Protein AF-A0A7C3WFR3-F1 (afdb_monomer_lite)

Foldseek 3Di:
DPPDPDDPDPVCVPPVVSQVLQADVVRHGQPQLLVVQVVQVVDDPVSVCVVLPVLLLVLLQVVQCPDPDRDHDGSLQQAFLSGDGDDSVCSNPDDPVNSVVRSVSNVVSSVVSVVVVLVVQQPDDPDDPPPDDDDDDDDDDDDDDDDDDDDDDDDDDDDDDDDDDDDPPDDDPPDDPPDDPRRDQPPVVLLVVLLLDQAAFEKEKEQPVVLQQVLCCVQQVHGDDPSLLCLLLLEHHNWYWYWYDDFQWIWIWIDDDQWIWTKIWAAWPVRATEIETEDIGGRPCPLLCSVLSSVSSNLSSCLVSVRFKYKYFQADDPRGRSQLVLLQLLWKDFDDPVLCVVCVVVCVVVVHDDGMSVSLNVDPSSSVCCSVRNHGDITMHGSHRPGVSNVSNSVSVVVCVVVVSDSHDPPPDPPDPDDVPPPDDDDDDDDDDCDVVNVVVVVVCVVPPPCPVVNVVVVVVVVVVVPPNGHNRHHDPVSVVVQVVCVVVVNRRDIDIDTGD

Sequence (501 aa):
MTIPVLRPPPEWAQNPAAMAAFQTATGQLIPDPASYQQWWQQASEREQMTAVGVRRWQTVRDLLQKEPIPRKPEWADFIDPEGRLLPIETLQAETPQERAERLQQVRRMLAERERLFLHAASQGFVGPGPTGGRRSGPTGQPPSAGGPSGKPPSGGSTGQPPFGGGQSGGRPPIGPPPGPPSGQRPDWHLLQQLDLGPPKDVEIICLDKKLVIATGEELFGKSLSDEELTRLAGAVDGADLLVRLEESGLHLETRRKDVRIVRWVGRDDKDRLKVEFFRIDVLEGKRKGLATRSLTRCVHQAALLGVEYAEAQATRSSDEGGYYYLARCGFNAPLPKEWLEIYQAELRQLRMKPKFLADLMQSPQGRDLWRLHGQTIRCKMNLQPFSPDLDQLRNYLQERAKEGRPMAEERQEPQKPYDPDEIVGYDSAVLGWITRADEEAWDRVWEKRQITEEERRGWEEFFADWHPGSRKKTLPPRVEALRQQLEKEGKLGEITRTRLP

Structure (mmCIF, N/CA/C/O backbone):
data_AF-A0A7C3WFR3-F1
#
_entry.id   AF-A0A7C3WFR3-F1
#
loop_
_atom_site.group_PDB
_atom_site.id
_atom_site.type_symbol
_atom_site.label_atom_id
_atom_site.label_alt_id
_atom_site.label_comp_id
_atom_site.label_asym_id
_atom_site.label_entity_id
_atom_site.label_seq_id
_atom_site.pdbx_PDB_ins_code
_atom_site.Cartn_x
_atom_site.Cartn_y
_atom_site.Cartn_z
_atom_site.occupancy
_atom_site.B_iso_or_equiv
_atom_site.auth_seq_id
_atom_site.auth_comp_id
_atom_site.auth_asym_id
_atom_site.auth_atom_id
_atom_site.pdbx_PDB_model_num
ATOM 1 N N . MET A 1 1 ? -18.130 6.798 -10.814 1.00 45.84 1 MET A N 1
ATOM 2 C CA . MET A 1 1 ? -17.962 5.347 -11.016 1.00 45.84 1 MET A CA 1
ATOM 3 C C . MET A 1 1 ? -18.531 4.984 -12.381 1.00 45.84 1 MET A C 1
ATOM 5 O O . MET A 1 1 ? -19.471 5.625 -12.834 1.00 45.84 1 MET A O 1
ATOM 9 N N . THR A 1 2 ? -17.941 4.028 -13.096 1.00 41.12 2 THR A N 1
ATOM 10 C CA . THR A 1 2 ? -18.537 3.492 -14.331 1.00 41.12 2 THR A CA 1
ATOM 11 C C . THR A 1 2 ? -19.736 2.626 -13.958 1.00 41.12 2 THR A C 1
ATOM 13 O O . THR A 1 2 ? -19.638 1.823 -13.033 1.00 41.12 2 THR A O 1
ATOM 16 N N . ILE A 1 3 ? -20.864 2.784 -14.658 1.00 51.97 3 ILE A N 1
ATOM 17 C CA . ILE A 1 3 ? -21.997 1.857 -14.531 1.00 51.97 3 ILE A CA 1
ATOM 18 C C . ILE A 1 3 ? -21.452 0.468 -14.886 1.00 51.97 3 ILE A C 1
ATOM 20 O O . ILE A 1 3 ? -20.894 0.323 -15.979 1.00 51.97 3 ILE A O 1
ATOM 24 N N . PRO A 1 4 ? -21.515 -0.522 -13.982 1.00 48.88 4 PRO A N 1
ATOM 25 C CA . PRO A 1 4 ? -20.878 -1.808 -14.214 1.00 48.88 4 PRO A CA 1
ATOM 26 C C . PRO A 1 4 ? -21.523 -2.509 -15.414 1.00 48.88 4 PRO A C 1
ATOM 28 O O . PRO A 1 4 ? -22.626 -3.048 -15.329 1.00 48.88 4 PRO A O 1
ATOM 31 N N . VAL A 1 5 ? -20.818 -2.519 -16.548 1.00 45.22 5 VAL A N 1
ATOM 32 C CA . VAL A 1 5 ? -21.130 -3.398 -17.679 1.00 45.22 5 VAL A CA 1
ATOM 33 C C . VAL A 1 5 ? -20.501 -4.747 -17.357 1.00 45.22 5 VAL A C 1
ATOM 35 O O . VAL A 1 5 ? -19.298 -4.946 -17.531 1.00 45.22 5 VAL A O 1
ATOM 38 N N . LEU A 1 6 ? -21.301 -5.657 -16.806 1.00 54.09 6 LEU A N 1
ATOM 39 C CA . LEU A 1 6 ? -20.819 -6.961 -16.368 1.00 54.09 6 LEU A CA 1
ATOM 40 C C . LEU A 1 6 ? -20.575 -7.863 -17.585 1.00 54.09 6 LEU A C 1
ATOM 42 O O . LEU A 1 6 ? -21.494 -8.174 -18.342 1.00 54.09 6 LEU A O 1
ATOM 46 N N . ARG A 1 7 ? -19.327 -8.305 -17.761 1.00 46.94 7 ARG A N 1
ATOM 47 C CA . ARG A 1 7 ? -19.029 -9.513 -18.538 1.00 46.94 7 ARG A CA 1
ATOM 48 C C . ARG A 1 7 ? -19.173 -10.710 -17.594 1.00 46.94 7 ARG A C 1
ATOM 50 O O . ARG A 1 7 ? -18.734 -10.603 -16.448 1.00 46.94 7 ARG A O 1
ATOM 57 N N . PRO A 1 8 ? -19.755 -11.835 -18.035 1.00 48.94 8 PRO A N 1
ATOM 58 C CA . PRO A 1 8 ? -19.754 -13.042 -17.232 1.00 48.94 8 PRO A CA 1
ATOM 59 C C . PRO A 1 8 ? -18.302 -13.495 -17.047 1.00 48.94 8 PRO A C 1
ATOM 61 O O . PRO A 1 8 ? -17.469 -13.247 -17.931 1.00 48.94 8 PRO A O 1
ATOM 64 N N . PRO A 1 9 ? -17.982 -14.169 -15.933 1.00 53.75 9 PRO A N 1
ATOM 65 C CA . PRO A 1 9 ? -16.708 -14.851 -15.784 1.00 53.75 9 PRO A CA 1
ATOM 66 C C . PRO A 1 9 ? -16.428 -15.706 -17.034 1.00 53.75 9 PRO A C 1
ATOM 68 O O . PRO A 1 9 ? -17.330 -16.424 -17.478 1.00 53.75 9 PRO A O 1
ATOM 71 N N . PRO A 1 10 ? -15.213 -15.666 -17.617 1.00 56.91 10 PRO A N 1
ATOM 72 C CA . PRO A 1 10 ? -14.879 -16.437 -18.823 1.00 56.91 10 PRO A CA 1
ATOM 73 C C . PRO A 1 10 ? -15.182 -17.935 -18.677 1.00 56.91 10 PRO A C 1
ATOM 75 O O . PRO A 1 10 ? -15.497 -18.622 -19.643 1.00 56.91 10 PRO A O 1
ATOM 78 N N . GLU A 1 11 ? -15.126 -18.419 -17.440 1.00 55.22 11 GLU A N 1
ATOM 79 C CA . GLU A 1 11 ? -15.370 -19.796 -17.017 1.00 55.22 11 GLU A CA 1
ATOM 80 C C . GLU A 1 11 ? -16.816 -20.253 -17.266 1.00 55.22 11 GLU A C 1
ATOM 82 O O . GLU A 1 11 ? -17.070 -21.434 -17.491 1.00 55.22 11 GLU A O 1
ATOM 87 N N . TRP A 1 12 ? -17.778 -19.325 -17.287 1.00 59.34 12 TRP A N 1
ATOM 88 C CA . TRP A 1 12 ? -19.186 -19.645 -17.531 1.00 59.34 12 TRP A CA 1
ATOM 89 C C . TRP A 1 12 ? -19.497 -19.823 -19.011 1.00 59.34 12 TRP A C 1
ATOM 91 O O . TRP A 1 12 ? -20.452 -20.521 -19.338 1.00 59.34 12 TRP A O 1
ATOM 101 N N . ALA A 1 13 ? -18.658 -19.304 -19.914 1.00 64.12 13 ALA A N 1
ATOM 102 C CA . ALA A 1 13 ? -18.844 -19.464 -21.357 1.00 64.12 13 ALA A CA 1
ATOM 103 C C . ALA A 1 13 ? -18.916 -20.942 -21.799 1.00 64.12 13 ALA A C 1
ATOM 105 O O . ALA A 1 13 ? -19.455 -21.237 -22.862 1.00 64.12 13 ALA A O 1
ATOM 106 N N . GLN A 1 14 ? -18.404 -21.869 -20.980 1.00 66.81 14 GLN A N 1
ATOM 107 C CA . GLN A 1 14 ? -18.414 -23.311 -21.241 1.00 66.81 14 GLN A CA 1
ATOM 108 C C . GLN A 1 14 ? -19.600 -24.059 -20.602 1.00 66.81 14 GLN A C 1
ATOM 110 O O . GLN A 1 14 ? -19.753 -25.254 -20.846 1.00 66.81 14 GLN A O 1
ATOM 115 N N . ASN A 1 15 ? -20.450 -23.397 -19.805 1.00 67.88 15 ASN A N 1
ATOM 116 C CA . ASN A 1 15 ? -21.614 -24.008 -19.158 1.00 67.88 15 ASN A CA 1
ATOM 117 C C . ASN A 1 15 ? -22.923 -23.340 -19.631 1.00 67.88 15 ASN A C 1
ATOM 119 O O . ASN A 1 15 ? -23.328 -22.315 -19.074 1.00 67.88 15 ASN A O 1
ATOM 123 N N . PRO A 1 16 ? -23.625 -23.932 -20.617 1.00 67.12 16 PRO A N 1
ATOM 124 C CA . PRO A 1 16 ? -24.861 -23.377 -21.167 1.00 67.12 16 PRO A CA 1
ATOM 125 C C . PRO A 1 16 ? -25.975 -23.195 -20.129 1.00 67.12 16 PRO A C 1
ATOM 127 O O . PRO A 1 16 ? -26.751 -22.253 -20.239 1.00 67.12 16 PRO A O 1
ATOM 130 N N . ALA A 1 17 ? -26.043 -24.055 -19.106 1.00 62.62 17 ALA A N 1
ATOM 131 C CA . ALA A 1 17 ? -27.061 -23.967 -18.059 1.00 62.62 17 ALA A CA 1
ATOM 132 C C . ALA A 1 17 ? -26.796 -22.797 -17.098 1.00 62.62 17 ALA A C 1
ATOM 134 O O . ALA A 1 17 ? -27.728 -22.095 -16.713 1.00 62.62 17 ALA A O 1
ATOM 135 N N . ALA A 1 18 ? -25.526 -22.546 -16.762 1.00 58.94 18 ALA A N 1
ATOM 136 C CA . ALA A 1 18 ? -25.139 -21.366 -15.993 1.00 58.94 18 ALA A CA 1
ATOM 137 C C . ALA A 1 18 ? -25.346 -20.086 -16.817 1.00 58.94 18 ALA A C 1
ATOM 139 O O . ALA A 1 18 ? -25.935 -19.134 -16.323 1.00 58.94 18 ALA A O 1
ATOM 140 N N . MET A 1 19 ? -24.954 -20.081 -18.095 1.00 63.38 19 MET A N 1
ATOM 141 C CA . MET A 1 19 ? -25.149 -18.931 -18.989 1.00 63.38 19 MET A CA 1
ATOM 142 C C . MET A 1 19 ? -26.624 -18.600 -19.229 1.00 63.38 19 MET A C 1
ATOM 144 O O . MET A 1 19 ? -26.974 -17.424 -19.252 1.00 63.38 19 MET A O 1
ATOM 148 N N . ALA A 1 20 ? -27.498 -19.605 -19.331 1.00 58.97 20 ALA A N 1
ATOM 149 C CA . ALA A 1 20 ? -28.938 -19.405 -19.488 1.00 58.97 20 ALA A CA 1
ATOM 150 C C . ALA A 1 20 ? -29.585 -18.677 -18.293 1.00 58.97 20 ALA A C 1
ATOM 152 O O . ALA A 1 20 ? -30.584 -17.989 -18.477 1.00 58.97 20 ALA A O 1
ATOM 153 N N . ALA A 1 21 ? -29.005 -18.765 -17.089 1.00 55.06 21 ALA A N 1
ATOM 154 C CA . ALA A 1 21 ? -29.473 -18.015 -15.919 1.00 55.06 21 ALA A CA 1
ATOM 155 C C . ALA A 1 21 ? -29.110 -16.515 -15.968 1.00 55.06 21 ALA A C 1
ATOM 157 O O . ALA A 1 21 ? -29.733 -15.705 -15.280 1.00 55.06 21 ALA A O 1
ATOM 158 N N . PHE A 1 22 ? -28.125 -16.139 -16.792 1.00 57.03 22 PHE A N 1
ATOM 159 C CA . PHE A 1 22 ? -27.598 -14.775 -16.911 1.00 57.03 22 PHE A CA 1
ATOM 160 C C . PHE A 1 22 ? -27.744 -14.193 -18.321 1.00 57.03 22 PHE A C 1
ATOM 162 O O . PHE A 1 22 ? -27.181 -13.139 -18.601 1.00 57.03 22 PHE A O 1
ATOM 169 N N . GLN A 1 23 ? -28.495 -14.844 -19.212 1.00 53.16 23 GLN A N 1
ATOM 170 C CA . GLN A 1 23 ? -28.792 -14.360 -20.557 1.00 53.16 23 GLN A CA 1
ATOM 171 C C . GLN A 1 23 ? -30.303 -14.214 -20.762 1.00 53.16 23 GLN A C 1
ATOM 173 O O . GLN A 1 23 ? -31.099 -15.025 -20.298 1.00 53.16 23 GLN A O 1
ATOM 178 N N . THR A 1 24 ? -30.722 -13.173 -21.479 1.00 50.75 24 THR A N 1
ATOM 179 C CA . THR A 1 24 ? -32.091 -13.054 -21.987 1.00 50.75 24 THR A CA 1
ATOM 180 C C . THR A 1 24 ? -32.375 -14.163 -23.008 1.00 50.75 24 THR A C 1
ATOM 182 O O . THR A 1 24 ? -31.458 -14.757 -23.574 1.00 50.75 24 THR A O 1
ATOM 185 N N . ALA A 1 25 ? -33.650 -14.365 -23.364 1.00 44.56 25 ALA A N 1
ATOM 186 C CA . ALA A 1 25 ? -34.033 -15.205 -24.509 1.00 44.56 25 ALA A CA 1
ATOM 187 C C . ALA A 1 25 ? -33.397 -14.750 -25.847 1.00 44.56 25 ALA A C 1
ATOM 189 O O . ALA A 1 25 ? -33.393 -15.498 -26.818 1.00 44.56 25 ALA A O 1
ATOM 190 N N . THR A 1 26 ? -32.848 -13.529 -25.894 1.00 43.31 26 THR A N 1
ATOM 191 C CA . THR A 1 26 ? -32.108 -12.953 -27.027 1.00 43.31 26 THR A CA 1
ATOM 192 C C . THR A 1 26 ? -30.581 -13.048 -26.879 1.00 43.31 26 THR A C 1
ATOM 194 O O . THR A 1 26 ? -29.859 -12.472 -27.689 1.00 43.31 26 THR A O 1
ATOM 197 N N . GLY A 1 27 ? -30.066 -13.750 -25.861 1.00 51.38 27 GLY A N 1
ATOM 198 C CA . GLY A 1 27 ? -28.630 -13.962 -25.634 1.00 51.38 27 GLY A CA 1
ATOM 199 C C . GLY A 1 27 ? -27.881 -12.769 -25.025 1.00 51.38 27 GLY A C 1
ATOM 200 O O . GLY A 1 27 ? -26.654 -12.805 -24.929 1.00 51.38 27 GLY A O 1
ATOM 201 N N . GLN A 1 28 ? -28.582 -11.709 -24.608 1.00 60.47 28 GLN A N 1
ATOM 202 C CA . GLN A 1 28 ? -27.965 -10.555 -23.949 1.00 60.47 28 GLN A CA 1
ATOM 203 C C . GLN A 1 28 ? -27.749 -10.839 -22.469 1.00 60.47 28 GLN A C 1
ATOM 205 O O . GLN A 1 28 ? -28.645 -11.339 -21.797 1.00 60.47 28 GLN A O 1
ATOM 210 N N . LEU A 1 29 ? -26.572 -10.497 -21.950 1.00 57.47 29 LEU A N 1
ATOM 211 C CA . LEU A 1 29 ? -26.271 -10.679 -20.537 1.00 57.47 29 LEU A CA 1
ATOM 212 C C . LEU A 1 29 ? -27.138 -9.782 -19.658 1.00 57.47 29 LEU A C 1
ATOM 214 O O . LEU A 1 29 ? -27.100 -8.560 -19.780 1.00 57.47 29 LEU A O 1
ATOM 218 N N . ILE A 1 30 ? -27.899 -10.410 -18.766 1.00 56.25 30 ILE A N 1
ATOM 219 C CA . ILE A 1 30 ? -28.662 -9.739 -17.721 1.00 56.25 30 ILE A CA 1
ATOM 220 C C . ILE A 1 30 ? -27.687 -9.523 -16.560 1.00 56.25 30 ILE A C 1
ATOM 222 O O . ILE A 1 30 ? -27.204 -10.509 -15.994 1.00 56.25 30 ILE A O 1
ATOM 226 N N . PRO A 1 31 ? -27.362 -8.269 -16.203 1.00 63.19 31 PRO A N 1
ATOM 227 C CA . PRO A 1 31 ? -26.536 -8.005 -15.038 1.00 63.19 31 PRO A CA 1
ATOM 228 C C . PRO A 1 31 ? -27.196 -8.606 -13.795 1.00 63.19 31 PRO A C 1
ATOM 230 O O . PRO A 1 31 ? -28.414 -8.513 -13.651 1.00 63.19 31 PRO A O 1
ATOM 233 N N . ASP A 1 32 ? -26.415 -9.230 -12.912 1.00 73.88 32 ASP A N 1
ATOM 234 C CA . ASP A 1 32 ? -26.977 -9.852 -11.716 1.00 73.88 32 ASP A CA 1
ATOM 235 C C . ASP A 1 32 ? -27.689 -8.798 -10.832 1.00 73.88 32 ASP A C 1
ATOM 237 O O . ASP A 1 32 ? -27.046 -7.854 -10.357 1.00 73.88 32 ASP A O 1
ATOM 241 N N . PRO A 1 33 ? -29.008 -8.934 -10.596 1.00 73.44 33 PRO A N 1
ATOM 242 C CA . PRO A 1 33 ? -29.790 -7.966 -9.842 1.00 73.44 33 PRO A CA 1
ATOM 243 C C . PRO A 1 33 ? -29.315 -7.784 -8.394 1.00 73.44 33 PRO A C 1
ATOM 245 O O . PRO A 1 33 ? -29.463 -6.687 -7.856 1.00 73.44 33 PRO A O 1
ATOM 248 N N . ALA A 1 34 ? -28.718 -8.810 -7.771 1.00 74.69 34 ALA A N 1
ATOM 249 C CA . ALA A 1 34 ? -28.177 -8.712 -6.412 1.00 74.69 34 ALA A CA 1
ATOM 250 C C . ALA A 1 34 ? -26.888 -7.871 -6.374 1.00 74.69 34 ALA A C 1
ATOM 252 O O . ALA A 1 34 ? -26.749 -6.974 -5.541 1.00 74.69 34 ALA A O 1
ATOM 253 N N . SER A 1 35 ? -25.994 -8.070 -7.341 1.00 75.62 35 SER A N 1
ATOM 254 C CA . SER A 1 35 ? -24.807 -7.227 -7.534 1.00 75.62 35 SER A CA 1
ATOM 255 C C . SER A 1 35 ? -25.180 -5.754 -7.780 1.00 75.62 35 SER A C 1
ATOM 257 O O . SER A 1 35 ? -24.548 -4.839 -7.243 1.00 75.62 35 SER A O 1
ATOM 259 N N . TYR A 1 36 ? -26.256 -5.505 -8.536 1.00 82.12 36 TYR A N 1
ATOM 260 C CA . TYR A 1 36 ? -26.778 -4.153 -8.766 1.00 82.12 36 TYR A CA 1
ATOM 261 C C . TYR A 1 36 ? -27.381 -3.519 -7.512 1.00 82.12 36 TYR A C 1
ATOM 263 O O . TYR A 1 36 ? -27.210 -2.320 -7.318 1.00 82.12 36 TYR A O 1
ATOM 271 N N . GLN A 1 37 ? -28.024 -4.294 -6.634 1.00 85.94 37 GLN A N 1
ATOM 272 C CA . GLN A 1 37 ? -28.536 -3.791 -5.355 1.00 85.94 37 GLN A CA 1
ATOM 273 C C . GLN A 1 37 ? -27.406 -3.225 -4.478 1.00 85.94 37 GLN A C 1
ATOM 275 O O . GLN A 1 37 ? -27.562 -2.157 -3.885 1.00 85.94 37 GLN A O 1
ATOM 280 N N . GLN A 1 38 ? -26.262 -3.911 -4.411 1.00 80.50 38 GLN A N 1
ATOM 281 C CA . GLN A 1 38 ? -25.102 -3.450 -3.640 1.00 80.50 38 GLN A CA 1
ATOM 282 C C . GLN A 1 38 ? -24.473 -2.195 -4.254 1.00 80.50 38 GLN A C 1
ATOM 284 O O . GLN A 1 38 ? -24.210 -1.223 -3.544 1.00 80.50 38 GLN A O 1
ATOM 289 N N . TRP A 1 39 ? -24.295 -2.179 -5.580 1.00 88.12 39 TRP A N 1
ATOM 290 C CA . TRP A 1 39 ? -23.844 -0.986 -6.299 1.00 88.12 39 TRP A CA 1
ATOM 291 C C . TRP A 1 39 ? -24.798 0.198 -6.081 1.00 88.12 39 TRP A C 1
ATOM 293 O O . TRP A 1 39 ? -24.348 1.302 -5.785 1.00 88.12 39 TRP A O 1
ATOM 303 N N . TRP A 1 40 ? -26.113 -0.033 -6.147 1.00 93.81 40 TRP A N 1
ATOM 304 C CA . TRP A 1 40 ? -27.144 0.995 -5.984 1.00 93.81 40 TRP A CA 1
ATOM 305 C C . TRP A 1 40 ? -27.026 1.731 -4.649 1.00 93.81 40 TRP A C 1
ATOM 307 O O . TRP A 1 40 ? -27.164 2.950 -4.610 1.00 93.81 40 TRP A O 1
ATOM 317 N N . GLN A 1 41 ? -26.736 1.008 -3.563 1.00 90.44 41 GLN A N 1
ATOM 318 C CA . GLN A 1 41 ? -26.574 1.584 -2.222 1.00 90.44 41 GLN A CA 1
ATOM 319 C C . GLN A 1 41 ? -25.377 2.537 -2.107 1.00 90.44 41 GLN A C 1
ATOM 321 O O . GLN A 1 41 ? -25.374 3.407 -1.238 1.00 90.44 41 GLN A O 1
ATOM 326 N N . GLN A 1 42 ? -24.369 2.376 -2.965 1.00 83.81 42 GLN A N 1
ATOM 327 C CA . GLN A 1 42 ? -23.138 3.172 -2.959 1.00 83.81 42 GLN A CA 1
ATOM 328 C C . GLN A 1 42 ? -23.119 4.235 -4.066 1.00 83.81 42 GLN A C 1
ATOM 330 O O . GLN A 1 42 ? -22.369 5.207 -3.976 1.00 83.81 42 GLN A O 1
ATOM 335 N N . ALA A 1 43 ? -23.931 4.052 -5.108 1.00 85.50 43 ALA A N 1
ATOM 336 C CA . ALA A 1 43 ? -24.023 4.948 -6.247 1.00 85.50 43 ALA A CA 1
ATOM 337 C C . ALA A 1 43 ? -24.619 6.308 -5.857 1.00 85.50 43 ALA A C 1
ATOM 339 O O . ALA A 1 43 ? -25.570 6.404 -5.077 1.00 85.50 43 ALA A O 1
ATOM 340 N N . SER A 1 44 ? -24.090 7.373 -6.458 1.00 91.25 44 SER A N 1
ATOM 341 C CA . SER A 1 44 ? -24.687 8.705 -6.356 1.00 91.25 44 SER A CA 1
ATOM 342 C C . SER A 1 44 ? -26.054 8.755 -7.049 1.00 91.25 44 SER A C 1
ATOM 344 O O . SER A 1 44 ? -26.337 7.985 -7.967 1.00 91.25 44 SER A O 1
ATOM 346 N N . GLU A 1 45 ? -26.899 9.717 -6.672 1.00 94.31 45 GLU A N 1
ATOM 347 C CA . GLU A 1 45 ? -28.232 9.896 -7.272 1.00 94.31 45 GLU A CA 1
ATOM 348 C C . GLU A 1 45 ? -28.164 10.049 -8.800 1.00 94.31 45 GLU A C 1
ATOM 350 O O . GLU A 1 45 ? -28.944 9.444 -9.533 1.00 94.31 45 GLU A O 1
ATOM 355 N N . ARG A 1 46 ? -27.161 10.777 -9.305 1.00 89.38 46 ARG A N 1
ATOM 356 C CA . ARG A 1 46 ? -26.929 10.942 -10.746 1.00 89.38 46 ARG A CA 1
ATOM 357 C C . ARG A 1 46 ? -26.613 9.613 -11.442 1.00 89.38 46 ARG A C 1
ATOM 359 O O . ARG A 1 46 ? -27.074 9.381 -12.561 1.00 89.38 46 ARG A O 1
ATOM 366 N N . GLU A 1 47 ? -25.831 8.746 -10.807 1.00 85.69 47 GLU A N 1
ATOM 367 C CA . GLU A 1 47 ? -25.490 7.421 -11.339 1.00 85.69 47 GLU A CA 1
ATOM 368 C C . GLU A 1 47 ? -26.706 6.489 -11.315 1.00 85.69 47 GLU A C 1
ATOM 370 O O . GLU A 1 47 ? -26.994 5.849 -12.327 1.00 85.69 47 GLU A O 1
ATOM 375 N N . GLN A 1 48 ? -27.476 6.496 -10.223 1.00 93.94 48 GLN A N 1
ATOM 376 C CA . GLN A 1 48 ? -28.749 5.776 -10.116 1.00 93.94 48 GLN A CA 1
ATOM 377 C C . GLN A 1 48 ? -29.724 6.204 -11.223 1.00 93.94 48 GLN A C 1
ATOM 379 O O . GLN A 1 48 ? -30.239 5.359 -11.955 1.00 93.94 48 GLN A O 1
ATOM 384 N N . MET A 1 49 ? -29.917 7.515 -11.419 1.00 94.19 49 MET A N 1
ATOM 385 C CA . MET A 1 49 ? -30.755 8.074 -12.490 1.00 94.19 49 MET A CA 1
ATOM 386 C C . MET A 1 49 ? -30.291 7.645 -13.882 1.00 94.19 49 MET A C 1
ATOM 388 O O . MET A 1 49 ? -31.118 7.397 -14.759 1.00 94.19 49 MET A O 1
ATOM 392 N N . THR A 1 50 ? -28.977 7.565 -14.099 1.00 85.81 50 THR A N 1
ATOM 393 C CA . THR A 1 50 ? -28.422 7.138 -15.388 1.00 85.81 50 THR A CA 1
ATOM 394 C C . THR A 1 50 ? -28.684 5.649 -15.629 1.00 85.81 50 THR A C 1
ATOM 396 O O . THR A 1 50 ? -29.051 5.282 -16.742 1.00 85.81 50 THR A O 1
ATOM 399 N N . ALA A 1 51 ? -28.577 4.804 -14.597 1.00 87.88 51 ALA A N 1
ATOM 400 C CA . ALA A 1 51 ? -28.768 3.358 -14.715 1.00 87.88 51 ALA A CA 1
ATOM 401 C C . ALA A 1 51 ? -30.212 2.943 -15.045 1.00 87.88 51 ALA A C 1
ATOM 403 O O . ALA A 1 51 ? -30.414 2.067 -15.881 1.00 87.88 51 ALA A O 1
ATOM 404 N N . VAL A 1 52 ? -31.225 3.577 -14.440 1.00 93.75 52 VAL A N 1
ATOM 405 C CA . VAL A 1 52 ? -32.648 3.252 -14.720 1.00 93.75 52 VAL A CA 1
ATOM 406 C C . VAL A 1 52 ? -33.277 4.145 -15.795 1.00 93.75 52 VAL A C 1
ATOM 408 O O . VAL A 1 52 ? -34.361 3.859 -16.317 1.00 93.75 52 VAL A O 1
ATOM 411 N N . GLY A 1 53 ? -32.594 5.232 -16.149 1.00 95.06 53 GLY A N 1
ATOM 412 C CA . GLY A 1 53 ? -33.110 6.312 -16.978 1.00 95.06 53 GLY A CA 1
ATOM 413 C C . GLY A 1 53 ? -33.865 7.360 -16.155 1.00 95.06 53 GLY A C 1
ATOM 414 O O . GLY A 1 53 ? -34.746 7.048 -15.351 1.00 95.06 53 GLY A O 1
ATOM 415 N N . VAL A 1 54 ? -33.564 8.634 -16.426 1.00 95.56 54 VAL A N 1
ATOM 416 C CA . VAL A 1 54 ? -34.057 9.810 -15.683 1.00 95.56 54 VAL A CA 1
ATOM 417 C C . VAL A 1 54 ? -35.578 9.802 -15.493 1.00 95.56 54 VAL A C 1
ATOM 419 O O . VAL A 1 54 ? -36.061 10.042 -14.389 1.00 95.56 54 VAL A O 1
ATOM 422 N N . ARG A 1 55 ? -36.341 9.483 -16.549 1.00 96.50 55 ARG A N 1
ATOM 423 C CA . ARG A 1 55 ? -37.813 9.495 -16.502 1.00 96.50 55 ARG A CA 1
ATOM 424 C C . ARG A 1 55 ? -38.392 8.419 -15.579 1.00 96.50 55 ARG A C 1
ATOM 426 O O . ARG A 1 55 ? -39.337 8.705 -14.848 1.00 96.50 55 ARG A O 1
ATOM 433 N N . ARG A 1 56 ? -37.827 7.202 -15.582 1.00 97.88 56 ARG A N 1
ATOM 434 C CA . ARG A 1 56 ? -38.258 6.130 -14.664 1.00 97.88 56 ARG A CA 1
ATOM 435 C C . ARG A 1 56 ? -37.953 6.515 -13.228 1.00 97.88 56 ARG A C 1
ATOM 437 O O . ARG A 1 56 ? -38.824 6.403 -12.374 1.00 97.88 56 ARG A O 1
ATOM 444 N N . TRP A 1 57 ? -36.744 7.024 -12.988 1.00 97.81 57 TRP A N 1
ATOM 445 C CA . TRP A 1 57 ? -36.317 7.465 -11.664 1.00 97.81 57 TRP A CA 1
ATOM 446 C C . TRP A 1 57 ? -37.258 8.525 -11.079 1.00 97.81 57 TRP A C 1
ATOM 448 O O . TRP A 1 57 ? -37.742 8.364 -9.962 1.00 97.81 57 TRP A O 1
ATOM 458 N N . GLN A 1 58 ? -37.579 9.563 -11.859 1.00 97.75 58 GLN A N 1
ATOM 459 C CA . GLN A 1 58 ? -38.509 10.617 -11.441 1.00 97.75 58 GLN A CA 1
ATOM 460 C C . GLN A 1 58 ? -39.912 10.063 -11.183 1.00 97.75 58 GLN A C 1
ATOM 462 O O . GLN A 1 58 ? -40.491 10.353 -10.144 1.00 97.75 58 GLN A O 1
ATOM 467 N N . THR A 1 59 ? -40.417 9.201 -12.073 1.00 98.00 59 THR A N 1
ATOM 468 C CA . THR A 1 59 ? -41.735 8.563 -11.922 1.00 98.00 59 THR A CA 1
ATOM 469 C C . THR A 1 59 ? -41.839 7.800 -10.601 1.00 98.00 59 THR A C 1
ATOM 471 O O . THR A 1 59 ? -42.769 8.030 -9.833 1.00 98.00 59 THR A O 1
ATOM 474 N N . VAL A 1 60 ? -40.865 6.935 -10.297 1.00 97.88 60 VAL A N 1
ATOM 475 C CA . VAL A 1 60 ? -40.848 6.169 -9.041 1.00 97.88 60 VAL A CA 1
ATOM 476 C C . VAL A 1 60 ? -40.710 7.093 -7.840 1.00 97.88 60 VAL A C 1
ATOM 478 O O . VAL A 1 60 ? -41.465 6.956 -6.884 1.00 97.88 60 VAL A O 1
ATOM 481 N N . ARG A 1 61 ? -39.796 8.070 -7.880 1.00 97.88 61 ARG A N 1
ATOM 482 C CA . ARG A 1 61 ? -39.636 9.036 -6.787 1.00 97.88 61 ARG A CA 1
ATOM 483 C C . ARG A 1 61 ? -40.949 9.759 -6.485 1.00 97.88 61 ARG A C 1
ATOM 485 O O . ARG A 1 61 ? -41.335 9.841 -5.324 1.00 97.88 61 ARG A O 1
ATOM 492 N N . ASP A 1 62 ? -41.630 10.264 -7.506 1.00 97.50 62 ASP A N 1
ATOM 493 C CA . ASP A 1 62 ? -42.857 11.042 -7.343 1.00 97.50 62 ASP A CA 1
ATOM 494 C C . ASP A 1 62 ? -44.023 10.166 -6.844 1.00 97.50 62 ASP A C 1
ATOM 496 O O . ASP A 1 62 ? -44.885 10.643 -6.106 1.00 97.50 62 ASP A O 1
ATOM 500 N N . LEU A 1 63 ? -44.043 8.874 -7.196 1.00 96.62 63 LEU A N 1
ATOM 501 C CA . LEU A 1 63 ? -44.985 7.895 -6.643 1.00 96.62 63 LEU A CA 1
ATOM 502 C C . LEU A 1 63 ? -44.701 7.605 -5.165 1.00 96.62 63 LEU A C 1
ATOM 504 O O . LEU A 1 63 ? -45.627 7.631 -4.357 1.00 96.62 63 LEU A O 1
ATOM 508 N N . LEU A 1 64 ? -43.436 7.377 -4.801 1.00 96.56 64 LEU A N 1
ATOM 509 C CA . LEU A 1 64 ? -43.023 7.087 -3.423 1.00 96.56 64 LEU A CA 1
ATOM 510 C C . LEU A 1 64 ? -43.170 8.299 -2.494 1.00 96.56 64 LEU A C 1
ATOM 512 O O . LEU A 1 64 ? -43.413 8.135 -1.303 1.00 96.56 64 LEU A O 1
ATOM 516 N N . GLN A 1 65 ? -43.076 9.521 -3.021 1.00 96.88 65 GLN A N 1
ATOM 517 C CA . GLN A 1 65 ? -43.349 10.745 -2.258 1.00 96.88 65 GLN A CA 1
ATOM 518 C C . GLN A 1 65 ? -44.824 10.900 -1.861 1.00 96.88 65 GLN A C 1
ATOM 520 O O . GLN A 1 65 ? -45.116 11.635 -0.921 1.00 96.88 65 GLN A O 1
ATOM 525 N N . LYS A 1 66 ? -45.746 10.224 -2.561 1.00 96.12 66 LYS A N 1
ATOM 526 C CA . LYS A 1 66 ? -47.189 10.240 -2.266 1.00 96.12 66 LYS A CA 1
ATOM 527 C C . LYS A 1 66 ? -47.622 9.122 -1.314 1.00 96.12 66 LYS A C 1
ATOM 529 O O . LYS A 1 66 ? -48.781 9.101 -0.906 1.00 96.12 66 LYS A O 1
ATOM 534 N N . GLU A 1 67 ? -46.737 8.181 -0.986 1.00 94.62 67 GLU A N 1
ATOM 535 C CA . GLU A 1 67 ? -47.036 7.115 -0.028 1.00 94.62 67 GLU A CA 1
ATOM 536 C C . GLU A 1 67 ? -47.125 7.668 1.410 1.00 94.62 67 GLU A C 1
ATOM 538 O O . GLU A 1 67 ? -46.505 8.690 1.714 1.00 94.62 67 GLU A O 1
ATOM 543 N N . PRO A 1 68 ? -47.850 6.994 2.330 1.00 94.88 68 PRO A N 1
ATOM 544 C CA . PRO A 1 68 ? -47.969 7.434 3.725 1.00 94.88 68 PRO A CA 1
ATOM 545 C C . PRO A 1 68 ? -46.624 7.615 4.440 1.00 94.88 68 PRO A C 1
ATOM 547 O O . PRO A 1 68 ? -46.519 8.411 5.370 1.00 94.88 68 PRO A O 1
ATOM 550 N N . ILE A 1 69 ? -45.601 6.867 4.014 1.00 93.88 69 ILE A N 1
ATOM 551 C CA . ILE A 1 69 ? -44.230 6.962 4.515 1.00 93.88 69 ILE A CA 1
ATOM 552 C C . ILE A 1 69 ? -43.316 7.226 3.312 1.00 93.88 69 ILE A C 1
ATOM 554 O O . ILE A 1 69 ? -42.920 6.277 2.631 1.00 93.88 69 ILE A O 1
ATOM 558 N N . PRO A 1 70 ? -42.973 8.497 3.033 1.00 94.62 70 PRO A N 1
ATOM 559 C CA . PRO A 1 70 ? -42.081 8.838 1.936 1.00 94.62 70 PRO A CA 1
ATOM 560 C C . PRO A 1 70 ? -40.715 8.171 2.100 1.00 94.62 70 PRO A C 1
ATOM 562 O O . PRO A 1 70 ? -40.093 8.241 3.162 1.00 94.62 70 PRO A O 1
ATOM 565 N N . ARG A 1 71 ? -40.216 7.556 1.027 1.00 96.44 71 ARG A N 1
ATOM 566 C CA . ARG A 1 71 ? -38.889 6.928 0.992 1.00 96.44 71 ARG A CA 1
ATOM 567 C C . ARG A 1 71 ? -38.186 7.180 -0.335 1.00 96.44 71 ARG A C 1
ATOM 569 O O . ARG A 1 71 ? -38.807 7.557 -1.328 1.00 96.44 71 ARG A O 1
ATOM 576 N N . LYS A 1 72 ? -36.868 6.973 -0.347 1.00 96.62 72 LYS A N 1
ATOM 577 C CA . LYS A 1 72 ? -36.075 7.041 -1.579 1.00 96.62 72 LYS A CA 1
ATOM 578 C C . LYS A 1 72 ? -36.324 5.798 -2.450 1.00 96.62 72 LYS A C 1
ATOM 580 O O . LYS A 1 72 ? -36.560 4.726 -1.886 1.00 96.62 72 LYS A O 1
ATOM 585 N N . PRO A 1 73 ? -36.240 5.924 -3.788 1.00 97.81 73 PRO A N 1
ATOM 586 C CA . PRO A 1 73 ? -36.266 4.772 -4.681 1.00 97.81 73 PRO A CA 1
ATOM 587 C C . PRO A 1 73 ? -35.114 3.797 -4.409 1.00 97.81 73 PRO A C 1
ATOM 589 O O . PRO A 1 73 ? -33.947 4.190 -4.332 1.00 97.81 73 PRO A O 1
ATOM 592 N N . GLU A 1 74 ? -35.441 2.516 -4.310 1.00 97.38 74 GLU A N 1
ATOM 593 C CA . GLU A 1 74 ? -34.509 1.394 -4.249 1.00 97.38 74 GLU A CA 1
ATOM 594 C C . GLU A 1 74 ? -34.449 0.694 -5.611 1.00 97.38 74 GLU A C 1
ATOM 596 O O . GLU A 1 74 ? -35.374 0.795 -6.414 1.00 97.38 74 GLU A O 1
ATOM 601 N N . TRP A 1 75 ? -33.386 -0.068 -5.877 1.00 95.50 75 TRP A N 1
ATOM 602 C CA . TRP A 1 75 ? -33.255 -0.826 -7.127 1.00 95.50 75 TRP A CA 1
ATOM 603 C C . TRP A 1 75 ? -34.459 -1.751 -7.396 1.00 95.50 75 TRP A C 1
ATOM 605 O O . TRP A 1 75 ? -34.960 -1.803 -8.519 1.00 95.50 75 TRP A O 1
ATOM 615 N N . ALA A 1 76 ? -34.997 -2.392 -6.353 1.00 96.56 76 ALA A N 1
ATOM 616 C CA . ALA A 1 76 ? -36.185 -3.242 -6.442 1.00 96.56 76 ALA A CA 1
ATOM 617 C C . ALA A 1 76 ? -37.445 -2.513 -6.958 1.00 96.56 76 ALA A C 1
ATOM 619 O O . ALA A 1 76 ? -38.331 -3.147 -7.532 1.00 96.56 76 ALA A O 1
ATOM 620 N N . ASP A 1 77 ? -37.534 -1.187 -6.808 1.00 97.75 77 ASP A N 1
ATOM 621 C CA . ASP A 1 77 ? -38.675 -0.417 -7.315 1.00 97.75 77 ASP A CA 1
ATOM 622 C C . ASP A 1 77 ? -38.704 -0.355 -8.849 1.00 97.75 77 ASP A C 1
ATOM 624 O O . ASP A 1 77 ? -39.768 -0.134 -9.425 1.00 97.75 77 ASP A O 1
ATOM 628 N N . PHE A 1 78 ? -37.564 -0.587 -9.508 1.00 97.19 78 PHE A N 1
ATOM 629 C CA . PHE A 1 78 ? -37.402 -0.431 -10.953 1.00 97.19 78 PHE A CA 1
ATOM 630 C C . PHE A 1 78 ? -37.463 -1.732 -11.744 1.00 97.19 78 PHE A C 1
ATOM 632 O O . PHE A 1 78 ? -37.469 -1.657 -12.973 1.00 97.19 78 PHE A O 1
ATOM 639 N N . ILE A 1 79 ? -37.494 -2.893 -11.085 1.00 95.88 79 ILE A N 1
ATOM 640 C CA . ILE A 1 79 ? -37.436 -4.195 -11.757 1.00 95.88 79 ILE A CA 1
ATOM 641 C C . ILE A 1 79 ? -38.681 -5.057 -11.542 1.00 95.88 79 ILE A C 1
ATOM 643 O O . ILE A 1 79 ? -39.387 -4.937 -10.536 1.00 95.88 79 ILE A O 1
ATOM 647 N N . ASP A 1 80 ? -38.947 -5.923 -12.513 1.00 95.56 80 ASP A N 1
ATOM 648 C CA . ASP A 1 80 ? -39.929 -7.001 -12.427 1.00 95.56 80 ASP A CA 1
ATOM 649 C C . ASP A 1 80 ? -39.342 -8.244 -11.713 1.00 95.56 80 ASP A C 1
ATOM 651 O O . ASP A 1 80 ? -38.134 -8.293 -11.431 1.00 95.56 80 ASP A O 1
ATOM 655 N N . PRO A 1 81 ? -40.171 -9.244 -11.353 1.00 95.06 81 PRO A N 1
ATOM 656 C CA . PRO A 1 81 ? -39.706 -10.490 -10.737 1.00 95.06 81 PRO A CA 1
ATOM 657 C C . PRO A 1 81 ? -38.684 -11.265 -11.583 1.00 95.06 81 PRO A C 1
ATOM 659 O O . PRO A 1 81 ? -37.903 -12.043 -11.039 1.00 95.06 81 PRO A O 1
ATOM 662 N N . GLU A 1 82 ? -38.637 -11.030 -12.893 1.00 88.00 82 GLU A N 1
ATOM 663 C CA . GLU A 1 82 ? -37.663 -11.599 -13.823 1.00 88.00 82 GLU A CA 1
ATOM 664 C C . GLU A 1 82 ? -36.323 -10.831 -13.836 1.00 88.00 82 GLU A C 1
ATOM 666 O O . GLU A 1 82 ? -35.351 -11.279 -14.456 1.00 88.00 82 GLU A O 1
ATOM 671 N N . GLY A 1 83 ? -36.241 -9.699 -13.128 1.00 87.81 83 GLY A N 1
ATOM 672 C CA . GLY A 1 83 ? -35.058 -8.848 -13.001 1.00 87.81 83 GLY A CA 1
ATOM 673 C C . GLY A 1 83 ? -34.876 -7.835 -14.136 1.00 87.81 83 GLY A C 1
ATOM 674 O O . GLY A 1 83 ? -33.785 -7.286 -14.291 1.00 87.81 83 GLY A O 1
ATOM 675 N N . ARG A 1 84 ? -35.904 -7.589 -14.952 1.00 89.56 84 ARG A N 1
ATOM 676 C CA . ARG A 1 84 ? -35.884 -6.619 -16.057 1.00 89.56 84 ARG A CA 1
ATOM 677 C C . ARG A 1 84 ? -36.406 -5.272 -15.588 1.00 89.56 84 ARG A C 1
ATOM 679 O O . ARG A 1 84 ? -37.271 -5.199 -14.726 1.00 89.56 84 ARG A O 1
ATOM 686 N N . LEU A 1 85 ? -35.913 -4.194 -16.197 1.00 92.75 85 LEU A N 1
ATOM 687 C CA . LEU A 1 85 ? -36.423 -2.852 -15.920 1.00 92.75 85 LEU A CA 1
ATOM 688 C C . LEU A 1 85 ? -37.885 -2.721 -16.356 1.00 92.75 85 LEU A C 1
ATOM 690 O O . LEU A 1 85 ? -38.216 -2.972 -17.516 1.00 92.75 85 LEU A O 1
ATOM 694 N N . LEU A 1 86 ? -38.730 -2.239 -15.450 1.00 95.25 86 LEU A N 1
ATOM 695 C CA . LEU A 1 86 ? -40.138 -1.988 -15.724 1.00 95.25 86 LEU A CA 1
ATOM 696 C C . LEU A 1 86 ? -40.309 -0.879 -16.778 1.00 95.25 86 LEU A C 1
ATOM 698 O O . LEU A 1 86 ? -39.609 0.146 -16.737 1.00 95.25 86 LEU A O 1
ATOM 702 N N . PRO A 1 87 ? -41.245 -1.035 -17.729 1.00 96.62 87 PRO A N 1
ATOM 703 C CA . PRO A 1 87 ? -41.687 0.059 -18.586 1.00 96.62 87 PRO A CA 1
ATOM 704 C C . PRO A 1 87 ? -42.217 1.233 -17.755 1.00 96.62 87 PRO A C 1
ATOM 706 O O . PRO A 1 87 ? -42.747 1.051 -16.657 1.00 96.62 87 PRO A O 1
ATOM 709 N N . ILE A 1 88 ? -42.075 2.455 -18.270 1.00 96.62 88 ILE A N 1
ATOM 710 C CA . ILE A 1 88 ? -42.529 3.649 -17.543 1.00 96.62 88 ILE A CA 1
ATOM 711 C C . ILE A 1 88 ? -44.053 3.657 -17.387 1.00 96.62 88 ILE A C 1
ATOM 713 O O . ILE A 1 88 ? -44.560 4.081 -16.356 1.00 96.62 88 ILE A O 1
ATOM 717 N N . GLU A 1 89 ? -44.766 3.119 -18.372 1.00 97.12 89 GLU A N 1
ATOM 718 C CA . GLU A 1 89 ? -46.218 2.979 -18.392 1.00 97.12 89 GLU A CA 1
ATOM 719 C C . GLU A 1 89 ? -46.685 2.053 -17.264 1.00 97.12 89 GLU A C 1
ATOM 721 O O . GLU A 1 89 ? -47.646 2.364 -16.565 1.00 97.12 89 GLU A O 1
ATOM 726 N N . THR A 1 90 ? -45.955 0.956 -17.028 1.00 97.44 90 THR A N 1
ATOM 727 C CA . THR A 1 90 ? -46.213 0.040 -15.911 1.00 97.44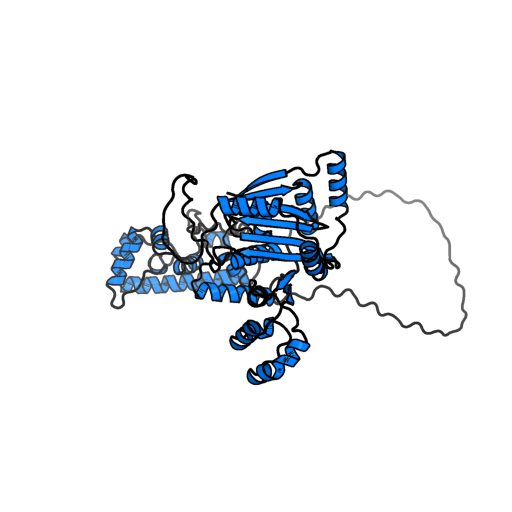 90 THR A CA 1
ATOM 728 C C . THR A 1 90 ? -45.997 0.738 -14.575 1.00 97.44 90 THR A C 1
ATOM 730 O O . THR A 1 90 ? -46.862 0.664 -13.712 1.00 97.44 90 THR A O 1
ATOM 733 N N . LEU A 1 91 ? -44.891 1.475 -14.417 1.00 97.31 91 LEU A N 1
ATOM 734 C CA . LEU A 1 91 ? -44.612 2.226 -13.188 1.00 97.31 91 LEU A CA 1
ATOM 735 C C . LEU A 1 91 ? -45.696 3.275 -12.894 1.00 97.31 91 LEU A C 1
ATOM 737 O O . LEU A 1 91 ? -46.050 3.472 -11.738 1.00 97.31 91 LEU A O 1
ATOM 741 N N . GLN A 1 92 ? -46.229 3.937 -13.926 1.00 97.25 92 GLN A N 1
ATOM 742 C CA . GLN A 1 92 ? -47.285 4.946 -13.790 1.00 97.25 92 GLN A CA 1
ATOM 743 C C . GLN A 1 92 ? -48.661 4.351 -13.474 1.00 97.25 92 GLN A C 1
ATOM 745 O O . GLN A 1 92 ? -49.425 4.975 -12.738 1.00 97.25 92 GLN A O 1
ATOM 750 N N . ALA A 1 93 ? -48.985 3.189 -14.047 1.00 97.12 93 ALA A N 1
ATOM 751 C CA . ALA A 1 93 ? -50.278 2.530 -13.869 1.00 97.12 93 ALA A CA 1
ATOM 752 C C . ALA A 1 93 ? -50.369 1.709 -12.572 1.00 97.12 93 ALA A C 1
ATOM 754 O O . ALA A 1 93 ? -51.470 1.467 -12.085 1.00 97.12 93 ALA A O 1
ATOM 755 N N . GLU A 1 94 ? -49.228 1.292 -12.020 1.00 97.06 94 GLU A N 1
ATOM 756 C CA . GLU A 1 94 ? -49.150 0.431 -10.843 1.00 97.06 94 GLU A CA 1
ATOM 757 C C . GLU A 1 94 ? -49.735 1.095 -9.586 1.00 97.06 94 GLU A C 1
ATOM 759 O O . GLU A 1 94 ? -49.272 2.142 -9.111 1.00 97.06 94 GLU A O 1
ATOM 764 N N . THR A 1 95 ? -50.727 0.434 -8.996 1.00 96.62 95 THR A N 1
ATOM 765 C CA . THR A 1 95 ? -51.302 0.822 -7.707 1.00 96.62 95 THR A CA 1
ATOM 766 C C . THR A 1 95 ? -50.345 0.502 -6.546 1.00 96.62 95 THR A C 1
ATOM 768 O O . THR A 1 95 ? -49.491 -0.381 -6.658 1.00 96.62 95 THR A O 1
ATOM 771 N N . PRO A 1 96 ? -50.477 1.157 -5.373 1.00 95.81 96 PRO A N 1
ATOM 772 C CA . PRO A 1 96 ? -49.634 0.845 -4.213 1.00 95.81 96 PRO A CA 1
ATOM 773 C C . PRO A 1 96 ? -49.694 -0.627 -3.770 1.00 95.81 96 PRO A C 1
ATOM 775 O O . PRO A 1 96 ? -48.699 -1.160 -3.281 1.00 95.81 96 PRO A O 1
ATOM 778 N N . GLN A 1 97 ? -50.844 -1.289 -3.948 1.00 95.88 97 GLN A N 1
ATOM 779 C CA . GLN A 1 97 ? -51.011 -2.700 -3.600 1.00 95.88 97 GLN A CA 1
ATOM 780 C C . GLN A 1 97 ? -50.260 -3.614 -4.576 1.00 95.88 97 GLN A C 1
ATOM 782 O O . GLN A 1 97 ? -49.468 -4.445 -4.134 1.00 95.88 97 GLN A O 1
ATOM 787 N N . GLU A 1 98 ? -50.436 -3.413 -5.885 1.00 97.00 98 GLU A N 1
ATOM 788 C CA . GLU A 1 98 ? -49.705 -4.162 -6.919 1.00 97.00 98 GLU A CA 1
ATOM 789 C C . GLU A 1 98 ? -48.189 -3.987 -6.761 1.00 97.00 98 GLU A C 1
ATOM 791 O O . GLU A 1 98 ? -47.436 -4.961 -6.819 1.00 97.00 98 GLU A O 1
ATOM 796 N N . ARG A 1 99 ? -47.740 -2.765 -6.439 1.00 97.19 99 ARG A N 1
ATOM 797 C CA . ARG A 1 99 ? -46.334 -2.480 -6.123 1.00 97.19 99 ARG A CA 1
ATOM 798 C C . ARG A 1 99 ? -45.828 -3.300 -4.949 1.00 97.19 99 ARG A C 1
ATOM 800 O O . ARG A 1 99 ? -44.736 -3.860 -5.020 1.00 97.19 99 ARG A O 1
ATOM 807 N N . ALA A 1 100 ? -46.582 -3.353 -3.853 1.00 96.06 100 ALA A N 1
ATOM 808 C CA . ALA A 1 100 ? -46.180 -4.093 -2.661 1.00 96.06 100 ALA A CA 1
ATOM 809 C C . ALA A 1 100 ? -46.051 -5.599 -2.948 1.00 96.06 100 ALA A C 1
ATOM 811 O O . ALA A 1 100 ? -45.074 -6.226 -2.526 1.00 96.06 100 ALA A O 1
ATOM 812 N N . GLU A 1 101 ? -46.992 -6.162 -3.709 1.00 97.19 101 GLU A N 1
ATOM 813 C CA . GLU A 1 101 ? -46.968 -7.562 -4.141 1.00 97.19 101 GLU A CA 1
ATOM 814 C C . GLU A 1 101 ? -45.763 -7.848 -5.048 1.00 97.19 101 GLU A C 1
ATOM 816 O O . GLU A 1 101 ? -44.995 -8.782 -4.785 1.00 97.19 101 GLU A O 1
ATOM 821 N N . ARG A 1 102 ? -45.519 -6.997 -6.052 1.00 97.69 102 ARG A N 1
ATOM 822 C CA . ARG A 1 102 ? -44.345 -7.100 -6.927 1.00 97.69 102 ARG A CA 1
ATOM 823 C C . ARG A 1 102 ? -43.042 -7.001 -6.140 1.00 97.69 102 ARG A C 1
ATOM 825 O O . ARG A 1 102 ? -42.161 -7.841 -6.312 1.00 97.69 102 ARG A O 1
ATOM 832 N N . LEU A 1 103 ? -42.906 -6.022 -5.245 1.00 96.75 103 LEU A N 1
ATOM 833 C CA . LEU A 1 103 ? -41.703 -5.848 -4.425 1.00 96.75 103 LEU A CA 1
ATOM 834 C C . LEU A 1 103 ? -41.424 -7.071 -3.549 1.00 96.75 103 LEU A C 1
ATOM 836 O O . LEU A 1 103 ? -40.263 -7.431 -3.345 1.00 96.75 103 LEU A O 1
ATOM 840 N N . GLN A 1 104 ? -42.463 -7.744 -3.047 1.00 96.81 104 GLN A N 1
ATOM 841 C CA . GLN A 1 104 ? -42.289 -8.989 -2.307 1.00 96.81 104 GLN A CA 1
ATOM 842 C C . GLN A 1 104 ? -41.708 -10.099 -3.197 1.00 96.81 104 GLN A C 1
ATOM 844 O O . GLN A 1 104 ? -40.812 -10.822 -2.756 1.00 96.81 104 GLN A O 1
ATOM 849 N N . GLN A 1 105 ? -42.181 -10.223 -4.439 1.00 95.81 105 GLN A N 1
ATOM 850 C CA . GLN A 1 105 ? -41.667 -11.198 -5.406 1.00 95.81 105 GLN A CA 1
ATOM 851 C C . GLN A 1 105 ? -40.220 -10.885 -5.811 1.00 95.81 105 GLN A C 1
ATOM 853 O O . GLN A 1 105 ? -39.359 -11.762 -5.732 1.00 95.81 105 GLN A O 1
ATOM 858 N N . VAL A 1 106 ? -39.921 -9.622 -6.130 1.00 93.62 106 VAL A N 1
ATOM 859 C CA . VAL A 1 106 ? -38.568 -9.151 -6.470 1.00 93.62 106 VAL A CA 1
ATOM 860 C C . VAL A 1 106 ? -37.584 -9.428 -5.332 1.00 93.62 106 VAL A C 1
ATOM 862 O O . VAL A 1 106 ? -36.496 -9.944 -5.569 1.00 93.62 106 VAL A O 1
ATOM 865 N N . ARG A 1 107 ? -37.962 -9.154 -4.077 1.00 93.50 107 ARG A N 1
ATOM 866 C CA . ARG A 1 107 ? -37.105 -9.430 -2.910 1.00 93.50 107 ARG A CA 1
ATOM 867 C C . ARG A 1 107 ? -36.818 -10.919 -2.727 1.00 93.50 107 ARG A C 1
ATOM 869 O O . ARG A 1 107 ? -35.695 -11.270 -2.373 1.00 93.50 107 ARG A O 1
ATOM 876 N N . ARG A 1 108 ? -37.799 -11.795 -2.978 1.00 93.44 108 ARG A N 1
ATOM 877 C CA . ARG A 1 108 ? -37.582 -13.253 -2.951 1.00 93.44 108 ARG A CA 1
ATOM 878 C C . ARG A 1 108 ? -36.596 -13.680 -4.036 1.00 93.44 108 ARG A C 1
ATOM 880 O O . ARG A 1 108 ? -35.671 -14.422 -3.727 1.00 93.44 108 ARG A O 1
ATOM 887 N N . MET A 1 109 ? -36.752 -13.161 -5.254 1.00 92.94 109 MET A N 1
ATOM 888 C CA . MET A 1 109 ? -35.837 -13.435 -6.365 1.00 92.94 109 MET A CA 1
ATOM 889 C C . MET A 1 109 ? -34.410 -12.958 -6.062 1.00 92.94 109 MET A C 1
ATOM 891 O O . MET A 1 109 ? -33.463 -13.720 -6.244 1.00 92.94 109 MET A O 1
ATOM 895 N N . LEU A 1 110 ? -34.244 -11.738 -5.538 1.00 88.12 110 LEU A N 1
ATOM 896 C CA . LEU A 1 110 ? -32.932 -11.203 -5.155 1.00 88.12 110 LEU A CA 1
ATOM 897 C C . LEU A 1 110 ? -32.252 -12.075 -4.092 1.00 88.12 110 LEU A C 1
ATOM 899 O O . LEU A 1 110 ? -31.082 -12.418 -4.242 1.00 88.12 110 LEU A O 1
ATOM 903 N N . ALA A 1 111 ? -32.998 -12.484 -3.062 1.00 86.69 111 ALA A N 1
ATOM 904 C CA . ALA A 1 111 ? -32.488 -13.358 -2.010 1.00 86.69 111 ALA A CA 1
ATOM 905 C C . ALA A 1 111 ? -32.117 -14.756 -2.538 1.00 86.69 111 ALA A C 1
ATOM 907 O O . ALA A 1 111 ? -31.119 -15.337 -2.117 1.00 86.69 111 ALA A O 1
ATOM 908 N N . GLU A 1 112 ? -32.899 -15.317 -3.463 1.00 87.12 112 GLU A N 1
ATOM 909 C CA . GLU A 1 112 ? -32.587 -16.601 -4.095 1.00 87.12 112 GLU A CA 1
ATOM 910 C C . GLU A 1 112 ? -31.315 -16.519 -4.947 1.00 87.12 112 GLU A C 1
ATOM 912 O O . GLU A 1 112 ? -30.433 -17.371 -4.815 1.00 87.12 112 GLU A O 1
ATOM 917 N N . ARG A 1 113 ? -31.168 -15.464 -5.758 1.00 83.88 113 ARG A N 1
ATOM 918 C CA . ARG A 1 113 ? -29.959 -15.240 -6.564 1.00 83.88 113 ARG A CA 1
ATOM 919 C C . ARG A 1 113 ? -28.719 -15.032 -5.708 1.00 83.88 113 ARG A C 1
ATOM 921 O O . ARG A 1 113 ? -27.689 -15.630 -6.002 1.00 83.88 113 ARG A O 1
ATOM 928 N N . GLU A 1 114 ? -28.821 -14.266 -4.625 1.00 82.81 114 GLU A N 1
ATOM 929 C CA . GLU A 1 114 ? -27.723 -14.097 -3.671 1.00 82.81 114 GLU A CA 1
ATOM 930 C C . GLU A 1 114 ? -27.298 -15.445 -3.068 1.00 82.81 114 GLU A C 1
ATOM 932 O O . GLU A 1 114 ? -26.108 -15.757 -3.014 1.00 82.81 114 GLU A O 1
ATOM 937 N N . ARG A 1 115 ? -28.256 -16.308 -2.700 1.00 82.94 115 ARG A N 1
ATOM 938 C CA . ARG A 1 115 ? -27.952 -17.664 -2.213 1.00 82.94 115 ARG A CA 1
ATOM 939 C C . ARG A 1 115 ? -27.267 -18.524 -3.271 1.00 82.94 115 ARG A C 1
ATOM 941 O O . ARG A 1 115 ? -26.311 -19.218 -2.933 1.00 82.94 115 ARG A O 1
ATOM 948 N N . LEU A 1 116 ? -27.723 -18.487 -4.525 1.00 75.62 116 LEU A N 1
ATOM 949 C CA . LEU A 1 116 ? -27.094 -19.219 -5.631 1.00 75.62 116 LEU A CA 1
ATOM 950 C C . LEU A 1 116 ? -25.677 -18.713 -5.911 1.00 75.62 116 LEU A C 1
ATOM 952 O O . LEU A 1 116 ? -24.770 -19.520 -6.109 1.00 75.62 116 LEU A O 1
ATOM 956 N N . PHE A 1 117 ? -25.471 -17.398 -5.867 1.00 74.19 117 PHE A N 1
ATOM 957 C CA . PHE A 1 117 ? -24.160 -16.781 -6.028 1.00 74.19 117 PHE A CA 1
ATOM 958 C C . PHE A 1 117 ? -23.201 -17.213 -4.916 1.00 74.19 117 PHE A C 1
ATOM 960 O O . PHE A 1 117 ? -22.109 -17.703 -5.200 1.00 74.19 117 PHE A O 1
ATOM 967 N N . LEU A 1 118 ? -23.629 -17.120 -3.652 1.00 72.75 118 LEU A N 1
ATOM 968 C CA . LEU A 1 118 ? -22.844 -17.583 -2.506 1.00 72.75 118 LEU A CA 1
ATOM 969 C C . LEU A 1 118 ? -22.558 -19.089 -2.586 1.00 72.75 118 LEU A C 1
ATOM 971 O O . LEU A 1 118 ? -21.451 -19.520 -2.267 1.00 72.75 118 LEU A O 1
ATOM 975 N N . HIS A 1 119 ? -23.518 -19.890 -3.055 1.00 73.94 119 HIS A N 1
ATOM 976 C CA . HIS A 1 119 ? -23.330 -21.324 -3.255 1.00 73.94 119 HIS A CA 1
ATOM 977 C C . HIS A 1 119 ? -22.270 -21.614 -4.327 1.00 73.94 119 HIS A C 1
ATOM 979 O O . HIS A 1 119 ? -21.317 -22.345 -4.052 1.00 73.94 119 HIS A O 1
ATOM 985 N N . ALA A 1 120 ? -22.374 -20.983 -5.500 1.00 67.50 120 ALA A N 1
ATOM 986 C CA . ALA A 1 120 ? -21.403 -21.118 -6.583 1.00 67.50 120 ALA A CA 1
ATOM 987 C C . ALA A 1 120 ? -20.000 -20.641 -6.167 1.00 67.50 120 ALA A C 1
ATOM 989 O O . ALA A 1 120 ? -19.008 -21.315 -6.441 1.00 67.50 120 ALA A O 1
ATOM 990 N N . ALA A 1 121 ? -19.916 -19.521 -5.445 1.00 63.91 121 ALA A N 1
ATOM 991 C CA . ALA A 1 121 ? -18.664 -19.004 -4.904 1.00 63.91 121 ALA A CA 1
ATOM 992 C C . ALA A 1 121 ? -18.044 -19.947 -3.855 1.00 63.91 121 ALA A C 1
ATOM 994 O O . ALA A 1 121 ? -16.822 -20.085 -3.797 1.00 63.91 121 ALA A O 1
ATOM 995 N N . SER A 1 122 ? -18.871 -20.617 -3.042 1.00 70.69 122 SER A N 1
ATOM 996 C CA . SER A 1 122 ? -18.409 -21.517 -1.977 1.00 70.69 122 SER A CA 1
ATOM 997 C C . SER A 1 122 ? -17.861 -22.855 -2.477 1.00 70.69 122 SER A C 1
ATOM 999 O O . SER A 1 122 ? -16.958 -23.405 -1.852 1.00 70.69 122 SER A O 1
ATOM 1001 N N . GLN A 1 123 ? -18.381 -23.387 -3.588 1.00 69.75 123 GLN A N 1
ATOM 1002 C CA . GLN A 1 123 ? -18.023 -24.735 -4.036 1.00 69.75 123 GLN A CA 1
ATOM 1003 C C . GLN A 1 123 ? -16.690 -24.809 -4.784 1.00 69.75 123 GLN A C 1
ATOM 1005 O O . GLN A 1 123 ? -16.104 -25.885 -4.824 1.00 69.75 123 GLN A O 1
ATOM 1010 N N . GLY A 1 124 ? -16.177 -23.688 -5.305 1.00 46.06 124 GLY A N 1
ATOM 1011 C CA . GLY A 1 124 ? -14.951 -23.664 -6.102 1.00 46.06 124 GLY A CA 1
ATOM 1012 C C . GLY A 1 124 ? -15.116 -24.427 -7.421 1.00 46.06 124 GLY A C 1
ATOM 1013 O O . GLY A 1 124 ? -15.495 -25.594 -7.462 1.00 46.06 124 GLY A O 1
ATOM 1014 N N . PHE A 1 125 ? -14.836 -23.780 -8.546 1.00 42.06 125 PHE A N 1
ATOM 1015 C CA . PHE A 1 125 ? -14.923 -24.453 -9.836 1.00 42.06 125 PHE A CA 1
ATOM 1016 C C . PHE A 1 125 ? -13.772 -25.466 -9.979 1.00 42.06 125 PHE A C 1
ATOM 1018 O O . PHE A 1 125 ? -12.617 -25.091 -10.180 1.00 42.06 125 PHE A O 1
ATOM 1025 N N . VAL A 1 126 ? -14.074 -26.763 -9.869 1.00 40.50 126 VAL A N 1
ATOM 1026 C CA . VAL A 1 126 ? -13.176 -27.833 -10.322 1.00 40.50 126 VAL A CA 1
ATOM 1027 C C . VAL A 1 126 ? -13.422 -27.996 -11.817 1.00 40.50 126 VAL A C 1
ATOM 1029 O O . VAL A 1 126 ? -14.336 -28.707 -12.233 1.00 40.50 126 VAL A O 1
ATOM 1032 N N . GLY A 1 127 ? -12.643 -27.289 -12.636 1.00 36.94 127 GLY A N 1
ATOM 1033 C CA . GLY A 1 127 ? -12.686 -27.484 -14.083 1.00 36.94 127 GLY A CA 1
ATOM 1034 C C . GLY A 1 127 ? -12.415 -28.954 -14.434 1.00 36.94 127 GLY A C 1
ATOM 1035 O O . GLY A 1 127 ? -11.628 -29.605 -13.737 1.00 36.94 127 GLY A O 1
ATOM 1036 N N . PRO A 1 128 ? -13.045 -29.510 -15.486 1.00 39.66 128 PRO A N 1
ATOM 1037 C CA . PRO A 1 128 ? -12.707 -30.846 -15.952 1.00 39.66 128 PRO A CA 1
ATOM 1038 C C . PRO A 1 128 ? -11.219 -30.854 -16.310 1.00 39.66 128 PRO A C 1
ATOM 1040 O O . PRO A 1 128 ? -10.781 -30.156 -17.225 1.00 39.66 128 PRO A O 1
ATOM 1043 N N . GLY A 1 129 ? -10.428 -31.594 -15.531 1.00 37.41 129 GLY A N 1
ATOM 1044 C CA . GLY A 1 129 ? -8.999 -31.732 -15.775 1.00 37.41 129 GLY A CA 1
ATOM 1045 C C . GLY A 1 129 ? -8.744 -32.222 -17.205 1.00 37.41 129 GLY A C 1
ATOM 1046 O O . GLY A 1 129 ? -9.582 -32.939 -17.762 1.00 37.41 129 GLY A O 1
ATOM 1047 N N . PRO A 1 130 ? -7.609 -31.846 -17.818 1.00 36.84 130 PRO A N 1
ATOM 1048 C CA . PRO A 1 130 ? -7.295 -32.244 -19.181 1.00 36.84 130 PRO A CA 1
ATOM 1049 C C . PRO A 1 130 ? -7.346 -33.768 -19.276 1.00 36.84 130 PRO A C 1
ATOM 1051 O O . PRO A 1 130 ? -6.586 -34.476 -18.613 1.00 36.84 130 PRO A O 1
ATOM 1054 N N . THR A 1 131 ? -8.267 -34.282 -20.089 1.00 40.97 131 THR A N 1
ATOM 1055 C CA . THR A 1 131 ? -8.363 -35.706 -20.399 1.00 40.97 131 THR A CA 1
ATOM 1056 C C . THR A 1 131 ? -7.048 -36.140 -21.035 1.00 40.97 131 THR A C 1
ATOM 1058 O O . THR A 1 131 ? -6.770 -35.826 -22.193 1.00 40.97 131 THR A O 1
ATOM 1061 N N . GLY A 1 132 ? -6.212 -36.824 -20.252 1.00 37.44 132 GLY A N 1
ATOM 1062 C CA . GLY A 1 132 ? -4.933 -37.359 -20.693 1.00 37.44 132 GLY A CA 1
ATOM 1063 C C . GLY A 1 132 ? -5.134 -38.362 -21.823 1.00 37.44 132 GLY A C 1
ATOM 1064 O O . GLY A 1 132 ? -5.518 -39.509 -21.595 1.00 37.44 132 GLY A O 1
ATOM 1065 N N . GLY A 1 133 ? -4.853 -37.931 -23.052 1.00 34.19 133 GLY A N 1
ATOM 1066 C CA . GLY A 1 133 ? -4.756 -38.806 -24.210 1.00 34.19 133 GLY A CA 1
ATOM 1067 C C . GLY A 1 133 ? -3.584 -39.771 -24.040 1.00 34.19 133 GLY A C 1
ATOM 1068 O O . GLY A 1 133 ? -2.425 -39.396 -24.210 1.00 34.19 133 GLY A O 1
ATOM 1069 N N . ARG A 1 134 ? -3.887 -41.032 -23.716 1.00 33.84 134 ARG A N 1
ATOM 1070 C CA . ARG A 1 134 ? -2.949 -42.156 -23.828 1.00 33.84 134 ARG A CA 1
ATOM 1071 C C . ARG A 1 134 ? -2.506 -42.288 -25.289 1.00 33.84 134 ARG A C 1
ATOM 1073 O O . ARG A 1 134 ? -3.282 -42.720 -26.135 1.00 33.84 134 ARG A O 1
ATOM 1080 N N . ARG A 1 135 ? -1.243 -41.964 -25.577 1.00 36.12 135 ARG A N 1
ATOM 1081 C CA . ARG A 1 135 ? -0.563 -42.402 -26.803 1.00 36.12 135 ARG A CA 1
ATOM 1082 C C . ARG A 1 135 ? -0.201 -43.882 -26.667 1.00 36.12 135 ARG A C 1
ATOM 1084 O O . ARG A 1 135 ? 0.653 -44.241 -25.863 1.00 36.12 135 ARG A O 1
ATOM 1091 N N . SER A 1 136 ? -0.840 -44.729 -27.463 1.00 38.44 136 SER A N 1
ATOM 1092 C CA . SER A 1 136 ? -0.396 -46.090 -27.762 1.00 38.44 136 SER A CA 1
ATOM 1093 C C . SER A 1 136 ? 0.776 -46.038 -28.749 1.00 38.44 136 SER A C 1
ATOM 1095 O O . SER A 1 136 ? 0.596 -45.630 -29.895 1.00 38.44 136 SER A O 1
ATOM 1097 N N . GLY A 1 137 ? 1.974 -46.416 -28.298 1.00 35.84 137 GLY A N 1
ATOM 1098 C CA . GLY A 1 137 ? 3.132 -46.670 -29.161 1.00 35.84 137 GLY A CA 1
ATOM 1099 C C . GLY A 1 137 ? 3.151 -48.127 -29.654 1.00 35.84 137 GLY A C 1
ATOM 1100 O O . GLY A 1 137 ? 2.697 -49.004 -28.916 1.00 35.84 137 GLY A O 1
ATOM 1101 N N . PRO A 1 138 ? 3.641 -48.398 -30.878 1.00 45.53 138 PRO A N 1
ATOM 1102 C CA . PRO A 1 138 ? 3.609 -49.722 -31.483 1.00 45.53 138 PRO A CA 1
ATOM 1103 C C . PRO A 1 138 ? 4.763 -50.611 -31.003 1.00 45.53 138 PRO A C 1
ATOM 1105 O O . PRO A 1 138 ? 5.908 -50.184 -30.857 1.00 45.53 138 PRO A O 1
ATOM 1108 N N . THR A 1 139 ? 4.423 -51.875 -30.789 1.00 41.50 139 THR A N 1
ATOM 1109 C CA . THR A 1 139 ? 5.289 -53.011 -30.481 1.00 41.50 139 THR A CA 1
ATOM 1110 C C . THR A 1 139 ? 6.172 -53.368 -31.678 1.00 41.50 139 THR A C 1
ATOM 1112 O O . THR A 1 139 ? 5.668 -53.631 -32.767 1.00 41.50 139 THR A O 1
ATOM 1115 N N . GLY A 1 140 ? 7.484 -53.446 -31.458 1.00 35.28 140 GLY A N 1
ATOM 1116 C CA . GLY A 1 140 ? 8.454 -53.974 -32.417 1.00 35.28 140 GLY A CA 1
ATOM 1117 C C . GLY A 1 140 ? 9.637 -54.614 -31.693 1.00 35.28 140 GLY A C 1
ATOM 1118 O O . GLY A 1 140 ? 10.580 -53.928 -31.315 1.00 35.28 140 GLY A O 1
ATOM 1119 N N . GLN A 1 141 ? 9.553 -55.928 -31.471 1.00 40.44 141 GLN A N 1
ATOM 1120 C CA . GLN A 1 141 ? 10.676 -56.809 -31.115 1.00 40.44 141 GLN A CA 1
ATOM 1121 C C . GLN A 1 141 ? 11.590 -57.005 -32.340 1.00 40.44 141 GLN A C 1
ATOM 1123 O O . GLN A 1 141 ? 11.085 -56.943 -33.463 1.00 40.44 141 GLN A O 1
ATOM 1128 N N . PRO A 1 142 ? 12.898 -57.281 -32.157 1.00 42.72 142 PRO A N 1
ATOM 1129 C CA . PRO A 1 142 ? 13.399 -58.626 -32.506 1.00 42.72 142 PRO A CA 1
ATOM 1130 C C . PRO A 1 142 ? 14.555 -59.082 -31.551 1.00 42.72 142 PRO A C 1
ATOM 1132 O O . PRO A 1 142 ? 14.645 -58.542 -30.449 1.00 42.72 142 PRO A O 1
ATOM 1135 N N . PRO A 1 143 ? 15.345 -60.150 -31.818 1.00 52.88 143 PRO A N 1
ATOM 1136 C CA . PRO A 1 143 ? 15.326 -61.371 -31.015 1.00 52.88 143 PRO A CA 1
ATOM 1137 C C . PRO A 1 143 ? 16.603 -61.616 -30.188 1.00 52.88 143 PRO A C 1
ATOM 1139 O O . PRO A 1 143 ? 17.638 -60.975 -30.345 1.00 52.88 143 PRO A O 1
ATOM 1142 N N . SER A 1 144 ? 16.491 -62.612 -29.308 1.00 39.41 144 SER A N 1
ATOM 1143 C CA . SER A 1 144 ? 17.530 -63.165 -28.434 1.00 39.41 144 SER A CA 1
ATOM 1144 C C . SER A 1 144 ? 18.699 -63.854 -29.154 1.00 39.41 144 SER A C 1
ATOM 1146 O O . SER A 1 144 ? 18.492 -64.629 -30.083 1.00 39.41 144 SER A O 1
ATOM 1148 N N . ALA A 1 145 ? 19.894 -63.698 -28.580 1.00 35.19 145 ALA A N 1
ATOM 1149 C CA . ALA A 1 145 ? 20.994 -64.671 -28.526 1.00 35.19 145 ALA A CA 1
ATOM 1150 C C . ALA A 1 145 ? 21.739 -64.380 -27.202 1.00 35.19 145 ALA A C 1
ATOM 1152 O O . ALA A 1 145 ? 22.110 -63.239 -26.964 1.00 35.19 145 ALA A O 1
ATOM 1153 N N . GLY A 1 146 ? 21.749 -65.252 -26.193 1.00 32.66 146 GLY A N 1
ATOM 1154 C CA . GLY A 1 146 ? 22.663 -66.390 -26.032 1.00 32.66 146 GLY A CA 1
ATOM 1155 C C . GLY A 1 146 ? 23.376 -66.232 -24.670 1.00 32.66 146 GLY A C 1
ATOM 1156 O O . GLY A 1 146 ? 23.908 -65.163 -24.399 1.00 32.66 146 GLY A O 1
ATOM 1157 N N . GLY A 1 147 ? 23.297 -67.234 -23.778 1.00 31.98 147 GLY A N 1
ATOM 1158 C CA . GLY A 1 147 ? 23.858 -67.213 -22.403 1.00 31.98 147 GLY A CA 1
ATOM 1159 C C . GLY A 1 147 ? 25.398 -67.345 -22.336 1.00 31.98 147 GLY A C 1
ATOM 1160 O O . GLY A 1 147 ? 26.038 -67.063 -23.345 1.00 31.98 147 GLY A O 1
ATOM 1161 N N . PRO A 1 148 ? 26.027 -67.851 -21.240 1.00 51.16 148 PRO A N 1
ATOM 1162 C CA . PRO A 1 148 ? 25.457 -68.371 -19.984 1.00 51.16 148 PRO A CA 1
ATOM 1163 C C . PRO A 1 148 ? 26.211 -67.994 -18.667 1.00 51.16 148 PRO A C 1
ATOM 1165 O O . PRO A 1 148 ? 27.291 -67.421 -18.671 1.00 51.16 148 PRO A O 1
ATOM 1168 N N . SER A 1 149 ? 25.615 -68.420 -17.541 1.00 37.50 149 SER A N 1
ATOM 1169 C CA . SER A 1 149 ? 26.205 -68.912 -16.271 1.00 37.50 149 SER A CA 1
ATOM 1170 C C . SER A 1 149 ? 27.391 -68.215 -15.579 1.00 37.50 149 SER A C 1
ATOM 1172 O O . SER A 1 149 ? 28.532 -68.294 -16.017 1.00 37.50 149 SER A O 1
ATOM 1174 N N . GLY A 1 150 ? 27.148 -67.802 -14.327 1.00 35.34 150 GLY A N 1
ATOM 1175 C CA . GLY A 1 150 ? 28.165 -67.662 -13.278 1.00 35.34 150 GLY A CA 1
ATOM 1176 C C . GLY A 1 150 ? 27.532 -67.639 -11.881 1.00 35.34 150 GLY A C 1
ATOM 1177 O O . GLY A 1 150 ? 26.836 -66.692 -11.531 1.00 35.34 150 GLY A O 1
ATOM 1178 N N . LYS A 1 151 ? 27.727 -68.716 -11.110 1.00 41.53 151 LYS A N 1
ATOM 1179 C CA . LYS A 1 151 ? 27.277 -68.913 -9.715 1.00 41.53 151 LYS A CA 1
ATOM 1180 C C . LYS A 1 151 ? 28.154 -68.130 -8.704 1.00 41.53 151 LYS A C 1
ATOM 1182 O O . LYS A 1 151 ? 29.246 -67.706 -9.069 1.00 41.53 151 LYS A O 1
ATOM 1187 N N . PRO A 1 152 ? 27.697 -67.968 -7.443 1.00 56.00 152 PRO A N 1
ATOM 1188 C CA . PRO A 1 152 ? 28.279 -67.066 -6.443 1.00 56.00 152 PRO A CA 1
ATOM 1189 C C . PRO A 1 152 ? 29.350 -67.753 -5.577 1.00 56.00 152 PRO A C 1
ATOM 1191 O O . PRO A 1 152 ? 29.488 -68.978 -5.632 1.00 56.00 152 PRO A O 1
ATOM 1194 N N . PRO A 1 153 ? 29.986 -67.002 -4.660 1.00 54.19 153 PRO A N 1
ATOM 1195 C CA . PRO A 1 153 ? 30.299 -67.589 -3.369 1.00 54.19 153 PRO A CA 1
ATOM 1196 C C . PRO A 1 153 ? 29.796 -66.752 -2.190 1.00 54.19 153 PRO A C 1
ATOM 1198 O O . PRO A 1 153 ? 30.005 -65.548 -2.066 1.00 54.19 153 PRO A O 1
ATOM 1201 N N . SER A 1 154 ? 29.149 -67.487 -1.299 1.00 42.62 154 SER A N 1
ATOM 1202 C CA . SER A 1 154 ? 28.930 -67.220 0.111 1.00 42.62 154 SER A CA 1
ATOM 1203 C C . SER A 1 154 ? 30.198 -67.479 0.932 1.00 42.62 154 SER A C 1
ATOM 1205 O O . SER A 1 154 ? 30.841 -68.514 0.769 1.00 42.62 154 SER A O 1
ATOM 1207 N N . GLY A 1 155 ? 30.469 -66.593 1.884 1.00 37.38 155 GLY A N 1
ATOM 1208 C CA . GLY A 1 155 ? 31.374 -66.752 3.027 1.00 37.38 155 GLY A CA 1
ATOM 1209 C C . GLY A 1 155 ? 31.380 -65.411 3.764 1.00 37.38 155 GLY A C 1
ATOM 1210 O O . GLY A 1 155 ? 31.403 -64.374 3.119 1.00 37.38 155 GLY A O 1
ATOM 1211 N N . GLY A 1 156 ? 31.261 -65.284 5.076 1.00 34.16 156 GLY A N 1
ATOM 1212 C CA . GLY A 1 156 ? 31.417 -66.225 6.170 1.00 34.16 156 GLY A CA 1
ATOM 1213 C C . GLY A 1 156 ? 31.863 -65.382 7.376 1.00 34.16 156 GLY A C 1
ATOM 1214 O O . GLY A 1 156 ? 32.957 -64.843 7.362 1.00 34.16 156 GLY A O 1
ATOM 1215 N N . SER A 1 157 ? 30.939 -65.193 8.321 1.00 38.19 157 SER A N 1
ATOM 1216 C CA . SER A 1 157 ? 31.058 -64.958 9.777 1.00 38.19 157 SER A CA 1
ATOM 1217 C C . SER A 1 157 ? 32.393 -64.519 10.433 1.00 38.19 157 SER A C 1
ATOM 1219 O O . SER A 1 157 ? 33.373 -65.241 10.321 1.00 38.19 157 SER A O 1
ATOM 1221 N N . THR A 1 158 ? 32.349 -63.430 11.232 1.00 37.75 158 THR A N 1
ATOM 1222 C CA . THR A 1 158 ? 32.930 -63.176 12.596 1.00 37.75 158 THR A CA 1
ATOM 1223 C C . THR A 1 158 ? 32.839 -61.652 12.835 1.00 37.75 158 THR A C 1
ATOM 1225 O O . THR A 1 158 ? 33.211 -60.905 11.944 1.00 37.75 158 THR A O 1
ATOM 1228 N N . GLY A 1 159 ? 32.336 -61.029 13.905 1.00 36.16 159 GLY A N 1
ATOM 1229 C CA . GLY A 1 159 ? 32.147 -61.399 15.303 1.00 36.16 159 GLY A CA 1
ATOM 1230 C C . GLY A 1 159 ? 32.907 -60.391 16.187 1.00 36.16 159 GLY A C 1
ATOM 1231 O O . GLY A 1 159 ? 34.057 -60.667 16.478 1.00 36.16 159 GLY A O 1
ATOM 1232 N N . GLN A 1 160 ? 32.302 -59.247 16.567 1.00 35.03 160 GLN A N 1
ATOM 1233 C CA . GLN A 1 160 ? 32.436 -58.539 17.873 1.00 35.03 160 GLN A CA 1
ATOM 1234 C C . GLN A 1 160 ? 31.851 -57.095 17.855 1.00 35.03 160 GLN A C 1
ATOM 1236 O O . GLN A 1 160 ? 31.986 -56.404 16.847 1.00 35.03 160 GLN A O 1
ATOM 1241 N N . PRO A 1 161 ? 31.220 -56.622 18.957 1.00 52.22 161 PRO A N 1
ATOM 1242 C CA . PRO A 1 161 ? 30.754 -55.237 19.170 1.00 52.22 161 PRO A CA 1
ATOM 1243 C C . PRO A 1 161 ? 31.739 -54.471 20.103 1.00 52.22 161 PRO A C 1
ATOM 1245 O O . PRO A 1 161 ? 32.779 -55.047 20.426 1.00 52.22 161 PRO A O 1
ATOM 1248 N N . PRO A 1 162 ? 31.450 -53.270 20.667 1.00 55.62 162 PRO A N 1
ATOM 1249 C CA . PRO A 1 162 ? 30.391 -52.275 20.411 1.00 55.62 162 PRO A CA 1
ATOM 1250 C C . PRO A 1 162 ? 30.940 -50.834 20.239 1.00 55.62 162 PRO A C 1
ATOM 1252 O O . PRO A 1 162 ? 31.863 -50.460 20.941 1.00 55.62 162 PRO A O 1
ATOM 1255 N N . PHE A 1 163 ? 30.306 -49.953 19.457 1.00 37.91 163 PHE A N 1
ATOM 1256 C CA . PHE A 1 163 ? 30.333 -48.508 19.760 1.00 37.91 163 PHE A CA 1
ATOM 1257 C C . PHE A 1 163 ? 29.041 -47.838 19.291 1.00 37.91 163 PHE A C 1
ATOM 1259 O O . PHE A 1 163 ? 28.576 -48.046 18.172 1.00 37.91 163 PHE A O 1
ATOM 1266 N N . GLY A 1 164 ? 28.433 -47.083 20.207 1.00 46.19 164 GLY A N 1
ATOM 1267 C CA . GLY A 1 164 ? 27.157 -46.410 20.022 1.00 46.19 164 GLY A CA 1
ATOM 1268 C C . GLY A 1 164 ? 27.214 -45.344 18.934 1.00 46.19 164 GLY A C 1
ATOM 1269 O O . GLY A 1 164 ? 28.003 -44.408 19.006 1.00 46.19 164 GLY A O 1
ATOM 1270 N N . GLY A 1 165 ? 26.324 -45.476 17.955 1.00 36.03 165 GLY A N 1
ATOM 1271 C CA . GLY A 1 165 ? 25.968 -44.422 17.017 1.00 36.03 165 GLY A CA 1
ATOM 1272 C C . GLY A 1 165 ? 24.487 -44.122 17.185 1.00 36.03 165 GLY A C 1
ATOM 1273 O O . GLY A 1 165 ? 23.645 -44.956 16.855 1.00 36.03 165 GLY A O 1
ATOM 1274 N N . GLY A 1 166 ? 24.173 -42.955 17.749 1.00 37.28 166 GLY A N 1
ATOM 1275 C CA . GLY A 1 166 ? 22.809 -42.452 17.834 1.00 37.28 166 GLY A CA 1
ATOM 1276 C C . GLY A 1 166 ? 22.214 -42.337 16.435 1.00 37.28 166 GLY A C 1
ATOM 1277 O O . GLY A 1 166 ? 22.743 -41.623 15.586 1.00 37.28 166 GLY A O 1
ATOM 1278 N N . GLN A 1 167 ? 21.122 -43.060 16.197 1.00 36.50 167 GLN A N 1
ATOM 1279 C CA . GLN A 1 167 ? 20.332 -42.924 14.984 1.00 36.50 167 GLN A CA 1
ATOM 1280 C C . GLN A 1 167 ? 19.699 -41.530 14.972 1.00 36.50 167 GLN A C 1
ATOM 1282 O O . GLN A 1 167 ? 18.769 -41.239 15.725 1.00 36.50 167 GLN A O 1
ATOM 1287 N N . SER A 1 168 ? 20.212 -40.663 14.105 1.00 40.06 168 SER A N 1
ATOM 1288 C CA . SER A 1 168 ? 19.515 -39.471 13.650 1.00 40.06 168 SER A CA 1
ATOM 1289 C C . SER A 1 168 ? 18.319 -39.918 12.811 1.00 40.06 168 SER A C 1
ATOM 1291 O O . SER A 1 168 ? 18.420 -40.185 11.616 1.00 40.06 168 SER A O 1
ATOM 1293 N N . GLY A 1 169 ? 17.161 -40.039 13.461 1.00 36.06 169 GLY A N 1
ATOM 1294 C CA . GLY A 1 169 ? 15.887 -40.203 12.776 1.00 36.06 169 GLY A CA 1
ATOM 1295 C C . GLY A 1 169 ? 15.653 -39.010 11.852 1.00 36.06 169 GLY A C 1
ATOM 1296 O O . GLY A 1 169 ? 15.339 -37.912 12.314 1.00 36.06 169 GLY A O 1
ATOM 1297 N N . GLY A 1 170 ? 15.837 -39.221 10.549 1.00 34.78 170 GLY A N 1
ATOM 1298 C CA . GLY A 1 170 ? 15.486 -38.254 9.520 1.00 34.78 170 GLY A CA 1
ATOM 1299 C C . GLY A 1 170 ? 14.001 -37.926 9.623 1.00 34.78 170 GLY A C 1
ATOM 1300 O O . GLY A 1 170 ? 13.151 -38.771 9.344 1.00 34.78 170 GLY A O 1
ATOM 1301 N N . ARG A 1 171 ? 13.681 -36.701 10.053 1.00 40.16 171 ARG A N 1
ATOM 1302 C CA . ARG A 1 171 ? 12.325 -36.164 9.935 1.00 40.16 171 ARG A CA 1
ATOM 1303 C C . ARG A 1 171 ? 11.982 -36.078 8.444 1.00 40.16 171 ARG A C 1
ATOM 1305 O O . ARG A 1 171 ? 12.768 -35.491 7.699 1.00 40.16 171 ARG A O 1
ATOM 1312 N N . PRO A 1 172 ? 10.834 -36.614 7.999 1.00 40.78 172 PRO A N 1
ATOM 1313 C CA . PRO A 1 172 ? 10.348 -36.344 6.655 1.00 40.78 172 PRO A CA 1
ATOM 1314 C C . PRO A 1 172 ? 10.136 -34.830 6.481 1.00 40.78 172 PRO A C 1
ATOM 1316 O O . PRO A 1 172 ? 9.857 -34.138 7.469 1.00 40.78 172 PRO A O 1
ATOM 1319 N N . PRO A 1 173 ? 10.282 -34.299 5.253 1.00 41.06 173 PRO A N 1
ATOM 1320 C CA . PRO A 1 173 ? 10.034 -32.892 4.985 1.00 41.06 173 PRO A CA 1
ATOM 1321 C C . PRO A 1 173 ? 8.618 -32.542 5.442 1.00 41.06 173 PRO A C 1
ATOM 1323 O O . PRO A 1 173 ? 7.639 -33.158 5.022 1.00 41.06 173 PRO A O 1
ATOM 1326 N N . ILE A 1 174 ? 8.528 -31.568 6.347 1.00 43.41 174 ILE A N 1
ATOM 1327 C CA . ILE A 1 174 ? 7.265 -30.958 6.747 1.00 43.41 174 ILE A CA 1
ATOM 1328 C C . ILE A 1 174 ? 6.746 -30.255 5.492 1.00 43.41 174 ILE A C 1
ATOM 1330 O O . ILE A 1 174 ? 7.268 -29.214 5.099 1.00 43.41 174 ILE A O 1
ATOM 1334 N N . GLY A 1 175 ? 5.772 -30.872 4.820 1.00 41.09 175 GLY A N 1
ATOM 1335 C CA . GLY A 1 175 ? 5.004 -30.203 3.776 1.00 41.09 175 GLY A CA 1
ATOM 1336 C C . GLY A 1 175 ? 4.320 -28.953 4.343 1.00 41.09 175 GLY A C 1
ATOM 1337 O O . GLY A 1 175 ? 4.151 -28.852 5.564 1.00 41.09 175 GLY A O 1
ATOM 1338 N N . PRO A 1 176 ? 3.939 -27.988 3.490 1.00 38.84 176 PRO A N 1
ATOM 1339 C CA . PRO A 1 176 ? 3.237 -26.798 3.947 1.00 38.84 176 PRO A CA 1
ATOM 1340 C C . PRO A 1 176 ? 2.004 -27.203 4.772 1.00 38.84 176 PRO A C 1
ATOM 1342 O O . PRO A 1 176 ? 1.359 -28.208 4.449 1.00 38.84 176 PRO A O 1
ATOM 1345 N N . PRO A 1 177 ? 1.684 -26.470 5.852 1.00 38.84 177 PRO A N 1
ATOM 1346 C CA . PRO A 1 177 ? 0.514 -26.768 6.664 1.00 38.84 177 PRO A CA 1
ATOM 1347 C C . PRO A 1 177 ? -0.740 -26.804 5.775 1.00 38.84 177 PRO A C 1
ATOM 1349 O O . PRO A 1 177 ? -0.841 -26.000 4.842 1.00 38.84 177 PRO A O 1
ATOM 1352 N N . PRO A 1 178 ? -1.694 -27.718 6.034 1.00 38.50 178 PRO A N 1
ATOM 1353 C CA . PRO A 1 178 ? -2.962 -27.718 5.321 1.00 38.50 178 PRO A CA 1
ATOM 1354 C C . PRO A 1 178 ? -3.605 -26.338 5.476 1.00 38.50 178 PRO A C 1
ATOM 1356 O O . PRO A 1 178 ? -3.731 -25.824 6.590 1.00 38.50 178 PRO A O 1
ATOM 1359 N N . GLY A 1 179 ? -3.948 -25.722 4.343 1.00 38.88 179 GLY A N 1
ATOM 1360 C CA . GLY A 1 179 ? -4.617 -24.427 4.324 1.00 38.88 179 GLY A CA 1
ATOM 1361 C C . GLY A 1 179 ? -5.927 -24.462 5.122 1.00 38.88 179 GLY A C 1
ATOM 1362 O O . GLY A 1 179 ? -6.500 -25.538 5.326 1.00 38.88 179 GLY A O 1
ATOM 1363 N N . PRO A 1 180 ? -6.410 -23.301 5.594 1.00 39.53 180 PRO A N 1
ATOM 1364 C CA . PRO A 1 180 ? -7.662 -23.222 6.333 1.00 39.53 180 PRO A CA 1
ATOM 1365 C C . PRO A 1 180 ? -8.828 -23.799 5.510 1.00 39.53 180 PRO A C 1
ATOM 1367 O O . PRO A 1 180 ? -8.795 -23.739 4.276 1.00 39.53 180 PRO A O 1
ATOM 1370 N N . PRO A 1 181 ? -9.867 -24.345 6.170 1.00 39.62 181 PRO A N 1
ATOM 1371 C CA . PRO A 1 181 ? -11.037 -24.892 5.493 1.00 39.62 181 PRO A CA 1
ATOM 1372 C C . PRO A 1 181 ? -11.634 -23.854 4.533 1.00 39.62 181 PRO A C 1
ATOM 1374 O O . PRO A 1 181 ? -11.977 -22.734 4.915 1.00 39.62 181 PRO A O 1
ATOM 1377 N N . SER A 1 182 ? -11.715 -24.236 3.260 1.00 46.19 182 SER A N 1
ATOM 1378 C CA . SER A 1 182 ? -12.217 -23.425 2.155 1.00 46.19 182 SER A CA 1
ATOM 1379 C C . SER A 1 182 ? -13.695 -23.091 2.371 1.00 46.19 182 SER A C 1
ATOM 1381 O O . SER A 1 182 ? -14.565 -23.917 2.115 1.00 46.19 182 SER A O 1
ATOM 1383 N N . GLY A 1 183 ? -13.989 -21.896 2.877 1.00 42.16 183 GLY A N 1
ATOM 1384 C CA . GLY A 1 183 ? -15.374 -21.465 3.104 1.00 42.16 183 GLY A CA 1
ATOM 1385 C C . GLY A 1 183 ? -15.538 -20.033 3.603 1.00 42.16 183 GLY A C 1
ATOM 1386 O O . GLY A 1 183 ? -16.617 -19.466 3.496 1.00 42.16 183 GLY A O 1
ATOM 1387 N N . GLN A 1 184 ? -14.465 -19.410 4.087 1.00 41.88 184 GLN A N 1
ATOM 1388 C CA . GLN A 1 184 ? -14.424 -17.983 4.393 1.00 41.88 184 GLN A CA 1
ATOM 1389 C C . GLN A 1 184 ? -13.141 -17.411 3.802 1.00 41.88 184 GLN A C 1
ATOM 1391 O O . GLN A 1 184 ? -12.131 -17.274 4.485 1.00 41.88 184 GLN A O 1
ATOM 1396 N N . ARG A 1 185 ? -13.148 -17.119 2.498 1.00 45.19 185 ARG A N 1
ATOM 1397 C CA . ARG A 1 185 ? -12.161 -16.179 1.963 1.00 45.19 185 ARG A CA 1
ATOM 1398 C C . ARG A 1 185 ? -12.601 -14.802 2.470 1.00 45.19 185 ARG A C 1
ATOM 1400 O O . ARG A 1 185 ? -13.688 -14.384 2.079 1.00 45.19 185 ARG A O 1
ATOM 1407 N N . PRO A 1 186 ? -11.859 -14.098 3.344 1.00 44.56 186 PRO A N 1
ATOM 1408 C CA . PRO A 1 186 ? -12.085 -12.677 3.516 1.00 44.56 186 PRO A CA 1
ATOM 1409 C C . PRO A 1 186 ? -12.059 -12.016 2.149 1.00 44.56 186 PRO A C 1
ATOM 1411 O O . PRO A 1 186 ? -11.241 -12.335 1.281 1.00 44.56 186 PRO A O 1
ATOM 1414 N N . ASP A 1 187 ? -13.013 -11.120 1.993 1.00 53.66 187 ASP A N 1
ATOM 1415 C CA . ASP A 1 187 ? -13.301 -10.402 0.777 1.00 53.66 187 ASP A CA 1
ATOM 1416 C C . ASP A 1 187 ? -12.094 -9.505 0.448 1.00 53.66 187 ASP A C 1
ATOM 1418 O O . ASP A 1 187 ? -12.020 -8.347 0.865 1.00 53.66 187 ASP A O 1
ATOM 1422 N N . TRP A 1 188 ? -11.105 -10.036 -0.291 1.00 60.91 188 TRP A N 1
ATOM 1423 C CA . TRP A 1 188 ? -10.078 -9.225 -0.979 1.00 60.91 188 TRP A CA 1
ATOM 1424 C C . TRP A 1 188 ? -10.733 -8.103 -1.778 1.00 60.91 188 TRP A C 1
ATOM 1426 O O . TRP A 1 188 ? -10.139 -7.051 -1.994 1.00 60.91 188 TRP A O 1
ATOM 1436 N N . HIS A 1 189 ? -11.993 -8.318 -2.132 1.00 62.78 189 HIS A N 1
ATOM 1437 C CA . HIS A 1 189 ? -12.913 -7.355 -2.673 1.00 62.78 189 HIS A CA 1
ATOM 1438 C C . HIS A 1 189 ? -12.933 -6.028 -1.926 1.00 62.78 189 HIS A C 1
ATOM 1440 O O . HIS A 1 189 ? -13.094 -5.037 -2.605 1.00 62.78 189 HIS A O 1
ATOM 1446 N N . LEU A 1 190 ? -12.708 -5.930 -0.608 1.00 56.19 190 LEU A N 1
ATOM 1447 C CA . LEU A 1 190 ? -12.628 -4.609 0.030 1.00 56.19 190 LEU A CA 1
ATOM 1448 C C . LEU A 1 190 ? -11.327 -3.870 -0.327 1.00 56.19 190 LEU A C 1
ATOM 1450 O O . LEU A 1 190 ? -11.357 -2.676 -0.603 1.00 56.19 190 LEU A O 1
ATOM 1454 N N . LEU A 1 191 ? -10.184 -4.565 -0.361 1.00 60.72 191 LEU A N 1
ATOM 1455 C CA . LEU A 1 191 ? -8.929 -3.972 -0.840 1.00 60.72 191 LEU A CA 1
ATOM 1456 C C . LEU A 1 191 ? -8.996 -3.670 -2.345 1.00 60.72 191 LEU A C 1
ATOM 1458 O O . LEU A 1 191 ? -8.399 -2.693 -2.773 1.00 60.72 191 LEU A O 1
ATOM 1462 N N . GLN A 1 192 ? -9.773 -4.447 -3.110 1.00 65.94 192 GLN A N 1
ATOM 1463 C CA . GLN A 1 192 ? -10.096 -4.196 -4.520 1.00 65.94 192 GLN A CA 1
ATOM 1464 C C . GLN A 1 192 ? -11.162 -3.102 -4.725 1.00 65.94 192 GLN A C 1
ATOM 1466 O O . GLN A 1 192 ? -11.156 -2.416 -5.734 1.00 65.94 192 GLN A O 1
ATOM 1471 N N . GLN A 1 193 ? -12.090 -2.909 -3.790 1.00 61.59 193 GLN A N 1
ATOM 1472 C CA . GLN A 1 193 ? -13.108 -1.848 -3.818 1.00 61.59 193 GLN A CA 1
ATOM 1473 C C . GLN A 1 193 ? -12.480 -0.510 -3.434 1.00 61.59 193 GLN A C 1
ATOM 1475 O O . GLN A 1 193 ? -12.877 0.538 -3.934 1.00 61.59 193 GLN A O 1
ATOM 1480 N N . LEU A 1 194 ? -11.487 -0.557 -2.545 1.00 62.91 194 LEU A N 1
ATOM 1481 C CA . LEU A 1 194 ? -10.604 0.559 -2.237 1.00 62.91 194 LEU A CA 1
ATOM 1482 C C . LEU A 1 194 ? -9.470 0.698 -3.250 1.00 62.91 194 LEU A C 1
ATOM 1484 O O . LEU A 1 194 ? -8.773 1.711 -3.195 1.00 62.91 194 LEU A O 1
ATOM 1488 N N . ASP A 1 195 ? -9.265 -0.287 -4.136 1.00 62.62 195 ASP A N 1
ATOM 1489 C CA . ASP A 1 195 ? -8.299 -0.193 -5.225 1.00 62.62 195 ASP A CA 1
ATOM 1490 C C . ASP A 1 195 ? -8.717 1.004 -6.056 1.00 62.62 195 ASP A C 1
ATOM 1492 O O . ASP A 1 195 ? -9.791 1.059 -6.657 1.00 62.62 195 ASP A O 1
ATOM 1496 N N . LEU A 1 196 ? -7.867 2.017 -6.021 1.00 69.94 196 LEU A N 1
ATOM 1497 C CA . LEU A 1 196 ? -8.136 3.354 -6.535 1.00 69.94 196 LEU A CA 1
ATOM 1498 C C . LEU A 1 196 ? -8.101 3.387 -8.066 1.00 69.94 196 LEU A C 1
ATOM 1500 O O . LEU A 1 196 ? -7.801 4.416 -8.668 1.00 69.94 196 LEU A O 1
ATOM 1504 N N . GLY A 1 197 ? -8.334 2.235 -8.691 1.00 78.81 197 GLY A N 1
ATOM 1505 C CA . GLY A 1 197 ? -7.871 1.915 -10.019 1.00 78.81 197 GLY A CA 1
ATOM 1506 C C . GLY A 1 197 ? -6.342 1.953 -10.141 1.00 78.81 197 GLY A C 1
ATOM 1507 O O . GLY A 1 197 ? -5.610 2.279 -9.187 1.00 78.81 197 GLY A O 1
ATOM 1508 N N . PRO A 1 198 ? -5.845 1.648 -11.351 1.00 82.56 198 PRO A N 1
ATOM 1509 C CA . PRO A 1 198 ? -4.474 1.972 -11.705 1.00 82.56 198 PRO A CA 1
ATOM 1510 C C . PRO A 1 198 ? -4.215 3.466 -11.489 1.00 82.56 198 PRO A C 1
ATOM 1512 O O . PRO A 1 198 ? -5.116 4.278 -11.732 1.00 82.56 198 PRO A O 1
ATOM 1515 N N . PRO A 1 199 ? -3.015 3.839 -11.014 1.00 88.88 199 PRO A N 1
ATOM 1516 C CA . PRO A 1 199 ? -2.645 5.239 -10.969 1.00 88.88 199 PRO A CA 1
ATOM 1517 C C . PRO A 1 199 ? -2.637 5.805 -12.389 1.00 88.88 199 PRO A C 1
ATOM 1519 O O . PRO A 1 199 ? -2.137 5.162 -13.313 1.00 88.88 199 PRO A O 1
ATOM 1522 N N . LYS A 1 200 ? -3.225 6.987 -12.549 1.00 91.75 200 LYS A N 1
ATOM 1523 C CA . LYS A 1 200 ? -3.378 7.643 -13.855 1.00 91.75 200 LYS A CA 1
ATOM 1524 C C . LYS A 1 200 ? -2.268 8.634 -14.103 1.00 91.75 200 LYS A C 1
ATOM 1526 O O . LYS A 1 200 ? -1.714 9.169 -13.144 1.00 91.75 200 LYS A O 1
ATOM 1531 N N . ASP A 1 201 ? -1.995 8.920 -15.371 1.00 94.50 201 ASP A N 1
ATOM 1532 C CA . ASP A 1 201 ? -1.038 9.959 -15.761 1.00 94.50 201 ASP A CA 1
ATOM 1533 C C . ASP A 1 201 ? 0.357 9.765 -15.137 1.00 94.50 201 ASP A C 1
ATOM 1535 O O . ASP A 1 201 ? 1.035 10.732 -14.798 1.00 94.50 201 ASP A O 1
ATOM 1539 N N . VAL A 1 202 ? 0.788 8.513 -14.955 1.00 95.69 202 VAL A N 1
ATOM 1540 C CA . VAL A 1 202 ? 2.106 8.212 -14.381 1.00 95.69 202 VAL A CA 1
ATOM 1541 C C . VAL A 1 202 ? 3.155 8.121 -15.483 1.00 95.69 202 VAL A C 1
ATOM 1543 O O . VAL A 1 202 ? 3.020 7.296 -16.391 1.00 95.69 202 VAL A O 1
ATOM 1546 N N . GLU A 1 203 ? 4.220 8.921 -15.404 1.00 96.69 203 GLU A N 1
ATOM 1547 C CA . GLU A 1 203 ? 5.399 8.762 -16.264 1.00 96.69 203 GLU A CA 1
ATOM 1548 C C . GLU A 1 203 ? 6.378 7.779 -15.615 1.00 96.69 203 GLU A C 1
ATOM 1550 O O . GLU A 1 203 ? 6.948 8.031 -14.560 1.00 96.69 203 GLU A O 1
ATOM 1555 N N . ILE A 1 204 ? 6.587 6.631 -16.248 1.00 97.25 204 ILE A N 1
ATOM 1556 C CA . ILE A 1 204 ? 7.545 5.619 -15.813 1.00 97.25 204 ILE A CA 1
ATOM 1557 C C . ILE A 1 204 ? 8.878 5.887 -16.497 1.00 97.25 204 ILE A C 1
ATOM 1559 O O . ILE A 1 204 ? 8.974 5.864 -17.724 1.00 97.25 204 ILE A O 1
ATOM 1563 N N . ILE A 1 205 ? 9.914 6.081 -15.693 1.00 96.00 205 ILE A N 1
ATOM 1564 C CA . ILE A 1 205 ? 11.290 6.336 -16.095 1.00 96.00 205 ILE A CA 1
ATOM 1565 C C . ILE A 1 205 ? 12.121 5.134 -15.642 1.00 96.00 205 ILE A C 1
ATOM 1567 O O . ILE A 1 205 ? 12.444 4.989 -14.465 1.00 96.00 205 ILE A O 1
ATOM 1571 N N . CYS A 1 206 ? 12.467 4.243 -16.567 1.00 95.31 206 CYS A N 1
ATOM 1572 C CA . CYS A 1 206 ? 13.315 3.090 -16.274 1.00 95.31 206 CYS A CA 1
ATOM 1573 C C . CYS A 1 206 ? 14.765 3.383 -16.654 1.00 95.31 206 CYS A C 1
ATOM 1575 O O . CYS A 1 206 ? 15.043 3.658 -17.824 1.00 95.31 206 CYS A O 1
ATOM 1577 N N . LEU A 1 207 ? 15.680 3.243 -15.694 1.00 92.94 207 LEU A N 1
ATOM 1578 C CA . LEU A 1 207 ? 17.109 3.113 -15.965 1.00 92.94 207 LEU A CA 1
ATOM 1579 C C . LEU A 1 207 ? 17.389 1.644 -16.304 1.00 92.94 207 LEU A C 1
ATOM 1581 O O . LEU A 1 207 ? 17.156 0.766 -15.474 1.00 92.94 207 LEU A O 1
ATOM 1585 N N . ASP A 1 208 ? 17.824 1.386 -17.537 1.00 95.19 208 ASP A N 1
ATOM 1586 C CA . ASP A 1 208 ? 18.070 0.053 -18.090 1.00 95.19 208 ASP A CA 1
ATOM 1587 C C . ASP A 1 208 ? 16.822 -0.849 -18.103 1.00 95.19 208 ASP A C 1
ATOM 1589 O O . ASP A 1 208 ? 16.760 -1.880 -17.426 1.00 95.19 208 ASP A O 1
ATOM 1593 N N . LYS A 1 209 ? 15.808 -0.512 -18.922 1.00 96.62 209 LYS A N 1
ATOM 1594 C CA . LYS A 1 209 ? 14.523 -1.254 -18.984 1.00 96.62 209 LYS A CA 1
ATOM 1595 C C . LYS A 1 209 ? 14.695 -2.771 -19.162 1.00 96.62 209 LYS A C 1
ATOM 1597 O O . LYS A 1 209 ? 13.936 -3.543 -18.582 1.00 96.62 209 LYS A O 1
ATOM 1602 N N . LYS A 1 210 ? 15.713 -3.218 -19.907 1.00 97.31 210 LYS A N 1
ATOM 1603 C CA . LYS A 1 210 ? 16.031 -4.651 -20.062 1.00 97.31 210 LYS A CA 1
ATOM 1604 C C . LYS A 1 210 ? 16.436 -5.316 -18.741 1.00 97.31 210 LYS A C 1
ATOM 1606 O O . LYS A 1 210 ? 16.001 -6.435 -18.485 1.00 97.31 210 LYS A O 1
ATOM 1611 N N . LEU A 1 211 ? 17.230 -4.638 -17.907 1.00 97.44 211 LEU A N 1
ATOM 1612 C CA . LEU A 1 211 ? 17.597 -5.132 -16.577 1.00 97.44 211 LEU A CA 1
ATOM 1613 C C . LEU A 1 211 ? 16.390 -5.140 -15.649 1.00 97.44 211 LEU A C 1
ATOM 1615 O O . LEU A 1 211 ? 16.169 -6.133 -14.968 1.00 97.44 211 LEU A O 1
ATOM 1619 N N . VAL A 1 212 ? 15.567 -4.088 -15.673 1.00 97.00 212 VAL A N 1
ATOM 1620 C CA . VAL A 1 212 ? 14.328 -4.030 -14.881 1.00 97.00 212 VAL A CA 1
ATOM 1621 C C . VAL A 1 212 ? 13.407 -5.212 -15.206 1.00 97.00 212 VAL A C 1
ATOM 1623 O O . VAL A 1 212 ? 12.938 -5.888 -14.291 1.00 97.00 212 VAL A O 1
ATOM 1626 N N . ILE A 1 213 ? 13.195 -5.506 -16.494 1.00 97.56 213 ILE A N 1
ATOM 1627 C CA . ILE A 1 213 ? 12.383 -6.650 -16.939 1.00 97.56 213 ILE A CA 1
ATOM 1628 C C . ILE A 1 213 ? 12.992 -7.973 -16.461 1.00 97.56 213 ILE A C 1
ATOM 1630 O O . ILE A 1 213 ? 12.283 -8.785 -15.867 1.00 97.56 213 ILE A O 1
ATOM 1634 N N . ALA A 1 214 ? 14.295 -8.183 -16.675 1.00 97.94 214 ALA A N 1
ATOM 1635 C CA . ALA A 1 214 ? 14.973 -9.417 -16.278 1.00 97.94 214 ALA A CA 1
ATOM 1636 C C . ALA A 1 214 ? 14.941 -9.640 -14.756 1.00 97.94 214 ALA A C 1
ATOM 1638 O O . ALA A 1 214 ? 14.713 -10.761 -14.304 1.00 97.94 214 ALA A O 1
ATOM 1639 N N . THR A 1 215 ? 15.120 -8.582 -13.963 1.00 97.88 215 THR A N 1
ATOM 1640 C CA . THR A 1 215 ? 14.996 -8.641 -12.502 1.00 97.88 215 THR A CA 1
ATOM 1641 C C . THR A 1 215 ? 13.560 -8.929 -12.080 1.00 97.88 215 THR A C 1
ATOM 1643 O O . THR A 1 215 ? 13.348 -9.739 -11.184 1.00 97.88 215 THR A O 1
ATOM 1646 N N . GLY A 1 216 ? 12.558 -8.336 -12.737 1.00 97.44 216 GLY A N 1
ATOM 1647 C CA . GLY A 1 216 ? 11.152 -8.669 -12.497 1.00 97.44 216 GLY A CA 1
ATOM 1648 C C . GLY A 1 216 ? 10.851 -10.152 -12.747 1.00 97.44 216 GLY A C 1
ATOM 1649 O O . GLY A 1 216 ? 10.283 -10.818 -11.885 1.00 97.44 216 GLY A O 1
ATOM 1650 N N . GLU A 1 217 ? 11.309 -10.697 -13.877 1.00 97.88 217 GLU A N 1
ATOM 1651 C CA . GLU A 1 217 ? 11.169 -12.126 -14.194 1.00 97.88 217 GLU A CA 1
ATOM 1652 C C . GLU A 1 217 ? 11.805 -13.030 -13.140 1.00 97.88 217 GLU A C 1
ATOM 1654 O O . GLU A 1 217 ? 11.222 -14.042 -12.765 1.00 97.88 217 GLU A O 1
ATOM 1659 N N . GLU A 1 218 ? 12.978 -12.659 -12.645 1.00 97.50 218 GLU A N 1
ATOM 1660 C CA . GLU A 1 218 ? 13.700 -13.429 -11.636 1.00 97.50 218 GLU A CA 1
ATOM 1661 C C . GLU A 1 218 ? 13.038 -13.366 -10.250 1.00 97.50 218 GLU A C 1
ATOM 1663 O O . GLU A 1 218 ? 12.985 -14.359 -9.522 1.00 97.50 218 GLU A O 1
ATOM 1668 N N . LEU A 1 219 ? 12.502 -12.203 -9.874 1.00 97.38 219 LEU A N 1
ATOM 1669 C CA . LEU A 1 219 ? 11.826 -12.025 -8.590 1.00 97.38 219 LEU A CA 1
ATOM 1670 C C . LEU A 1 219 ? 10.447 -12.695 -8.568 1.00 97.38 219 LEU A C 1
ATOM 1672 O O . LEU A 1 219 ? 10.107 -13.337 -7.574 1.00 97.38 219 LEU A O 1
ATOM 1676 N N . PHE A 1 220 ? 9.670 -12.559 -9.646 1.00 97.56 220 PHE A N 1
ATOM 1677 C CA . PHE A 1 220 ? 8.241 -12.900 -9.670 1.00 97.56 220 PHE A CA 1
ATOM 1678 C C . PHE A 1 220 ? 7.886 -14.069 -10.600 1.00 97.56 220 PHE A C 1
ATOM 1680 O O . PHE A 1 220 ? 6.720 -14.447 -10.691 1.00 97.56 220 PHE A O 1
ATOM 1687 N N . GLY A 1 221 ? 8.855 -14.627 -11.331 1.00 97.62 221 GLY A N 1
ATOM 1688 C CA . GLY A 1 221 ? 8.619 -15.666 -12.340 1.00 97.62 221 GLY A CA 1
ATOM 1689 C C . GLY A 1 221 ? 7.926 -15.164 -13.615 1.00 97.62 221 GLY A C 1
ATOM 1690 O O . GLY A 1 221 ? 7.537 -15.974 -14.456 1.00 97.62 221 GLY A O 1
ATOM 1691 N N . LYS A 1 222 ? 7.741 -13.845 -13.761 1.00 97.50 222 LYS A N 1
ATOM 1692 C CA . LYS A 1 222 ? 7.126 -13.189 -14.925 1.00 97.50 222 LYS A CA 1
ATOM 1693 C C . LYS A 1 222 ? 7.619 -11.752 -15.079 1.00 97.50 222 LYS A C 1
ATOM 1695 O O . LYS A 1 222 ? 7.989 -11.115 -14.095 1.00 97.50 222 LYS A O 1
ATOM 1700 N N . SER A 1 223 ? 7.568 -11.220 -16.296 1.00 96.25 223 SER A N 1
ATOM 1701 C CA . SER A 1 223 ? 7.773 -9.790 -16.527 1.00 96.25 223 SER A CA 1
ATOM 1702 C C . SER A 1 223 ? 6.601 -9.009 -15.917 1.00 96.25 223 SER A C 1
ATOM 1704 O O . SER A 1 223 ? 5.445 -9.403 -16.082 1.00 96.25 223 SER A O 1
ATOM 1706 N N . LEU A 1 224 ? 6.891 -7.912 -15.216 1.00 97.25 224 LEU A N 1
ATOM 1707 C CA . LEU A 1 224 ? 5.853 -7.015 -14.708 1.00 97.25 224 LEU A CA 1
ATOM 1708 C C . LEU A 1 224 ? 5.354 -6.102 -15.826 1.00 97.25 224 LEU A C 1
ATOM 1710 O O . LEU A 1 224 ? 6.159 -5.561 -16.587 1.00 97.25 224 LEU A O 1
ATOM 1714 N N . SER A 1 225 ? 4.041 -5.893 -15.898 1.00 96.88 225 SER A N 1
ATOM 1715 C CA . SER A 1 225 ? 3.499 -4.812 -16.721 1.00 96.88 225 SER A CA 1
ATOM 1716 C C . SER A 1 225 ? 3.825 -3.444 -16.112 1.00 96.88 225 SER A C 1
ATOM 1718 O O . SER A 1 225 ? 4.060 -3.317 -14.908 1.00 96.88 225 SER A O 1
ATOM 1720 N N . ASP A 1 226 ? 3.785 -2.398 -16.934 1.00 96.69 226 ASP A N 1
ATOM 1721 C CA . ASP A 1 226 ? 3.949 -1.011 -16.482 1.00 96.69 226 ASP A CA 1
ATOM 1722 C C . ASP A 1 226 ? 2.896 -0.635 -15.407 1.00 96.69 226 ASP A C 1
ATOM 1724 O O . ASP A 1 226 ? 3.191 0.066 -14.436 1.00 96.69 226 ASP A O 1
ATOM 1728 N N . GLU A 1 227 ? 1.677 -1.177 -15.505 1.00 96.19 227 GLU A N 1
ATOM 1729 C CA . GLU A 1 227 ? 0.631 -1.018 -14.487 1.00 96.19 227 GLU A CA 1
ATOM 1730 C C . GLU A 1 227 ? 0.972 -1.751 -13.176 1.00 96.19 227 GLU A C 1
ATOM 1732 O O . GLU A 1 227 ? 0.825 -1.194 -12.088 1.00 96.19 227 GLU A O 1
ATOM 1737 N N . GLU A 1 228 ? 1.457 -2.993 -13.247 1.00 96.94 228 GLU A N 1
ATOM 1738 C CA . GLU A 1 228 ? 1.874 -3.738 -12.053 1.00 96.94 228 GLU A CA 1
ATOM 1739 C C . GLU A 1 228 ? 3.050 -3.044 -11.358 1.00 96.94 228 GLU A C 1
ATOM 1741 O O . GLU A 1 228 ? 3.078 -2.958 -10.131 1.00 96.94 228 GLU A O 1
ATOM 1746 N N . LEU A 1 229 ? 3.991 -2.503 -12.134 1.00 97.50 229 LEU A N 1
ATOM 1747 C CA . LEU A 1 229 ? 5.154 -1.781 -11.631 1.00 97.50 229 LEU A CA 1
ATOM 1748 C C . LEU A 1 229 ? 4.754 -0.486 -10.915 1.00 97.50 229 LEU A C 1
ATOM 1750 O O . LEU A 1 229 ? 5.236 -0.222 -9.814 1.00 97.50 229 LEU A O 1
ATOM 1754 N N . THR A 1 230 ? 3.824 0.288 -11.479 1.00 97.00 230 THR A N 1
ATOM 1755 C CA . THR A 1 230 ? 3.318 1.515 -10.839 1.00 97.00 230 THR A CA 1
ATOM 1756 C C . THR A 1 230 ? 2.492 1.233 -9.591 1.00 97.00 230 THR A C 1
ATOM 1758 O O . THR A 1 230 ? 2.627 1.942 -8.587 1.00 97.00 230 THR A O 1
ATOM 1761 N N . ARG A 1 231 ? 1.697 0.156 -9.589 1.00 96.12 231 ARG A N 1
ATOM 1762 C CA . ARG A 1 231 ? 0.982 -0.302 -8.392 1.00 96.12 231 ARG A CA 1
ATOM 1763 C C . ARG A 1 231 ? 1.942 -0.778 -7.301 1.00 96.12 231 ARG A C 1
ATOM 1765 O O . ARG A 1 231 ? 1.794 -0.378 -6.148 1.00 96.12 231 ARG A O 1
ATOM 1772 N N . LEU A 1 232 ? 2.957 -1.565 -7.654 1.00 97.38 232 LEU A N 1
ATOM 1773 C CA . LEU A 1 232 ? 3.973 -2.061 -6.722 1.00 97.38 232 LEU A CA 1
ATOM 1774 C C . LEU A 1 232 ? 4.800 -0.915 -6.136 1.00 97.38 232 LEU A C 1
ATOM 1776 O O . LEU A 1 232 ? 5.069 -0.885 -4.937 1.00 97.38 232 LEU A O 1
ATOM 1780 N N . ALA A 1 233 ? 5.126 0.078 -6.959 1.00 97.50 233 ALA A N 1
ATOM 1781 C CA . ALA A 1 233 ? 5.758 1.311 -6.521 1.00 97.50 233 ALA A CA 1
ATOM 1782 C C . ALA A 1 233 ? 4.840 2.193 -5.674 1.00 97.50 233 ALA A C 1
ATOM 1784 O O . ALA A 1 233 ? 5.316 3.203 -5.167 1.00 97.50 233 ALA A O 1
ATOM 1785 N N . GLY A 1 234 ? 3.555 1.841 -5.520 1.00 96.06 234 GLY A N 1
ATOM 1786 C CA . GLY A 1 234 ? 2.515 2.633 -4.868 1.00 96.06 234 GLY A CA 1
ATOM 1787 C C . GLY A 1 234 ? 2.466 4.064 -5.391 1.00 96.06 234 GLY A C 1
ATOM 1788 O O . GLY A 1 234 ? 2.291 4.990 -4.592 1.00 96.06 234 GLY A O 1
ATOM 1789 N N . ALA A 1 235 ? 2.662 4.235 -6.701 1.00 96.06 235 ALA A N 1
ATOM 1790 C CA . ALA A 1 235 ? 2.605 5.531 -7.357 1.00 96.06 235 ALA A CA 1
ATOM 1791 C C . ALA A 1 235 ? 1.228 6.165 -7.133 1.00 96.06 235 ALA A C 1
ATOM 1793 O O . ALA A 1 235 ? 0.237 5.442 -7.036 1.00 96.06 235 ALA A O 1
ATOM 1794 N N . VAL A 1 236 ? 1.157 7.488 -7.008 1.00 93.25 236 VAL A N 1
ATOM 1795 C CA . VAL A 1 236 ? -0.103 8.257 -6.973 1.00 93.25 236 VAL A CA 1
ATOM 1796 C C . VAL A 1 236 ? -0.378 8.843 -8.360 1.00 93.25 236 VAL A C 1
ATOM 1798 O O . VAL A 1 236 ? 0.515 8.830 -9.202 1.00 93.25 236 VAL A O 1
ATOM 1801 N N . ASP A 1 237 ? -1.593 9.327 -8.619 1.00 91.75 237 ASP A N 1
ATOM 1802 C CA . ASP A 1 237 ? -1.942 9.850 -9.948 1.00 91.75 237 ASP A CA 1
ATOM 1803 C C . ASP A 1 237 ? -1.080 11.079 -10.285 1.00 91.75 237 ASP A C 1
ATOM 1805 O O . ASP A 1 237 ? -0.786 11.883 -9.398 1.00 91.75 237 ASP A O 1
ATOM 1809 N N . GLY A 1 238 ? -0.661 11.222 -11.543 1.00 93.75 238 GLY A N 1
ATOM 1810 C CA . GLY A 1 238 ? 0.185 12.327 -12.006 1.00 93.75 238 GLY A CA 1
ATOM 1811 C C . GLY A 1 238 ? 1.621 12.298 -11.476 1.00 93.75 238 GLY A C 1
ATOM 1812 O O . GLY A 1 238 ? 2.265 13.343 -11.430 1.00 93.75 238 GLY A O 1
ATOM 1813 N N . ALA A 1 239 ? 2.093 11.152 -10.981 1.00 95.56 239 ALA A N 1
ATOM 1814 C CA . ALA A 1 239 ? 3.451 11.010 -10.474 1.00 95.56 239 ALA A CA 1
ATOM 1815 C C . ALA A 1 239 ? 4.445 10.558 -11.547 1.00 95.56 239 ALA A C 1
ATOM 1817 O O . ALA A 1 239 ? 4.094 9.828 -12.467 1.00 95.56 239 ALA A O 1
ATOM 1818 N N . ASP A 1 240 ? 5.713 10.877 -11.333 1.00 96.75 240 ASP A N 1
ATOM 1819 C CA . ASP A 1 240 ? 6.829 10.266 -12.037 1.00 96.75 240 ASP A CA 1
ATOM 1820 C C . ASP A 1 240 ? 7.341 9.084 -11.214 1.00 96.75 240 ASP A C 1
ATOM 1822 O O . ASP A 1 240 ? 7.607 9.206 -10.013 1.00 96.75 240 ASP A O 1
ATOM 1826 N N . LEU A 1 241 ? 7.486 7.926 -11.848 1.00 97.69 241 LEU A N 1
ATOM 1827 C CA . LEU A 1 241 ? 8.045 6.721 -11.255 1.00 97.69 241 LEU A CA 1
ATOM 1828 C C . LEU A 1 241 ? 9.427 6.436 -11.843 1.00 97.69 241 LEU A C 1
ATOM 1830 O O . LEU A 1 241 ? 9.540 5.953 -12.965 1.00 97.69 241 LEU A O 1
ATOM 1834 N N . LEU A 1 242 ? 10.475 6.638 -11.049 1.00 97.25 242 LEU A N 1
ATOM 1835 C CA . LEU A 1 242 ? 11.820 6.167 -11.349 1.00 97.25 242 LEU A CA 1
ATOM 1836 C C . LEU A 1 242 ? 11.984 4.706 -10.911 1.00 97.25 242 LEU A C 1
ATOM 1838 O O . LEU A 1 242 ? 11.792 4.365 -9.741 1.00 97.25 242 LEU A O 1
ATOM 1842 N N . VAL A 1 243 ? 12.401 3.858 -11.848 1.00 97.62 243 VAL A N 1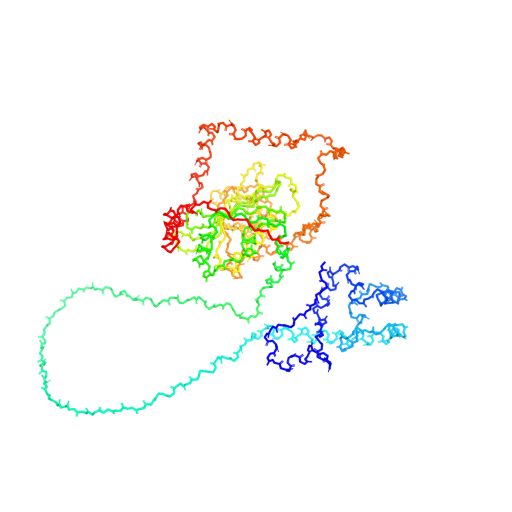
ATOM 1843 C CA . VAL A 1 243 ? 12.708 2.444 -11.612 1.00 97.62 243 VAL A CA 1
ATOM 1844 C C . VAL A 1 243 ? 14.144 2.165 -12.008 1.00 97.62 243 VAL A C 1
ATOM 1846 O O . VAL A 1 243 ? 14.551 2.440 -13.137 1.00 97.62 243 VAL A O 1
ATOM 1849 N N . ARG A 1 244 ? 14.912 1.590 -11.085 1.00 95.50 244 ARG A N 1
ATOM 1850 C CA . ARG A 1 244 ? 16.298 1.184 -11.328 1.00 95.50 244 ARG A CA 1
ATOM 1851 C C . ARG A 1 244 ? 16.644 -0.075 -10.548 1.00 95.50 244 ARG A C 1
ATOM 1853 O O . ARG A 1 244 ? 15.965 -0.437 -9.588 1.00 95.50 244 ARG A O 1
ATOM 1860 N N . LEU A 1 245 ? 17.723 -0.723 -10.957 1.00 95.81 245 LEU A N 1
ATOM 1861 C CA . LEU A 1 245 ? 18.319 -1.824 -10.215 1.00 95.81 245 LEU A CA 1
ATOM 1862 C C . LEU A 1 245 ? 19.073 -1.279 -8.993 1.00 95.81 245 LEU A C 1
ATOM 1864 O O . LEU A 1 245 ? 19.831 -0.317 -9.111 1.00 95.81 245 LEU A O 1
ATOM 1868 N N . GLU A 1 246 ? 18.882 -1.897 -7.832 1.00 93.81 246 GLU A N 1
ATOM 1869 C CA . GLU A 1 246 ? 19.667 -1.629 -6.625 1.00 93.81 246 GLU A CA 1
ATOM 1870 C C . GLU A 1 246 ? 19.922 -2.953 -5.903 1.00 93.81 246 GLU A C 1
ATOM 1872 O O . GLU A 1 246 ? 18.986 -3.627 -5.460 1.00 93.81 246 GLU A O 1
ATOM 1877 N N . GLU A 1 247 ? 21.199 -3.332 -5.803 1.00 92.12 247 GLU A N 1
ATOM 1878 C CA . GLU A 1 247 ? 21.619 -4.663 -5.346 1.00 92.12 247 GLU A CA 1
ATOM 1879 C C . GLU A 1 247 ? 20.923 -5.771 -6.160 1.00 92.12 247 GLU A C 1
ATOM 1881 O O . GLU A 1 247 ? 20.961 -5.729 -7.385 1.00 92.12 247 GLU A O 1
ATOM 1886 N N . SER A 1 248 ? 20.286 -6.756 -5.516 1.00 93.38 248 SER A N 1
ATOM 1887 C CA . SER A 1 248 ? 19.536 -7.830 -6.188 1.00 93.38 248 SER A CA 1
ATOM 1888 C C . SER A 1 248 ? 18.070 -7.500 -6.494 1.00 93.38 248 SER A C 1
ATOM 1890 O O . SER A 1 248 ? 17.324 -8.382 -6.926 1.00 93.38 248 SER A O 1
ATOM 1892 N N . GLY A 1 249 ? 17.632 -6.267 -6.232 1.00 96.94 249 GLY A N 1
ATOM 1893 C CA . GLY A 1 249 ? 16.225 -5.880 -6.278 1.00 96.94 249 GLY A CA 1
ATOM 1894 C C . GLY A 1 249 ? 15.940 -4.657 -7.141 1.00 96.94 249 GLY A C 1
ATOM 1895 O O . GLY A 1 249 ? 16.814 -4.084 -7.791 1.00 96.94 249 GLY A O 1
ATOM 1896 N N . LEU A 1 250 ? 14.674 -4.259 -7.142 1.00 97.94 250 LEU A N 1
ATOM 1897 C CA . LEU A 1 250 ? 14.180 -3.063 -7.808 1.00 97.94 250 LEU A CA 1
ATOM 1898 C C . LEU A 1 250 ? 14.040 -1.930 -6.795 1.00 97.94 250 LEU A C 1
ATOM 1900 O O . LEU A 1 250 ? 13.316 -2.061 -5.809 1.00 97.94 250 LEU A O 1
ATOM 1904 N N . HIS A 1 251 ? 14.683 -0.805 -7.080 1.00 97.50 251 HIS A N 1
ATOM 1905 C CA . HIS A 1 251 ? 14.454 0.461 -6.401 1.00 97.50 251 HIS A CA 1
ATOM 1906 C C . HIS A 1 251 ? 13.349 1.226 -7.125 1.00 97.50 251 HIS A C 1
ATOM 1908 O O . HIS A 1 251 ? 13.439 1.464 -8.333 1.00 97.50 251 HIS A O 1
ATOM 1914 N N . LEU A 1 252 ? 12.317 1.609 -6.378 1.00 98.19 252 LEU A N 1
ATOM 1915 C CA . LEU A 1 252 ? 11.116 2.267 -6.877 1.00 98.19 252 LEU A CA 1
ATOM 1916 C C . LEU A 1 252 ? 10.969 3.612 -6.166 1.00 98.19 252 LEU A C 1
ATOM 1918 O O . LEU A 1 252 ? 10.678 3.657 -4.969 1.00 98.19 252 LEU A O 1
ATOM 1922 N N . GLU A 1 253 ? 11.156 4.705 -6.898 1.00 97.69 253 GLU A N 1
ATOM 1923 C CA . GLU A 1 253 ? 11.004 6.061 -6.376 1.00 97.69 253 GLU A CA 1
ATOM 1924 C C . GLU A 1 253 ? 9.891 6.785 -7.133 1.00 97.69 253 GLU A C 1
ATOM 1926 O O . GLU A 1 253 ? 9.988 7.027 -8.329 1.00 97.69 253 GLU A O 1
ATOM 1931 N N . THR A 1 254 ? 8.820 7.130 -6.426 1.00 97.12 254 THR A N 1
ATOM 1932 C CA . THR A 1 254 ? 7.720 7.941 -6.951 1.00 97.12 254 THR A CA 1
ATOM 1933 C C . THR A 1 254 ? 7.891 9.384 -6.498 1.00 97.12 254 THR A C 1
ATOM 1935 O O . THR A 1 254 ? 8.094 9.632 -5.305 1.00 97.12 254 THR A O 1
ATOM 1938 N N . ARG A 1 255 ? 7.740 10.335 -7.420 1.00 95.19 255 ARG A N 1
ATOM 1939 C CA . ARG A 1 255 ? 7.707 11.773 -7.137 1.00 95.19 255 ARG A CA 1
ATOM 1940 C C . ARG A 1 255 ? 6.476 12.416 -7.757 1.00 95.19 255 ARG A C 1
ATOM 1942 O O . ARG A 1 255 ? 6.146 12.149 -8.901 1.00 95.19 255 ARG A O 1
ATOM 1949 N N . ARG A 1 256 ? 5.804 13.284 -7.011 1.00 91.50 256 ARG A N 1
ATOM 1950 C CA . ARG A 1 256 ? 4.734 14.150 -7.518 1.00 91.50 256 ARG A CA 1
ATOM 1951 C C . ARG A 1 256 ? 4.700 15.395 -6.662 1.00 91.50 256 ARG A C 1
ATOM 1953 O O . ARG A 1 256 ? 4.258 15.266 -5.531 1.00 91.50 256 ARG A O 1
ATOM 1960 N N . LYS A 1 257 ? 5.105 16.553 -7.193 1.00 88.06 257 LYS A N 1
ATOM 1961 C CA . LYS A 1 257 ? 5.091 17.864 -6.512 1.00 88.06 257 LYS A CA 1
ATOM 1962 C C . LYS A 1 257 ? 5.557 17.785 -5.044 1.00 88.06 257 LYS A C 1
ATOM 1964 O O . LYS A 1 257 ? 6.740 17.875 -4.757 1.00 88.06 257 LYS A O 1
ATOM 1969 N N . ASP A 1 258 ? 4.615 17.562 -4.139 1.00 85.75 258 ASP A N 1
ATOM 1970 C CA . ASP A 1 258 ? 4.713 17.539 -2.688 1.00 85.75 258 ASP A CA 1
ATOM 1971 C C . ASP A 1 258 ? 4.842 16.135 -2.062 1.00 85.75 258 ASP A C 1
ATOM 1973 O O . ASP A 1 258 ? 4.870 15.997 -0.838 1.00 85.75 258 ASP A O 1
ATOM 1977 N N . VAL A 1 259 ? 4.903 15.082 -2.875 1.00 90.88 259 VAL A N 1
ATOM 1978 C CA . VAL A 1 259 ? 4.960 13.682 -2.451 1.00 90.88 259 VAL A CA 1
ATOM 1979 C C . VAL A 1 259 ? 6.212 13.010 -2.998 1.00 90.88 259 VAL A C 1
ATOM 1981 O O . VAL A 1 259 ? 6.439 12.976 -4.209 1.00 90.88 259 VAL A O 1
ATOM 1984 N N . ARG A 1 260 ? 6.980 12.386 -2.102 1.00 94.94 260 ARG A N 1
ATOM 1985 C CA . ARG A 1 260 ? 8.098 11.503 -2.447 1.00 94.94 260 ARG A CA 1
ATOM 1986 C C . ARG A 1 260 ? 7.934 10.176 -1.733 1.00 94.94 260 ARG A C 1
ATOM 1988 O O . ARG A 1 260 ? 7.787 10.133 -0.516 1.00 94.94 260 ARG A O 1
ATOM 1995 N N . ILE A 1 261 ? 7.964 9.079 -2.478 1.00 95.75 261 ILE A N 1
ATOM 1996 C CA . ILE A 1 261 ? 7.827 7.736 -1.917 1.00 95.75 261 ILE A CA 1
ATOM 1997 C C . ILE A 1 261 ? 8.959 6.872 -2.444 1.00 95.75 261 ILE A C 1
ATOM 1999 O O . ILE A 1 261 ? 9.150 6.791 -3.653 1.00 95.75 261 ILE A O 1
ATOM 2003 N N . VAL A 1 262 ? 9.691 6.212 -1.549 1.00 96.88 262 VAL A N 1
ATOM 2004 C CA . VAL A 1 262 ? 10.825 5.363 -1.923 1.00 96.88 262 VAL A CA 1
ATOM 2005 C C . VAL A 1 262 ? 10.648 3.973 -1.332 1.00 96.88 262 VAL A C 1
ATOM 2007 O O . VAL A 1 262 ? 10.377 3.810 -0.135 1.00 96.88 262 VAL A O 1
ATOM 2010 N N . ARG A 1 263 ? 10.788 2.968 -2.192 1.00 97.44 263 ARG A N 1
ATOM 2011 C CA . ARG A 1 263 ? 10.639 1.554 -1.863 1.00 97.44 263 ARG A CA 1
ATOM 2012 C C . ARG A 1 263 ? 11.721 0.732 -2.535 1.00 97.44 263 ARG A C 1
ATOM 2014 O O . ARG A 1 263 ? 12.254 1.112 -3.575 1.00 97.44 263 ARG A O 1
ATOM 2021 N N . TRP A 1 264 ? 11.961 -0.442 -1.978 1.00 97.75 264 TRP A N 1
ATOM 2022 C CA . TRP A 1 264 ? 12.753 -1.480 -2.620 1.00 97.75 264 TRP A CA 1
ATOM 2023 C C . TRP A 1 264 ? 12.012 -2.804 -2.585 1.00 97.75 264 TRP A C 1
ATOM 2025 O O . TRP A 1 264 ? 11.345 -3.120 -1.601 1.00 97.75 264 TRP A O 1
ATOM 2035 N N . VAL A 1 265 ? 12.117 -3.580 -3.658 1.00 98.12 265 VAL A N 1
ATOM 2036 C CA . VAL A 1 265 ? 11.507 -4.907 -3.758 1.00 98.12 265 VAL A CA 1
ATOM 2037 C C . VAL A 1 265 ? 12.561 -5.900 -4.213 1.00 98.12 265 VAL A C 1
ATOM 2039 O O . VAL A 1 265 ? 13.218 -5.690 -5.228 1.00 98.12 265 VAL A O 1
ATOM 2042 N N . GLY A 1 266 ? 12.717 -6.996 -3.482 1.00 97.62 266 GLY A N 1
ATOM 2043 C CA . GLY A 1 266 ? 13.730 -8.000 -3.784 1.00 97.62 266 GLY A CA 1
ATOM 2044 C C . GLY A 1 266 ? 13.756 -9.117 -2.752 1.00 97.62 266 GLY A C 1
ATOM 2045 O O . GLY A 1 266 ? 12.859 -9.225 -1.913 1.00 97.62 266 GLY A O 1
ATOM 2046 N N . ARG A 1 267 ? 14.779 -9.971 -2.820 1.00 96.81 267 ARG A N 1
ATOM 2047 C CA . ARG A 1 267 ? 14.934 -11.095 -1.888 1.00 96.81 267 ARG A CA 1
ATOM 2048 C C . ARG A 1 267 ? 15.772 -10.721 -0.679 1.00 96.81 267 ARG A C 1
ATOM 2050 O O . ARG A 1 267 ? 16.758 -9.987 -0.792 1.00 96.81 267 ARG A O 1
ATOM 2057 N N . ASP A 1 268 ? 15.376 -11.246 0.473 1.00 95.38 268 ASP A N 1
ATOM 2058 C CA . ASP A 1 268 ? 16.139 -11.094 1.696 1.00 95.38 268 ASP A CA 1
ATOM 2059 C C . ASP A 1 268 ? 17.375 -12.030 1.743 1.00 95.38 268 ASP A C 1
ATOM 2061 O O . ASP A 1 268 ? 17.619 -12.818 0.825 1.00 95.38 268 ASP A O 1
ATOM 2065 N N . ASP A 1 269 ? 18.185 -11.949 2.797 1.00 93.00 269 ASP A N 1
ATOM 2066 C CA . ASP A 1 269 ? 19.356 -12.803 3.049 1.00 93.00 269 ASP A CA 1
ATOM 2067 C C . ASP A 1 269 ? 18.995 -14.290 3.224 1.00 93.00 269 ASP A C 1
ATOM 2069 O O . ASP A 1 269 ? 19.852 -15.165 3.095 1.00 93.00 269 ASP A O 1
ATOM 2073 N N . LYS A 1 270 ? 17.713 -14.578 3.464 1.00 94.25 270 LYS A N 1
ATOM 2074 C CA . LYS A 1 270 ? 17.113 -15.915 3.551 1.00 94.25 270 LYS A CA 1
ATOM 2075 C C . LYS A 1 270 ? 16.326 -16.277 2.292 1.00 94.25 270 LYS A C 1
ATOM 2077 O O . LYS A 1 270 ? 15.548 -17.227 2.315 1.00 94.25 270 LYS A O 1
ATOM 2082 N N . ASP A 1 271 ? 16.544 -15.533 1.211 1.00 95.50 271 ASP A N 1
ATOM 2083 C CA . ASP A 1 271 ? 15.925 -15.708 -0.099 1.00 95.50 271 ASP A CA 1
ATOM 2084 C C . ASP A 1 271 ? 14.403 -15.481 -0.140 1.00 95.50 271 ASP A C 1
ATOM 2086 O O . ASP A 1 271 ? 13.749 -15.828 -1.124 1.00 95.50 271 ASP A O 1
ATOM 2090 N N . ARG A 1 272 ? 13.824 -14.853 0.887 1.00 96.75 272 ARG A N 1
ATOM 2091 C CA . ARG A 1 272 ? 12.388 -14.558 0.949 1.00 96.75 272 ARG A CA 1
ATOM 2092 C C . ARG A 1 272 ? 12.070 -13.268 0.222 1.00 96.75 272 ARG A C 1
ATOM 2094 O O . ARG A 1 272 ? 12.762 -12.265 0.395 1.00 96.75 272 ARG A O 1
ATOM 2101 N N . LEU A 1 273 ? 11.006 -13.265 -0.567 1.00 97.81 273 LEU A N 1
ATOM 2102 C CA . LEU A 1 273 ? 10.620 -12.083 -1.334 1.00 97.81 273 LEU A CA 1
ATOM 2103 C C . LEU A 1 273 ? 9.982 -11.037 -0.406 1.00 97.81 273 LEU A C 1
ATOM 2105 O O . LEU A 1 273 ? 9.005 -11.334 0.282 1.00 97.81 273 LEU A O 1
ATOM 2109 N N . LYS A 1 274 ? 10.511 -9.809 -0.386 1.00 97.94 274 LYS A N 1
ATOM 2110 C CA . LYS A 1 274 ? 10.025 -8.722 0.476 1.00 97.94 274 LYS A CA 1
ATOM 2111 C C . LYS A 1 274 ? 9.853 -7.401 -0.271 1.00 97.94 274 LYS A C 1
ATOM 2113 O O . LYS A 1 274 ? 10.482 -7.167 -1.302 1.00 97.94 274 LYS A O 1
ATOM 2118 N N . VAL A 1 275 ? 9.065 -6.506 0.321 1.00 98.19 275 VAL A N 1
ATOM 2119 C CA . VAL A 1 275 ? 9.065 -5.071 0.003 1.00 98.19 275 VAL A CA 1
ATOM 2120 C C . VAL A 1 275 ? 9.522 -4.273 1.222 1.00 98.19 275 VAL A C 1
ATOM 2122 O O . VAL A 1 275 ? 9.055 -4.489 2.337 1.00 98.19 275 VAL A O 1
ATOM 2125 N N . GLU A 1 276 ? 10.456 -3.356 1.023 1.00 97.19 276 GLU A N 1
ATOM 2126 C CA . GLU A 1 276 ? 10.995 -2.478 2.056 1.00 97.19 276 GLU A CA 1
ATOM 2127 C C . GLU A 1 276 ? 10.502 -1.046 1.810 1.00 97.19 276 GLU A C 1
ATOM 2129 O O . GLU A 1 276 ? 10.649 -0.500 0.715 1.00 97.19 276 GLU A O 1
ATOM 2134 N N . PHE A 1 277 ? 9.883 -0.445 2.824 1.00 96.50 277 PHE A N 1
ATOM 2135 C CA . PHE A 1 277 ? 9.396 0.931 2.801 1.00 96.50 277 PHE A CA 1
ATOM 2136 C C . PHE A 1 277 ? 10.462 1.827 3.417 1.00 96.50 277 PHE A C 1
ATOM 2138 O O . PHE A 1 277 ? 10.661 1.815 4.633 1.00 96.50 277 PHE A O 1
ATOM 2145 N N . PHE A 1 278 ? 11.146 2.598 2.577 1.00 90.25 278 PHE A N 1
ATOM 2146 C CA . PHE A 1 278 ? 12.231 3.462 3.034 1.00 90.25 278 PHE A CA 1
ATOM 2147 C C . PHE A 1 278 ? 11.710 4.788 3.538 1.00 90.25 278 PHE A C 1
ATOM 2149 O O . PHE A 1 278 ? 12.113 5.262 4.596 1.00 90.25 278 PHE A O 1
ATOM 2156 N N . ARG A 1 279 ? 10.849 5.413 2.734 1.00 91.69 279 ARG A N 1
ATOM 2157 C CA . ARG A 1 279 ? 10.509 6.811 2.927 1.00 91.69 279 ARG A CA 1
ATOM 2158 C C . ARG A 1 279 ? 9.172 7.146 2.303 1.00 91.69 279 ARG A C 1
ATOM 2160 O O . ARG A 1 279 ? 8.845 6.672 1.213 1.00 91.69 279 ARG A O 1
ATOM 2167 N N . ILE A 1 280 ? 8.422 7.984 3.005 1.00 93.31 280 ILE A N 1
ATOM 2168 C CA . ILE A 1 280 ? 7.244 8.646 2.470 1.00 93.31 280 ILE A CA 1
ATOM 2169 C C . ILE A 1 280 ? 7.181 10.075 2.999 1.00 93.31 280 ILE A C 1
ATOM 2171 O O . ILE A 1 280 ? 6.835 10.312 4.153 1.00 93.31 280 ILE A O 1
ATOM 2175 N N . ASP A 1 281 ? 7.515 11.020 2.134 1.00 90.38 281 ASP A N 1
ATOM 2176 C CA . ASP A 1 281 ? 7.383 12.443 2.403 1.00 90.38 281 ASP A CA 1
ATOM 2177 C C . ASP A 1 281 ? 6.082 12.938 1.775 1.00 90.38 281 ASP A C 1
ATOM 2179 O O . ASP A 1 281 ? 5.787 12.651 0.614 1.00 90.38 281 ASP A O 1
ATOM 2183 N N . VAL A 1 282 ? 5.296 13.672 2.559 1.00 87.31 282 VAL A N 1
ATOM 2184 C CA . VAL A 1 282 ? 4.079 14.360 2.113 1.00 87.31 282 VAL A CA 1
ATOM 2185 C C . VAL A 1 282 ? 4.163 15.778 2.674 1.00 87.31 282 VAL A C 1
ATOM 2187 O O . VAL A 1 282 ? 3.874 15.994 3.856 1.00 87.31 282 VAL A O 1
ATOM 2190 N N . LEU A 1 283 ? 4.663 16.707 1.861 1.00 80.88 283 LEU A N 1
ATOM 2191 C CA . LEU A 1 283 ? 4.951 18.093 2.236 1.00 80.88 283 LEU A CA 1
ATOM 2192 C C . LEU A 1 283 ? 3.650 18.901 2.342 1.00 80.88 283 LEU A C 1
ATOM 2194 O O . LEU A 1 283 ? 3.287 19.360 3.428 1.00 80.88 283 LEU A O 1
ATOM 2198 N N . GLU A 1 284 ? 2.902 18.975 1.243 1.00 76.31 284 GLU A N 1
ATOM 2199 C CA . GLU A 1 284 ? 1.544 19.509 1.151 1.00 76.31 284 GLU A CA 1
ATOM 2200 C C . GLU A 1 284 ? 0.530 18.352 1.145 1.00 76.31 284 GLU A C 1
ATOM 2202 O O . GLU A 1 284 ? 0.877 17.174 1.169 1.00 76.31 284 GLU A O 1
ATOM 2207 N N . GLY A 1 285 ? -0.766 18.651 1.257 1.00 70.38 285 GLY A N 1
ATOM 2208 C CA . GLY A 1 285 ? -1.785 17.597 1.167 1.00 70.38 285 GLY A CA 1
ATOM 2209 C C . GLY A 1 285 ? -1.764 16.564 2.305 1.00 70.38 285 GLY A C 1
ATOM 2210 O O . GLY A 1 285 ? -2.440 15.529 2.215 1.00 70.38 285 GLY A O 1
ATOM 2211 N N . LYS A 1 286 ? -1.063 16.842 3.416 1.00 71.75 286 LYS A N 1
ATOM 2212 C CA . LYS A 1 286 ? -1.206 16.072 4.659 1.00 71.75 286 LYS A CA 1
ATOM 2213 C C . LYS A 1 286 ? -2.697 15.922 4.979 1.00 71.75 286 LYS A C 1
ATOM 2215 O O . LYS A 1 286 ? -3.482 16.852 4.826 1.00 71.75 286 LYS A O 1
ATOM 2220 N N . ARG A 1 287 ? -3.089 14.730 5.439 1.00 73.62 287 ARG A N 1
ATOM 2221 C CA . ARG A 1 287 ? -4.487 14.337 5.728 1.00 73.62 287 ARG A CA 1
ATOM 2222 C C . ARG A 1 287 ? -5.397 14.109 4.508 1.00 73.62 287 ARG A C 1
ATOM 2224 O O . ARG A 1 287 ? -6.527 13.689 4.723 1.00 73.62 287 ARG A O 1
ATOM 2231 N N . LYS A 1 288 ? -4.910 14.223 3.265 1.00 82.88 288 LYS A N 1
ATOM 2232 C CA . LYS A 1 288 ? -5.640 13.798 2.043 1.00 82.88 288 LYS A CA 1
ATOM 2233 C C . LYS A 1 288 ? -5.494 12.299 1.716 1.00 82.88 288 LYS A C 1
ATOM 2235 O O . LYS A 1 288 ? -5.632 11.877 0.573 1.00 82.88 288 LYS A O 1
ATOM 2240 N N . GLY A 1 289 ? -5.083 11.486 2.690 1.00 87.75 289 GLY A N 1
ATOM 2241 C CA . GLY A 1 289 ? -4.938 10.034 2.528 1.00 87.75 289 GLY A CA 1
ATOM 2242 C C . GLY A 1 289 ? -3.825 9.559 1.580 1.00 87.75 289 GLY A C 1
ATOM 2243 O O . GLY A 1 289 ? -3.685 8.355 1.418 1.00 87.75 289 GLY A O 1
ATOM 2244 N N . LEU A 1 290 ? -3.012 10.439 0.978 1.00 89.25 290 LEU A N 1
ATOM 2245 C CA . LEU A 1 290 ? -1.955 10.086 0.005 1.00 89.25 290 LEU A CA 1
ATOM 2246 C C . LEU A 1 290 ? -1.058 8.927 0.474 1.00 89.25 290 LEU A C 1
ATOM 2248 O O . LEU A 1 290 ? -0.881 7.946 -0.248 1.00 89.25 290 LEU A O 1
ATOM 2252 N N . ALA A 1 291 ? -0.576 8.995 1.718 1.00 90.94 291 ALA A N 1
ATOM 2253 C CA . ALA A 1 291 ? 0.250 7.942 2.301 1.00 90.94 291 ALA A CA 1
ATOM 2254 C C . ALA A 1 291 ? -0.481 6.599 2.419 1.00 90.94 291 ALA A C 1
ATOM 2256 O O . ALA A 1 291 ? 0.073 5.556 2.075 1.00 90.94 291 ALA A O 1
ATOM 2257 N N . THR A 1 292 ? -1.742 6.628 2.850 1.00 91.94 292 THR A N 1
ATOM 2258 C CA . THR A 1 292 ? -2.597 5.441 2.953 1.00 91.94 292 THR A CA 1
ATOM 2259 C C . THR A 1 292 ? -2.844 4.810 1.597 1.00 91.94 292 THR A C 1
ATOM 2261 O O . THR A 1 292 ? -2.769 3.592 1.462 1.00 91.94 292 THR A O 1
ATOM 2264 N N . ARG A 1 293 ? -3.094 5.630 0.583 1.00 89.88 293 ARG A N 1
ATOM 2265 C CA . ARG A 1 293 ? -3.369 5.192 -0.786 1.00 89.88 293 ARG A CA 1
ATOM 2266 C C . ARG A 1 293 ? -2.150 4.529 -1.405 1.00 89.88 293 ARG A C 1
ATOM 2268 O O . ARG A 1 293 ? -2.232 3.387 -1.850 1.00 89.88 293 ARG A O 1
ATOM 2275 N N . SER A 1 294 ? -1.006 5.202 -1.319 1.00 94.12 294 SER A N 1
ATOM 2276 C CA . SER A 1 294 ? 0.275 4.663 -1.767 1.00 94.12 294 SER A CA 1
ATOM 2277 C C . SER A 1 294 ? 0.621 3.347 -1.064 1.00 94.12 294 SER A C 1
ATOM 2279 O O . SER A 1 294 ? 0.985 2.372 -1.722 1.00 94.12 294 SER A O 1
ATOM 2281 N N . LEU A 1 295 ? 0.477 3.300 0.267 1.00 95.19 295 LEU A N 1
ATOM 2282 C CA . LEU A 1 295 ? 0.732 2.095 1.055 1.00 95.19 295 LEU A CA 1
ATOM 2283 C C . LEU A 1 295 ? -0.183 0.944 0.629 1.00 95.19 295 LEU A C 1
ATOM 2285 O O . LEU A 1 295 ? 0.310 -0.142 0.346 1.00 95.19 295 LEU A O 1
ATOM 2289 N N . THR A 1 296 ? -1.491 1.190 0.554 1.00 93.81 296 THR A N 1
ATOM 2290 C CA . THR A 1 296 ? -2.495 0.167 0.226 1.00 93.81 296 THR A CA 1
ATOM 2291 C C . THR A 1 296 ? -2.261 -0.407 -1.166 1.00 93.81 296 THR A C 1
ATOM 2293 O O . THR A 1 296 ? -2.259 -1.623 -1.325 1.00 93.81 296 THR A O 1
ATOM 2296 N N . ARG A 1 297 ? -1.986 0.453 -2.156 1.00 93.88 297 ARG A N 1
ATOM 2297 C CA . ARG A 1 297 ? -1.705 0.051 -3.541 1.00 93.88 297 ARG A CA 1
ATOM 2298 C C . ARG A 1 297 ? -0.464 -0.845 -3.629 1.00 93.88 297 ARG A C 1
ATOM 2300 O O . ARG A 1 297 ? -0.527 -1.919 -4.223 1.00 93.88 297 ARG A O 1
ATOM 2307 N N . CYS A 1 298 ? 0.621 -0.444 -2.963 1.00 96.50 298 CYS A N 1
ATOM 2308 C CA . CYS A 1 298 ? 1.856 -1.222 -2.889 1.00 96.50 298 CYS A CA 1
ATOM 2309 C C . CYS A 1 298 ? 1.646 -2.571 -2.181 1.00 96.50 298 CYS A C 1
ATOM 2311 O O . CYS A 1 298 ? 1.992 -3.607 -2.740 1.00 96.50 298 CYS A O 1
ATOM 2313 N N . VAL A 1 299 ? 1.030 -2.579 -0.992 1.00 96.38 299 VAL A N 1
ATOM 2314 C CA . VAL A 1 299 ? 0.755 -3.797 -0.207 1.00 96.38 299 VAL A CA 1
ATOM 2315 C C . VAL A 1 299 ? -0.128 -4.778 -0.979 1.00 96.38 299 VAL A C 1
ATOM 2317 O O . VAL A 1 299 ? 0.186 -5.965 -1.039 1.00 96.38 299 VAL A O 1
ATOM 2320 N N . HIS A 1 300 ? -1.199 -4.287 -1.606 1.00 94.12 300 HIS A N 1
ATOM 2321 C CA . HIS A 1 300 ? -2.103 -5.100 -2.415 1.00 94.12 300 HIS A CA 1
ATOM 2322 C C . HIS A 1 300 ? -1.366 -5.739 -3.599 1.00 94.12 300 HIS A C 1
ATOM 2324 O O . HIS A 1 300 ? -1.412 -6.956 -3.770 1.00 94.12 300 HIS A O 1
ATOM 2330 N N . GLN A 1 301 ? -0.630 -4.944 -4.384 1.00 96.00 301 GLN A N 1
ATOM 2331 C CA . GLN A 1 301 ? 0.113 -5.463 -5.532 1.00 96.00 301 GLN A CA 1
ATOM 2332 C C . GLN A 1 301 ? 1.232 -6.425 -5.116 1.00 96.00 301 GLN A C 1
ATOM 2334 O O . GLN A 1 301 ? 1.419 -7.456 -5.755 1.00 96.00 301 GLN A O 1
ATOM 2339 N N . ALA A 1 302 ? 1.957 -6.119 -4.039 1.00 97.06 302 ALA A N 1
ATOM 2340 C CA . ALA A 1 302 ? 3.001 -6.983 -3.502 1.00 97.06 302 ALA A CA 1
ATOM 2341 C C . ALA A 1 302 ? 2.433 -8.352 -3.094 1.00 97.06 302 ALA A C 1
ATOM 2343 O O . ALA A 1 302 ? 2.977 -9.384 -3.482 1.00 97.06 302 ALA A O 1
ATOM 2344 N N . ALA A 1 303 ? 1.301 -8.377 -2.389 1.00 95.56 303 ALA A N 1
ATOM 2345 C CA . ALA A 1 303 ? 0.633 -9.621 -2.019 1.00 95.56 303 ALA A CA 1
ATOM 2346 C C . ALA A 1 303 ? 0.160 -10.428 -3.247 1.00 95.56 303 ALA A C 1
ATOM 2348 O O . ALA A 1 303 ? 0.358 -11.641 -3.290 1.00 95.56 303 ALA A O 1
ATOM 2349 N N . LEU A 1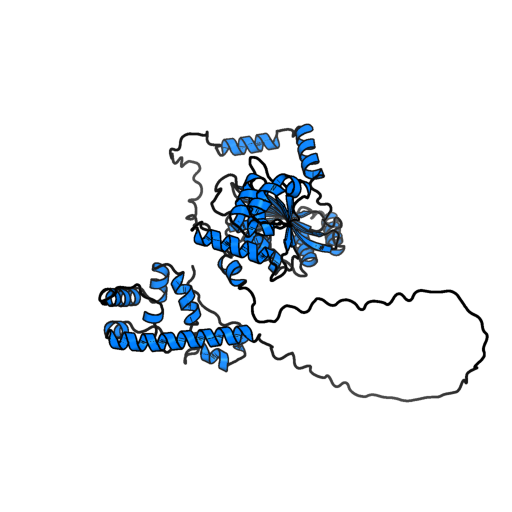 304 ? -0.392 -9.772 -4.280 1.00 93.88 304 LEU A N 1
ATOM 2350 C CA . LEU A 1 304 ? -0.766 -10.432 -5.543 1.00 93.88 304 LEU A CA 1
ATOM 2351 C C . LEU A 1 304 ? 0.436 -11.033 -6.287 1.00 93.88 304 LEU A C 1
ATOM 2353 O O . LEU A 1 304 ? 0.298 -12.052 -6.960 1.00 93.88 304 LEU A O 1
ATOM 2357 N N . LEU A 1 305 ? 1.610 -10.412 -6.163 1.00 96.31 305 LEU A N 1
ATOM 2358 C CA . LEU A 1 305 ? 2.867 -10.893 -6.738 1.00 96.31 305 LEU A CA 1
ATOM 2359 C C . LEU A 1 305 ? 3.568 -11.953 -5.872 1.00 96.31 305 LEU A C 1
ATOM 2361 O O . LEU A 1 305 ? 4.670 -12.378 -6.210 1.00 96.31 305 LEU A O 1
ATOM 2365 N N . GLY A 1 306 ? 2.952 -12.386 -4.769 1.00 96.75 306 GLY A N 1
ATOM 2366 C CA . GLY A 1 306 ? 3.512 -13.412 -3.891 1.00 96.75 306 GLY A CA 1
ATOM 2367 C C . GLY A 1 306 ? 4.660 -12.923 -3.005 1.00 96.75 306 GLY A C 1
ATOM 2368 O O . GLY A 1 306 ? 5.432 -13.740 -2.510 1.00 96.75 306 GLY A O 1
ATOM 2369 N N . VAL A 1 307 ? 4.787 -11.609 -2.787 1.00 97.75 307 VAL A N 1
ATOM 2370 C CA . VAL A 1 307 ? 5.720 -11.062 -1.793 1.00 97.75 307 VAL A CA 1
ATOM 2371 C C . VAL A 1 307 ? 5.318 -11.578 -0.409 1.00 97.75 307 VAL A C 1
ATOM 2373 O O . VAL A 1 307 ? 4.148 -11.538 -0.035 1.00 97.75 307 VAL A O 1
ATOM 2376 N N . GLU A 1 308 ? 6.279 -12.075 0.367 1.00 97.88 308 GLU A N 1
ATOM 2377 C CA . GLU A 1 308 ? 6.000 -12.736 1.643 1.00 97.88 308 GLU A CA 1
ATOM 2378 C C . GLU A 1 308 ? 5.691 -11.745 2.759 1.00 97.88 308 GLU A C 1
ATOM 2380 O O . GLU A 1 308 ? 4.797 -11.971 3.577 1.00 97.88 308 GLU A O 1
ATOM 2385 N N . TYR A 1 309 ? 6.433 -10.641 2.809 1.00 98.31 309 TYR A N 1
ATOM 2386 C CA . TYR A 1 309 ? 6.257 -9.628 3.837 1.00 98.31 309 TYR A CA 1
ATOM 2387 C C . TYR A 1 309 ? 6.721 -8.241 3.383 1.00 98.31 309 TYR A C 1
ATOM 2389 O O . TYR A 1 309 ? 7.575 -8.081 2.510 1.00 98.31 309 TYR A O 1
ATOM 2397 N N . ALA A 1 310 ? 6.160 -7.231 4.031 1.00 98.25 310 ALA A N 1
ATOM 2398 C CA . ALA A 1 310 ? 6.591 -5.849 3.985 1.00 98.25 310 ALA A CA 1
ATOM 2399 C C . ALA A 1 310 ? 7.423 -5.519 5.229 1.00 98.25 310 ALA A C 1
ATOM 2401 O O . ALA A 1 310 ? 7.171 -6.046 6.312 1.00 98.25 310 ALA A O 1
ATOM 2402 N N . GLU A 1 311 ? 8.401 -4.632 5.101 1.00 97.50 311 GLU A N 1
ATOM 2403 C CA . GLU A 1 311 ? 9.264 -4.187 6.195 1.00 97.50 311 GLU A CA 1
ATOM 2404 C C . GLU A 1 311 ? 9.437 -2.670 6.171 1.00 97.50 311 GLU A C 1
ATOM 2406 O O . GLU A 1 311 ? 9.529 -2.074 5.101 1.00 97.50 311 GLU A O 1
ATOM 2411 N N . ALA A 1 312 ? 9.477 -2.046 7.347 1.00 96.69 312 ALA A N 1
ATOM 2412 C CA . ALA A 1 312 ? 9.653 -0.605 7.479 1.00 96.69 312 ALA A CA 1
ATOM 2413 C C . ALA A 1 312 ? 10.352 -0.237 8.794 1.00 96.69 312 ALA A C 1
ATOM 2415 O O . ALA A 1 312 ? 10.185 -0.913 9.815 1.00 96.69 312 ALA A O 1
ATOM 2416 N N . GLN A 1 313 ? 11.068 0.888 8.783 1.00 95.31 313 GLN A N 1
ATOM 2417 C CA . GLN A 1 313 ? 11.454 1.597 10.001 1.00 95.31 313 GLN A CA 1
ATOM 2418 C C . GLN A 1 313 ? 10.327 2.572 10.350 1.00 95.31 313 GLN A C 1
ATOM 2420 O O . GLN A 1 313 ? 10.111 3.567 9.663 1.00 95.31 313 GLN A O 1
ATOM 2425 N N . ALA A 1 314 ? 9.560 2.275 11.394 1.00 95.56 314 ALA A N 1
ATOM 2426 C CA . ALA A 1 314 ? 8.450 3.119 11.800 1.00 95.56 314 ALA A CA 1
ATOM 2427 C C . ALA A 1 314 ? 8.969 4.208 12.741 1.00 95.56 314 ALA A C 1
ATOM 2429 O O . ALA A 1 314 ? 8.972 4.035 13.957 1.00 95.56 314 ALA A O 1
ATOM 2430 N N . THR A 1 315 ? 9.464 5.302 12.162 1.00 94.31 315 THR A N 1
ATOM 2431 C CA . THR A 1 315 ? 10.130 6.394 12.886 1.00 94.31 315 THR A CA 1
ATOM 2432 C C . THR A 1 315 ? 9.161 7.216 13.733 1.00 94.31 315 THR A C 1
ATOM 2434 O O . THR A 1 315 ? 8.031 7.508 13.323 1.00 94.31 315 THR A O 1
ATOM 2437 N N . ARG A 1 316 ? 9.619 7.594 14.930 1.00 93.06 316 ARG A N 1
ATOM 2438 C CA . ARG A 1 316 ? 9.057 8.654 15.767 1.00 93.06 316 ARG A CA 1
ATOM 2439 C C . ARG A 1 316 ? 10.029 9.829 15.777 1.00 93.06 316 ARG A C 1
ATOM 2441 O O . ARG A 1 316 ? 11.125 9.707 16.314 1.00 93.06 316 ARG A O 1
ATOM 2448 N N . SER A 1 317 ? 9.597 10.971 15.260 1.00 89.50 317 SER A N 1
ATOM 2449 C CA . SER A 1 317 ? 10.298 12.250 15.411 1.00 89.50 317 SER A CA 1
ATOM 2450 C C . SER A 1 317 ? 9.283 13.389 15.581 1.00 89.50 317 SER A C 1
ATOM 2452 O O . SER A 1 317 ? 8.077 13.140 15.660 1.00 89.50 317 SER A O 1
ATOM 2454 N N . SER A 1 318 ? 9.753 14.635 15.687 1.00 82.19 318 SER A N 1
ATOM 2455 C CA . SER A 1 318 ? 8.892 15.829 15.676 1.00 82.19 318 SER A CA 1
ATOM 2456 C C . SER A 1 318 ? 8.067 15.941 14.393 1.00 82.19 318 SER A C 1
ATOM 2458 O O . SER A 1 318 ? 6.915 16.371 14.437 1.00 82.19 318 SER A O 1
ATOM 2460 N N . ASP A 1 319 ? 8.647 15.511 13.273 1.00 80.88 319 ASP A N 1
ATOM 2461 C CA . ASP A 1 319 ? 8.113 15.737 11.929 1.00 80.88 319 ASP A CA 1
ATOM 2462 C C . ASP A 1 319 ? 7.585 14.452 11.272 1.00 80.88 319 ASP A C 1
ATOM 2464 O O . ASP A 1 319 ? 6.844 14.509 10.287 1.00 80.88 319 ASP A O 1
ATOM 2468 N N . GLU A 1 320 ? 7.887 13.288 11.860 1.00 82.19 320 GLU A N 1
ATOM 2469 C CA . GLU A 1 320 ? 7.491 11.972 11.365 1.00 82.19 320 GLU A CA 1
ATOM 2470 C C . GLU A 1 320 ? 6.613 11.212 12.370 1.00 82.19 320 GLU A C 1
ATOM 2472 O O . GLU A 1 320 ? 6.987 10.929 13.510 1.00 82.19 320 GLU A O 1
ATOM 2477 N N . GLY A 1 321 ? 5.423 10.816 11.908 1.00 85.25 321 GLY A N 1
ATOM 2478 C CA . GLY A 1 321 ? 4.448 10.024 12.668 1.00 85.25 321 GLY A CA 1
ATOM 2479 C C . GLY A 1 321 ? 4.381 8.549 12.258 1.00 85.25 321 GLY A C 1
ATOM 2480 O O . GLY A 1 321 ? 3.344 7.909 12.462 1.00 85.25 321 GLY A O 1
ATOM 2481 N N . GLY A 1 322 ? 5.441 8.021 11.636 1.00 90.88 322 GLY A N 1
ATOM 2482 C CA . GLY A 1 322 ? 5.469 6.682 11.038 1.00 90.88 322 GLY A CA 1
ATOM 2483 C C . GLY A 1 322 ? 5.184 5.568 12.046 1.00 90.88 322 GLY A C 1
ATOM 2484 O O . GLY A 1 322 ? 4.375 4.685 11.766 1.00 90.88 322 GLY A O 1
ATOM 2485 N N . TYR A 1 323 ? 5.766 5.656 13.246 1.00 96.31 323 TYR A N 1
ATOM 2486 C CA . TYR A 1 323 ? 5.630 4.667 14.327 1.00 96.31 323 TYR A CA 1
ATOM 2487 C C . TYR A 1 323 ? 4.176 4.358 14.725 1.00 96.31 323 TYR A C 1
ATOM 2489 O O . TYR A 1 323 ? 3.839 3.215 15.038 1.00 96.31 323 TYR A O 1
ATOM 2497 N N . TYR A 1 324 ? 3.293 5.360 14.707 1.00 96.56 324 TYR A N 1
ATOM 2498 C CA . TYR A 1 324 ? 1.877 5.178 15.024 1.00 96.56 324 TYR A CA 1
ATOM 2499 C C . TYR A 1 324 ? 1.075 4.797 13.779 1.00 96.56 324 TYR A C 1
ATOM 2501 O O . TYR A 1 324 ? 0.237 3.895 13.818 1.00 96.56 324 TYR A O 1
ATOM 2509 N N . TYR A 1 325 ? 1.335 5.475 12.660 1.00 95.56 325 TYR A N 1
ATOM 2510 C CA . TYR A 1 325 ? 0.612 5.255 11.413 1.00 95.56 325 TYR A CA 1
ATOM 2511 C C . TYR A 1 325 ? 0.804 3.834 10.863 1.00 95.56 325 TYR A C 1
ATOM 2513 O O . TYR A 1 325 ? -0.186 3.166 10.563 1.00 95.56 325 TYR A O 1
ATOM 2521 N N . LEU A 1 326 ? 2.044 3.346 10.776 1.00 97.25 326 LEU A N 1
ATOM 2522 C CA . LEU A 1 326 ? 2.335 2.009 10.254 1.00 97.25 326 LEU A CA 1
ATOM 2523 C C . LEU A 1 326 ? 1.787 0.916 11.174 1.00 97.25 326 LEU A C 1
ATOM 2525 O O . LEU A 1 326 ? 1.181 -0.034 10.679 1.00 97.25 326 LEU A O 1
ATOM 2529 N N . ALA A 1 327 ? 1.889 1.095 12.497 1.00 97.88 327 ALA A N 1
ATOM 2530 C CA . ALA A 1 327 ? 1.272 0.187 13.462 1.00 97.88 327 ALA A CA 1
ATOM 2531 C C . ALA A 1 327 ? -0.240 0.074 13.226 1.00 97.88 327 ALA A C 1
ATOM 2533 O O . ALA A 1 327 ? -0.781 -1.023 13.129 1.00 97.88 327 ALA A O 1
ATOM 2534 N N . ARG A 1 328 ? -0.936 1.202 13.029 1.00 97.19 328 ARG A N 1
ATOM 2535 C CA . ARG A 1 328 ? -2.374 1.212 12.706 1.00 97.19 328 ARG A CA 1
ATOM 2536 C C . ARG A 1 328 ? -2.690 0.512 11.386 1.00 97.19 328 ARG A C 1
ATOM 2538 O O . ARG A 1 328 ? -3.753 -0.086 11.288 1.00 97.19 328 ARG A O 1
ATOM 2545 N N . CYS A 1 329 ? -1.776 0.559 10.423 1.00 96.75 329 CYS A N 1
ATOM 2546 C CA . CYS A 1 329 ? -1.918 -0.086 9.122 1.00 96.75 329 CYS A CA 1
ATOM 2547 C C . CYS A 1 329 ? -1.578 -1.582 9.130 1.00 96.75 329 CYS A C 1
ATOM 2549 O O . CYS A 1 329 ? -1.605 -2.172 8.065 1.00 96.75 329 CYS A O 1
ATOM 2551 N N . GLY A 1 330 ? -1.260 -2.195 10.275 1.00 97.62 330 GLY A N 1
ATOM 2552 C CA . GLY A 1 330 ? -0.973 -3.632 10.363 1.00 97.62 330 GLY A CA 1
ATOM 2553 C C . GLY A 1 330 ? 0.509 -3.992 10.340 1.00 97.62 330 GLY A C 1
ATOM 2554 O O . GLY A 1 330 ? 0.842 -5.170 10.350 1.00 97.62 330 GLY A O 1
ATOM 2555 N N . PHE A 1 331 ? 1.421 -3.014 10.355 1.00 98.31 331 PHE A N 1
ATOM 2556 C CA . PHE A 1 331 ? 2.818 -3.332 10.638 1.00 98.31 331 PHE A CA 1
ATOM 2557 C C . PHE A 1 331 ? 2.977 -3.702 12.108 1.00 98.31 331 PHE A C 1
ATOM 2559 O O . PHE A 1 331 ? 2.546 -2.979 13.007 1.00 98.31 331 PHE A O 1
ATOM 2566 N N . ASN A 1 332 ? 3.645 -4.819 12.347 1.00 98.38 332 ASN A N 1
ATOM 2567 C CA . ASN A 1 332 ? 3.767 -5.422 13.653 1.00 98.38 332 ASN A CA 1
ATOM 2568 C C . ASN A 1 332 ? 5.236 -5.616 14.049 1.00 98.38 332 ASN A C 1
ATOM 2570 O O . ASN A 1 332 ? 6.127 -5.779 13.214 1.00 98.38 332 ASN A O 1
ATOM 2574 N N . ALA A 1 333 ? 5.496 -5.575 15.349 1.00 98.00 333 ALA A N 1
ATOM 2575 C CA . ALA A 1 333 ? 6.810 -5.800 15.935 1.00 98.00 333 ALA A CA 1
ATOM 2576 C C . ALA A 1 333 ? 6.643 -6.230 17.396 1.00 98.00 333 ALA A C 1
ATOM 2578 O O . ALA A 1 333 ? 5.672 -5.806 18.035 1.00 98.00 333 ALA A O 1
ATOM 2579 N N . PRO A 1 334 ? 7.556 -7.051 17.944 1.00 98.25 334 PRO A N 1
ATOM 2580 C CA . PRO A 1 334 ? 7.605 -7.272 19.383 1.00 98.25 334 PRO A CA 1
ATOM 2581 C C . PRO A 1 334 ? 7.888 -5.944 20.091 1.00 98.25 334 PRO A C 1
ATOM 2583 O O . PRO A 1 334 ? 8.742 -5.171 19.658 1.00 98.25 334 PRO A O 1
ATOM 2586 N N . LEU A 1 335 ? 7.166 -5.674 21.176 1.00 98.06 335 LEU A N 1
ATOM 2587 C CA . LEU A 1 335 ? 7.407 -4.485 21.988 1.00 98.06 335 LEU A CA 1
ATOM 2588 C C . LEU A 1 335 ? 8.750 -4.625 22.727 1.00 98.06 335 LEU A C 1
ATOM 2590 O O . LEU A 1 335 ? 8.993 -5.682 23.318 1.00 98.06 335 LEU A O 1
ATOM 2594 N N . PRO A 1 336 ? 9.614 -3.591 22.726 1.00 97.56 336 PRO A N 1
ATOM 2595 C CA . PRO A 1 336 ? 10.882 -3.635 23.448 1.00 97.56 336 PRO A CA 1
ATOM 2596 C C . PRO A 1 336 ? 10.670 -3.874 24.940 1.00 97.56 336 PRO A C 1
ATOM 2598 O O . PRO A 1 336 ? 9.727 -3.351 25.540 1.00 97.56 336 PRO A O 1
ATOM 2601 N N . LYS A 1 337 ? 11.542 -4.686 25.541 1.00 97.88 337 LYS A N 1
ATOM 2602 C CA . LYS A 1 337 ? 11.390 -5.131 26.929 1.00 97.88 337 LYS A CA 1
ATOM 2603 C C . LYS A 1 337 ? 11.423 -3.946 27.891 1.00 97.88 337 LYS A C 1
ATOM 2605 O O . LYS A 1 337 ? 10.592 -3.857 28.787 1.00 97.88 337 LYS A O 1
ATOM 2610 N N . GLU A 1 338 ? 12.323 -3.009 27.637 1.00 97.75 338 GLU A N 1
ATOM 2611 C CA . GLU A 1 338 ? 12.516 -1.780 28.400 1.00 97.75 338 GLU A CA 1
ATOM 2612 C C . GLU A 1 338 ? 11.251 -0.912 28.351 1.00 97.75 338 GLU A C 1
ATOM 2614 O O . GLU A 1 338 ? 10.811 -0.384 29.367 1.00 97.75 338 GLU A O 1
ATOM 2619 N N . TRP A 1 339 ? 10.599 -0.834 27.185 1.00 97.94 339 TRP A N 1
ATOM 2620 C CA . TRP A 1 339 ? 9.332 -0.115 27.026 1.00 97.94 339 TRP A CA 1
ATOM 2621 C C . TRP A 1 339 ? 8.212 -0.759 27.856 1.00 97.94 339 TRP A C 1
ATOM 2623 O O . TRP A 1 339 ? 7.476 -0.069 28.559 1.00 97.94 339 TRP A O 1
ATOM 2633 N N . LEU A 1 340 ? 8.103 -2.093 27.819 1.00 98.38 340 LEU A N 1
ATOM 2634 C CA . LEU A 1 340 ? 7.118 -2.839 28.613 1.00 98.38 340 LEU A CA 1
ATOM 2635 C C . LEU A 1 340 ? 7.341 -2.692 30.126 1.00 98.38 340 LEU A C 1
ATOM 2637 O O . LEU A 1 340 ? 6.370 -2.688 30.881 1.00 98.38 340 LEU A O 1
ATOM 2641 N N . GLU A 1 341 ? 8.597 -2.597 30.566 1.00 98.06 341 GLU A N 1
ATOM 2642 C CA . GLU A 1 341 ? 8.967 -2.376 31.967 1.00 98.06 341 GLU A CA 1
ATOM 2643 C C . GLU A 1 341 ? 8.600 -0.955 32.425 1.00 98.06 341 GLU A C 1
ATOM 2645 O O . GLU A 1 341 ? 7.974 -0.808 33.476 1.00 98.06 341 GLU A O 1
ATOM 2650 N N . ILE A 1 342 ? 8.899 0.070 31.614 1.00 98.44 342 ILE A N 1
ATOM 2651 C CA . ILE A 1 342 ? 8.586 1.478 31.914 1.00 98.44 342 ILE A CA 1
ATOM 2652 C C . ILE A 1 342 ? 7.075 1.694 32.072 1.00 98.44 342 ILE A C 1
ATOM 2654 O O . ILE A 1 342 ? 6.648 2.301 33.049 1.00 98.44 342 ILE A O 1
ATOM 2658 N N . TYR A 1 343 ? 6.264 1.170 31.148 1.00 98.25 343 TYR A N 1
ATOM 2659 C CA . TYR A 1 343 ? 4.813 1.415 31.112 1.00 98.25 343 TYR A CA 1
ATOM 2660 C C . TYR A 1 343 ? 3.982 0.298 31.762 1.00 98.25 343 TYR A C 1
ATOM 2662 O O . TYR A 1 343 ? 2.787 0.135 31.489 1.00 98.25 343 TYR A O 1
ATOM 2670 N N . GLN A 1 344 ? 4.598 -0.528 32.614 1.00 98.25 344 GLN A N 1
ATOM 2671 C CA . GLN A 1 344 ? 3.934 -1.687 33.210 1.00 98.25 344 GLN A CA 1
ATOM 2672 C C . GLN A 1 344 ? 2.726 -1.292 34.079 1.00 98.25 344 GLN A C 1
ATOM 2674 O O . GLN A 1 344 ? 1.737 -2.030 34.129 1.00 98.25 344 GLN A O 1
ATOM 2679 N N . ALA A 1 345 ? 2.795 -0.160 34.785 1.00 98.19 345 ALA A N 1
ATOM 2680 C CA . ALA A 1 345 ? 1.731 0.298 35.675 1.00 98.19 345 ALA A CA 1
ATOM 2681 C C . ALA A 1 345 ? 0.479 0.722 34.888 1.00 98.19 345 ALA A C 1
ATOM 2683 O O . ALA A 1 345 ? -0.624 0.269 35.198 1.00 98.19 345 ALA A O 1
ATOM 2684 N N . GLU A 1 346 ? 0.655 1.510 33.831 1.00 98.31 346 GLU A N 1
ATOM 2685 C CA . GLU A 1 346 ? -0.389 1.956 32.910 1.00 98.31 346 GLU A CA 1
ATOM 2686 C C . GLU A 1 346 ? -1.024 0.758 32.199 1.00 98.31 346 GLU A C 1
ATOM 2688 O O . GLU A 1 346 ? -2.247 0.620 32.172 1.00 98.31 346 GLU A O 1
ATOM 2693 N N . LEU A 1 347 ? -0.208 -0.180 31.705 1.00 98.19 347 LEU A N 1
ATOM 2694 C CA . LEU A 1 347 ? -0.702 -1.412 31.087 1.00 98.19 347 LEU A CA 1
ATOM 2695 C C . LEU A 1 347 ? -1.545 -2.249 32.063 1.00 98.19 347 LEU A C 1
ATOM 2697 O O . LEU A 1 347 ? -2.591 -2.775 31.676 1.00 98.19 347 LEU A O 1
ATOM 2701 N N . ARG A 1 348 ? -1.151 -2.335 33.344 1.00 98.12 348 ARG A N 1
ATOM 2702 C CA . ARG A 1 348 ? -1.952 -2.999 34.391 1.00 98.12 348 ARG A CA 1
ATOM 2703 C C . ARG A 1 348 ? -3.277 -2.280 34.642 1.00 98.12 348 ARG A C 1
ATOM 2705 O O . ARG A 1 348 ? -4.295 -2.961 34.763 1.00 98.12 348 ARG A O 1
ATOM 2712 N N . GLN A 1 349 ? -3.288 -0.946 34.690 1.00 98.00 349 GLN A N 1
ATOM 2713 C CA . GLN A 1 349 ? -4.519 -0.156 34.842 1.00 98.00 349 GLN A CA 1
ATOM 2714 C C . GLN A 1 349 ? -5.485 -0.386 33.672 1.00 98.00 349 GLN A C 1
ATOM 2716 O O . GLN A 1 349 ? -6.681 -0.576 33.887 1.00 98.00 349 GLN A O 1
ATOM 2721 N N . LEU A 1 350 ? -4.955 -0.471 32.449 1.00 97.69 350 LEU A N 1
ATOM 2722 C CA . LEU A 1 350 ? -5.715 -0.795 31.239 1.00 97.69 350 LEU A CA 1
ATOM 2723 C C . LEU A 1 350 ? -6.086 -2.283 31.118 1.00 97.69 350 LEU A C 1
ATOM 2725 O O . LEU A 1 350 ? -6.792 -2.663 30.187 1.00 97.69 350 LEU A O 1
ATOM 2729 N N . ARG A 1 351 ? -5.627 -3.138 32.045 1.00 97.94 351 ARG A N 1
ATOM 2730 C CA . ARG A 1 351 ? -5.786 -4.605 32.013 1.00 97.94 351 ARG A CA 1
ATOM 2731 C C . ARG A 1 351 ? -5.231 -5.245 30.729 1.00 97.94 351 ARG A C 1
ATOM 2733 O O . ARG A 1 351 ? -5.749 -6.257 30.264 1.00 97.94 351 ARG A O 1
ATOM 2740 N N . MET A 1 352 ? -4.157 -4.681 30.178 1.00 97.50 352 MET A N 1
ATOM 2741 C CA . MET A 1 352 ? -3.486 -5.165 28.970 1.00 97.50 352 MET A CA 1
ATOM 2742 C C . MET A 1 352 ? -2.176 -5.890 29.312 1.00 97.50 352 MET A C 1
ATOM 2744 O O . MET A 1 352 ? -1.484 -5.552 30.271 1.00 97.50 352 MET A O 1
ATOM 2748 N N . LYS A 1 353 ? -1.811 -6.890 28.503 1.00 98.00 353 LYS A N 1
ATOM 2749 C CA . LYS A 1 353 ? -0.505 -7.575 28.555 1.00 98.00 353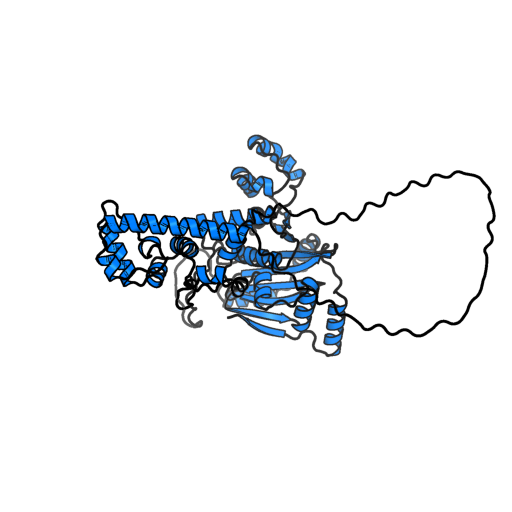 LYS A CA 1
ATOM 2750 C C . LYS A 1 353 ? 0.066 -7.723 27.139 1.00 98.00 353 LYS A C 1
ATOM 2752 O O . LYS A 1 353 ? 0.169 -8.848 26.648 1.00 98.00 353 LYS A O 1
ATOM 2757 N N . PRO A 1 354 ? 0.348 -6.602 26.455 1.00 98.00 354 PRO A N 1
ATOM 2758 C CA . PRO A 1 354 ? 0.749 -6.634 25.060 1.00 98.00 354 PRO A CA 1
ATOM 2759 C C . PRO A 1 354 ? 2.151 -7.235 24.930 1.00 98.00 354 PRO A C 1
ATOM 2761 O O . PRO A 1 354 ? 3.032 -6.982 25.752 1.00 98.00 354 PRO A O 1
ATOM 2764 N N . LYS A 1 355 ? 2.352 -8.038 23.892 1.00 98.19 355 LYS A N 1
ATOM 2765 C CA . LYS A 1 355 ? 3.660 -8.555 23.469 1.00 98.19 355 LYS A CA 1
ATOM 2766 C C . LYS A 1 355 ? 4.105 -7.908 22.163 1.00 98.19 355 LYS A C 1
ATOM 2768 O O . LYS A 1 355 ? 5.300 -7.767 21.925 1.00 98.19 355 LYS A O 1
ATOM 2773 N N . PHE A 1 356 ? 3.145 -7.507 21.340 1.00 98.50 356 PHE A N 1
ATOM 2774 C CA . PHE A 1 356 ? 3.353 -6.961 20.011 1.00 98.50 356 PHE A CA 1
ATOM 2775 C C . PHE A 1 356 ? 2.618 -5.629 19.828 1.00 98.50 356 PHE A C 1
ATOM 2777 O O . PHE A 1 356 ? 1.657 -5.333 20.539 1.00 98.50 356 PHE A O 1
ATOM 2784 N N . LEU A 1 357 ? 3.035 -4.838 18.834 1.00 98.19 357 LEU A N 1
ATOM 2785 C CA . LEU A 1 357 ? 2.339 -3.605 18.443 1.00 98.19 357 LEU A CA 1
ATOM 2786 C C . LEU A 1 357 ? 0.860 -3.855 18.130 1.00 98.19 357 LEU A C 1
ATOM 2788 O O . LEU A 1 357 ? 0.008 -3.071 18.547 1.00 98.19 357 LEU A O 1
ATOM 2792 N N . ALA A 1 358 ? 0.546 -4.956 17.443 1.00 97.44 358 ALA A N 1
ATOM 2793 C CA . ALA A 1 358 ? -0.829 -5.318 17.106 1.00 97.44 358 ALA A CA 1
ATOM 2794 C C . ALA A 1 358 ? -1.734 -5.438 18.347 1.00 97.44 358 ALA A C 1
ATOM 2796 O O . ALA A 1 358 ? -2.884 -5.010 18.296 1.00 97.44 358 ALA A O 1
ATOM 2797 N N . ASP A 1 359 ? -1.213 -5.919 19.482 1.00 97.81 359 ASP A N 1
ATOM 2798 C CA . ASP A 1 359 ? -1.983 -6.042 20.730 1.00 97.81 359 ASP A CA 1
ATOM 2799 C C . ASP A 1 359 ? -2.425 -4.667 21.259 1.00 97.81 359 ASP A C 1
ATOM 2801 O O . ASP A 1 359 ? -3.531 -4.511 21.779 1.00 97.81 359 ASP A O 1
ATOM 2805 N N . LEU A 1 360 ? -1.581 -3.641 21.094 1.00 97.94 360 LEU A N 1
ATOM 2806 C CA . LEU A 1 360 ? -1.924 -2.263 21.453 1.00 97.94 360 LEU A CA 1
ATOM 2807 C C . LEU A 1 360 ? -2.974 -1.676 20.503 1.00 97.94 360 LEU A C 1
ATOM 2809 O O . LEU A 1 360 ? -3.839 -0.912 20.930 1.00 97.94 360 LEU A O 1
ATOM 2813 N N . MET A 1 361 ? -2.921 -2.034 19.219 1.00 97.50 361 MET A N 1
ATOM 2814 C CA . MET A 1 361 ? -3.801 -1.468 18.193 1.00 97.50 361 MET A CA 1
ATOM 2815 C C . MET A 1 361 ? -5.248 -1.977 18.261 1.00 97.50 361 MET A C 1
ATOM 2817 O O . MET A 1 361 ? -6.128 -1.350 17.668 1.00 97.50 361 MET A O 1
ATOM 2821 N N . GLN A 1 362 ? -5.510 -3.054 19.008 1.00 94.88 362 GLN A N 1
ATOM 2822 C CA . GLN A 1 362 ? -6.843 -3.649 19.179 1.00 94.88 362 GLN A CA 1
ATOM 2823 C C . GLN A 1 362 ? -7.813 -2.799 20.016 1.00 94.88 362 GLN A C 1
ATOM 2825 O O . GLN A 1 362 ? -9.020 -3.017 19.944 1.00 94.88 362 GLN A O 1
ATOM 2830 N N . SER A 1 363 ? -7.327 -1.832 20.805 1.00 96.12 363 SER A N 1
ATOM 2831 C CA . SER A 1 363 ? -8.176 -0.996 21.668 1.00 96.12 363 SER A CA 1
ATOM 2832 C C . SER A 1 363 ? -7.901 0.503 21.498 1.00 96.12 363 SER A C 1
ATOM 2834 O O . SER A 1 363 ? -6.772 0.894 21.200 1.00 96.12 363 SER A O 1
ATOM 2836 N N . PRO A 1 364 ? -8.897 1.389 21.702 1.00 95.38 364 PRO A N 1
ATOM 2837 C CA . PRO A 1 364 ? -8.668 2.834 21.756 1.00 95.38 364 PRO A CA 1
ATOM 2838 C C . PRO A 1 364 ? -7.577 3.233 22.759 1.00 95.38 364 PRO A C 1
ATOM 2840 O O . PRO A 1 364 ? -6.666 3.966 22.398 1.00 95.38 364 PRO A O 1
ATOM 2843 N N . GLN A 1 365 ? -7.609 2.673 23.968 1.00 97.50 365 GLN A N 1
ATOM 2844 C CA . GLN A 1 365 ? -6.680 3.014 25.044 1.00 97.50 365 GLN A CA 1
ATOM 2845 C C . GLN A 1 365 ? -5.246 2.569 24.732 1.00 97.50 365 GLN A C 1
ATOM 2847 O O . GLN A 1 365 ? -4.305 3.327 24.954 1.00 97.50 365 GLN A O 1
ATOM 2852 N N . GLY A 1 366 ? -5.063 1.372 24.163 1.00 97.62 366 GLY A N 1
ATOM 2853 C CA . GLY A 1 366 ? -3.751 0.911 23.705 1.00 97.62 366 GLY A CA 1
ATOM 2854 C C . GLY A 1 366 ? -3.205 1.755 22.549 1.00 97.62 366 GLY A C 1
ATOM 2855 O O . GLY A 1 366 ? -2.014 2.077 22.529 1.00 97.62 366 GLY A O 1
ATOM 2856 N N . ARG A 1 367 ? -4.077 2.187 21.623 1.00 97.19 367 ARG A N 1
ATOM 2857 C CA . ARG A 1 367 ? -3.717 3.130 20.552 1.00 97.19 367 ARG A CA 1
ATOM 2858 C C . ARG A 1 367 ? -3.254 4.470 21.120 1.00 97.19 367 ARG A C 1
ATOM 2860 O O . ARG A 1 367 ? -2.255 4.995 20.636 1.00 97.19 367 ARG A O 1
ATOM 2867 N N . ASP A 1 368 ? -3.943 5.006 22.121 1.00 96.06 368 ASP A N 1
ATOM 2868 C CA . ASP A 1 368 ? -3.579 6.279 22.750 1.00 96.06 368 ASP A CA 1
ATOM 2869 C C . ASP A 1 368 ? -2.263 6.173 23.528 1.00 96.06 368 ASP A C 1
ATOM 2871 O O . ASP A 1 368 ? -1.395 7.034 23.378 1.00 96.06 368 ASP A O 1
ATOM 2875 N N . LEU A 1 369 ? -2.060 5.077 24.268 1.00 97.50 369 LEU A N 1
ATOM 2876 C CA . LEU A 1 369 ? -0.806 4.812 24.972 1.00 97.50 369 LEU A CA 1
ATOM 2877 C C . LEU A 1 369 ? 0.374 4.744 23.993 1.00 97.50 369 LEU A C 1
ATOM 2879 O O . LEU A 1 369 ? 1.378 5.431 24.186 1.00 97.50 369 LEU A O 1
ATOM 2883 N N . TRP A 1 370 ? 0.241 3.976 22.903 1.00 97.62 370 TRP A N 1
ATOM 2884 C CA . TRP A 1 370 ? 1.278 3.918 21.871 1.00 97.62 370 TRP A CA 1
ATOM 2885 C C . TRP A 1 370 ? 1.482 5.280 21.211 1.00 97.62 370 TRP A C 1
ATOM 2887 O O . TRP A 1 370 ? 2.613 5.696 21.027 1.00 97.62 370 TRP A O 1
ATOM 2897 N N . ARG A 1 371 ? 0.421 6.028 20.901 1.00 95.50 371 ARG A N 1
ATOM 2898 C CA . ARG A 1 371 ? 0.532 7.372 20.314 1.00 95.50 371 ARG A CA 1
ATOM 2899 C C . ARG A 1 371 ? 1.255 8.372 21.223 1.00 95.50 371 ARG A C 1
ATOM 2901 O O . ARG A 1 371 ? 1.862 9.311 20.722 1.00 95.50 371 ARG A O 1
ATOM 2908 N N . LEU A 1 372 ? 1.168 8.231 22.542 1.00 94.94 372 LEU A N 1
ATOM 2909 C CA . LEU A 1 372 ? 1.849 9.140 23.464 1.00 94.94 372 LEU A CA 1
ATOM 2910 C C . LEU A 1 372 ? 3.298 8.706 23.722 1.00 94.94 372 LEU A C 1
ATOM 2912 O O . LEU A 1 372 ? 4.209 9.537 23.748 1.00 94.94 372 LEU A O 1
ATOM 2916 N N . HIS A 1 373 ? 3.537 7.399 23.833 1.00 97.06 373 HIS A N 1
ATOM 2917 C CA . HIS A 1 373 ? 4.775 6.835 24.381 1.00 97.06 373 HIS A CA 1
ATOM 2918 C C . HIS A 1 373 ? 5.524 5.875 23.457 1.00 97.06 373 HIS A C 1
ATOM 2920 O O . HIS A 1 373 ? 6.564 5.350 23.839 1.00 97.06 373 HIS A O 1
ATOM 2926 N N . GLY A 1 374 ? 5.028 5.625 22.250 1.00 96.75 374 GLY A N 1
ATOM 2927 C CA . GLY A 1 374 ? 5.681 4.739 21.295 1.00 96.75 374 GLY A CA 1
ATOM 2928 C C . GLY A 1 374 ? 7.061 5.237 20.886 1.00 96.75 374 GLY A C 1
ATOM 2929 O O . GLY A 1 374 ? 7.441 6.366 21.167 1.00 96.75 374 GLY A O 1
ATOM 2930 N N . GLN A 1 375 ? 7.838 4.410 20.216 1.00 96.81 375 GLN A N 1
ATOM 2931 C CA . GLN A 1 375 ? 9.190 4.778 19.807 1.00 96.81 375 GLN A CA 1
ATOM 2932 C C . GLN A 1 375 ? 9.465 4.295 18.397 1.00 96.81 375 GLN A C 1
ATOM 2934 O O . GLN A 1 375 ? 8.710 3.480 17.860 1.00 96.81 375 GLN A O 1
ATOM 2939 N N . THR A 1 376 ? 10.537 4.817 17.805 1.00 96.44 376 THR A N 1
ATOM 2940 C CA . THR A 1 376 ? 11.041 4.314 16.532 1.00 96.44 376 THR A CA 1
ATOM 2941 C C . THR A 1 376 ? 11.260 2.809 16.638 1.00 96.44 376 THR A C 1
ATOM 2943 O O . THR A 1 376 ? 11.932 2.340 17.556 1.00 96.44 376 THR A O 1
ATOM 2946 N N . ILE A 1 377 ? 10.663 2.047 15.725 1.00 96.19 377 ILE A N 1
ATOM 2947 C CA . ILE A 1 377 ? 10.716 0.587 15.770 1.00 96.19 377 ILE A CA 1
ATOM 2948 C C . ILE A 1 377 ? 10.715 -0.008 14.365 1.00 96.19 377 ILE A C 1
ATOM 2950 O O . ILE A 1 377 ? 9.944 0.401 13.496 1.00 96.19 377 ILE A O 1
ATOM 2954 N N . ARG A 1 378 ? 11.571 -1.007 14.143 1.00 95.62 378 ARG A N 1
ATOM 2955 C CA . ARG A 1 378 ? 11.543 -1.814 12.923 1.00 95.62 378 ARG A CA 1
ATOM 2956 C C . ARG A 1 378 ? 10.370 -2.778 12.997 1.00 95.62 378 ARG A C 1
ATOM 2958 O O . ARG A 1 378 ? 10.237 -3.534 13.957 1.00 95.62 378 ARG A O 1
ATOM 2965 N N . CYS A 1 379 ? 9.528 -2.761 11.980 1.00 97.44 379 CYS A N 1
ATOM 2966 C CA . CYS A 1 379 ? 8.296 -3.531 11.955 1.00 97.44 379 CYS A CA 1
ATOM 2967 C C . CYS A 1 379 ? 8.123 -4.249 10.620 1.00 97.44 379 CYS A C 1
ATOM 2969 O O . CYS A 1 379 ? 8.720 -3.884 9.604 1.00 97.44 379 CYS A O 1
ATOM 2971 N N . LYS A 1 380 ? 7.322 -5.311 10.645 1.00 98.19 380 LYS A N 1
ATOM 2972 C CA . LYS A 1 380 ? 7.012 -6.136 9.481 1.00 98.19 380 LYS A CA 1
ATOM 2973 C C . LYS A 1 380 ? 5.512 -6.323 9.363 1.00 98.19 380 LYS A C 1
ATOM 2975 O O . LYS A 1 380 ? 4.817 -6.367 10.369 1.00 98.19 380 LYS A O 1
ATOM 2980 N N . MET A 1 381 ? 5.036 -6.462 8.140 1.00 98.31 381 MET A N 1
ATOM 2981 C CA . MET A 1 381 ? 3.670 -6.859 7.832 1.00 98.31 381 MET A CA 1
ATOM 2982 C C . MET A 1 381 ? 3.737 -8.140 7.011 1.00 98.31 381 MET A C 1
ATOM 2984 O O . MET A 1 381 ? 4.365 -8.170 5.956 1.00 98.31 381 MET A O 1
ATOM 2988 N N . ASN A 1 382 ? 3.109 -9.202 7.489 1.00 97.81 382 ASN A N 1
ATOM 2989 C CA . ASN A 1 382 ? 2.943 -10.436 6.744 1.00 97.81 382 ASN A CA 1
ATOM 2990 C C . ASN A 1 382 ? 1.967 -10.201 5.582 1.00 97.81 382 ASN A C 1
ATOM 2992 O O . ASN A 1 382 ? 0.820 -9.823 5.806 1.00 97.81 382 ASN A O 1
ATOM 2996 N N . LEU A 1 383 ? 2.420 -10.427 4.350 1.00 96.88 383 LEU A N 1
ATOM 2997 C CA . LEU A 1 383 ? 1.632 -10.210 3.133 1.00 96.88 383 LEU A CA 1
ATOM 2998 C C . LEU A 1 383 ? 0.980 -11.490 2.606 1.00 96.88 383 LEU A C 1
ATOM 3000 O O . LEU A 1 383 ? 0.278 -11.451 1.596 1.00 96.88 383 LEU A O 1
ATOM 3004 N N . GLN A 1 384 ? 1.182 -12.621 3.287 1.00 95.56 384 GLN A N 1
ATOM 3005 C CA . GLN A 1 384 ? 0.495 -13.854 2.938 1.00 95.56 384 GLN A CA 1
ATOM 3006 C C . GLN A 1 384 ? -1.024 -13.680 3.054 1.00 95.56 384 GLN A C 1
ATOM 3008 O O . GLN A 1 384 ? -1.500 -12.987 3.963 1.00 95.56 384 GLN A O 1
ATOM 3013 N N . PRO A 1 385 ? -1.804 -14.328 2.171 1.00 89.06 385 PRO A N 1
ATOM 3014 C CA . PRO A 1 385 ? -3.254 -14.313 2.267 1.00 89.06 385 PRO A CA 1
ATOM 3015 C C . PRO A 1 385 ? -3.719 -14.679 3.678 1.00 89.06 385 PRO A C 1
ATOM 3017 O O . PRO A 1 385 ? -3.201 -15.616 4.285 1.00 89.06 385 PRO A O 1
ATOM 3020 N N . PHE A 1 386 ? -4.721 -13.953 4.178 1.00 86.50 386 PHE A N 1
ATOM 3021 C CA . PHE A 1 386 ? -5.334 -14.199 5.492 1.00 86.50 386 PHE A CA 1
ATOM 3022 C C . PHE A 1 386 ? -4.422 -13.910 6.689 1.00 86.50 386 PHE A C 1
ATOM 3024 O O . PHE A 1 386 ? -4.690 -14.375 7.798 1.00 86.50 386 PHE A O 1
ATOM 3031 N N . SER A 1 387 ? -3.345 -13.147 6.494 1.00 94.50 387 SER A N 1
ATOM 3032 C CA . SER A 1 387 ? -2.552 -12.690 7.625 1.00 94.50 387 SER A CA 1
ATOM 3033 C C . SER A 1 387 ? -3.370 -11.733 8.515 1.00 94.50 387 SER A C 1
ATOM 3035 O O . SER A 1 387 ? -4.114 -10.885 8.005 1.00 94.50 387 SER A O 1
ATOM 3037 N N . PRO A 1 388 ? -3.199 -11.799 9.850 1.00 94.81 388 PRO A N 1
ATOM 3038 C CA . PRO A 1 388 ? -3.787 -10.818 10.765 1.00 94.81 388 PRO A CA 1
ATOM 3039 C C . PRO A 1 388 ? -3.374 -9.372 10.447 1.00 94.81 388 PRO A C 1
ATOM 3041 O O . PRO A 1 388 ? -4.135 -8.436 10.682 1.00 94.81 388 PRO A O 1
ATOM 3044 N N . ASP A 1 389 ? -2.180 -9.192 9.880 1.00 96.12 389 ASP A N 1
ATOM 3045 C CA . ASP A 1 389 ? -1.630 -7.885 9.525 1.00 96.12 389 ASP A CA 1
ATOM 3046 C C . ASP A 1 389 ? -2.413 -7.240 8.361 1.00 96.12 389 ASP A C 1
ATOM 3048 O O . ASP A 1 389 ? -2.741 -6.051 8.412 1.00 96.12 389 ASP A O 1
ATOM 3052 N N . LEU A 1 390 ? -2.796 -8.024 7.342 1.00 94.50 390 LEU A N 1
ATOM 3053 C CA . LEU A 1 390 ? -3.666 -7.555 6.255 1.00 94.50 390 LEU A CA 1
ATOM 3054 C C . LEU A 1 390 ? -5.097 -7.288 6.739 1.00 94.50 390 LEU A C 1
ATOM 3056 O O . LEU A 1 390 ? -5.723 -6.317 6.305 1.00 94.50 390 LEU A O 1
ATOM 3060 N N . ASP A 1 391 ? -5.613 -8.098 7.667 1.00 92.31 391 ASP A N 1
ATOM 3061 C CA . ASP A 1 391 ? -6.908 -7.836 8.306 1.00 92.31 391 ASP A CA 1
ATOM 3062 C C . ASP A 1 391 ? -6.894 -6.511 9.080 1.00 92.31 391 ASP A C 1
ATOM 3064 O O . ASP A 1 391 ? -7.861 -5.745 9.037 1.00 92.31 391 ASP A O 1
ATOM 3068 N N . GLN A 1 392 ? -5.784 -6.196 9.749 1.00 94.50 392 GLN A N 1
ATOM 3069 C CA . GLN A 1 392 ? -5.613 -4.928 10.446 1.00 94.50 392 GLN A CA 1
ATOM 3070 C C . GLN A 1 392 ? -5.556 -3.738 9.478 1.00 94.50 392 GLN A C 1
ATOM 3072 O O . GLN A 1 392 ? -6.225 -2.730 9.731 1.00 94.50 392 GLN A O 1
ATOM 3077 N N . LEU A 1 393 ? -4.845 -3.860 8.348 1.00 94.44 393 LEU A N 1
ATOM 3078 C CA . LEU A 1 393 ? -4.877 -2.855 7.279 1.00 94.44 393 LEU A CA 1
ATOM 3079 C C . LEU A 1 393 ? -6.310 -2.627 6.780 1.00 94.44 393 LEU A C 1
ATOM 3081 O O . LEU A 1 393 ? -6.765 -1.487 6.691 1.00 94.44 393 LEU A O 1
ATOM 3085 N N . ARG A 1 394 ? -7.050 -3.706 6.508 1.00 91.50 394 ARG A N 1
ATOM 3086 C CA . ARG A 1 394 ? -8.450 -3.639 6.071 1.00 91.50 394 ARG A CA 1
ATOM 3087 C C . ARG A 1 394 ? -9.317 -2.885 7.080 1.00 91.50 394 ARG A C 1
ATOM 3089 O O . ARG A 1 394 ? -10.047 -1.973 6.697 1.00 91.50 394 ARG A O 1
ATOM 3096 N N . ASN A 1 395 ? -9.219 -3.231 8.363 1.00 91.38 395 ASN A N 1
ATOM 3097 C CA . ASN A 1 395 ? -9.989 -2.583 9.426 1.00 91.38 395 ASN A CA 1
ATOM 3098 C C . ASN A 1 395 ? -9.666 -1.086 9.515 1.00 91.38 395 ASN A C 1
ATOM 3100 O O . ASN A 1 395 ? -10.573 -0.260 9.615 1.00 91.38 395 ASN A O 1
ATOM 3104 N N . TYR A 1 396 ? -8.386 -0.723 9.412 1.00 93.12 396 TYR A N 1
ATOM 3105 C CA . TYR A 1 396 ? -7.963 0.674 9.369 1.00 93.12 396 TYR A CA 1
ATOM 3106 C C . TYR A 1 396 ? -8.594 1.430 8.194 1.00 93.12 396 TYR A C 1
ATOM 3108 O O . TYR A 1 396 ? -9.091 2.544 8.366 1.00 93.12 396 TYR A O 1
ATOM 3116 N N . LEU A 1 397 ? -8.614 0.830 7.005 1.00 91.00 397 LEU A N 1
ATOM 3117 C CA . LEU A 1 397 ? -9.207 1.451 5.824 1.00 91.00 397 LEU A CA 1
ATOM 3118 C C . LEU A 1 397 ? -10.724 1.635 5.967 1.00 91.00 397 LEU A C 1
ATOM 3120 O O . LEU A 1 397 ? -11.246 2.694 5.619 1.00 91.00 397 LEU A O 1
ATOM 3124 N N . GLN A 1 398 ? -11.426 0.657 6.546 1.00 88.94 398 GLN A N 1
ATOM 3125 C CA . GLN A 1 398 ? -12.854 0.773 6.857 1.00 88.94 398 GLN A CA 1
ATOM 3126 C C . GLN A 1 398 ? -13.139 1.890 7.862 1.00 88.94 398 GLN A C 1
ATOM 3128 O O . GLN A 1 398 ? -14.099 2.639 7.688 1.00 88.94 398 GLN A O 1
ATOM 3133 N N . GLU A 1 399 ? -12.318 2.022 8.908 1.00 88.56 399 GLU A N 1
ATOM 3134 C CA . GLU A 1 399 ? -12.421 3.134 9.859 1.00 88.56 399 GLU A CA 1
ATOM 3135 C C . GLU A 1 399 ? -12.274 4.481 9.133 1.00 88.56 399 GLU A C 1
ATOM 3137 O O . GLU A 1 399 ? -13.097 5.373 9.325 1.00 88.56 399 GLU A O 1
ATOM 3142 N N . ARG A 1 400 ? -11.286 4.624 8.237 1.00 86.81 400 ARG A N 1
ATOM 3143 C CA . ARG A 1 400 ? -11.075 5.870 7.475 1.00 86.81 400 ARG A CA 1
ATOM 3144 C C . ARG A 1 400 ? -12.204 6.184 6.502 1.00 86.81 400 ARG A C 1
ATOM 3146 O O . ARG A 1 400 ? -12.596 7.345 6.405 1.00 86.81 400 ARG A O 1
ATOM 3153 N N . ALA A 1 401 ? -12.755 5.167 5.844 1.00 83.81 401 ALA A N 1
ATOM 3154 C CA . ALA A 1 401 ? -13.923 5.325 4.986 1.00 83.81 401 ALA A CA 1
ATOM 3155 C C . ALA A 1 401 ? -15.147 5.813 5.785 1.00 83.81 401 ALA A C 1
ATOM 3157 O O . ALA A 1 401 ? -15.821 6.749 5.363 1.00 83.81 401 ALA A O 1
ATOM 3158 N N . LYS A 1 402 ? -15.393 5.247 6.976 1.00 85.44 402 LYS A N 1
ATOM 3159 C CA . LYS A 1 402 ? -16.484 5.672 7.877 1.00 85.44 402 LYS A CA 1
ATOM 3160 C C . LYS A 1 402 ? -16.318 7.102 8.389 1.00 85.44 402 LYS A C 1
ATOM 3162 O O . LYS A 1 402 ? -17.309 7.791 8.594 1.00 85.44 402 LYS A O 1
ATOM 3167 N N . GLU A 1 403 ? -15.083 7.556 8.582 1.00 83.56 403 GLU A N 1
ATOM 3168 C CA . GLU A 1 403 ? -14.778 8.941 8.961 1.00 83.56 403 GLU A CA 1
ATOM 3169 C C . GLU A 1 403 ? -14.990 9.949 7.813 1.00 83.56 403 GLU A C 1
ATOM 3171 O O . GLU A 1 403 ? -14.738 11.138 8.001 1.00 83.56 403 GLU A O 1
ATOM 3176 N N . GLY A 1 404 ? -15.393 9.499 6.618 1.00 79.50 404 GLY A N 1
ATOM 3177 C CA . GLY A 1 404 ? -15.561 10.364 5.452 1.00 79.50 404 GLY A CA 1
ATOM 3178 C C . GLY A 1 404 ? -14.249 10.980 4.970 1.00 79.50 404 GLY A C 1
ATOM 3179 O O . GLY A 1 404 ? -14.272 11.969 4.246 1.00 79.50 404 GLY A O 1
ATOM 3180 N N . ARG A 1 405 ? -13.096 10.428 5.373 1.00 74.38 405 ARG A N 1
ATOM 3181 C CA . ARG A 1 405 ? -11.800 10.858 4.845 1.00 74.38 405 ARG A CA 1
ATOM 3182 C C . ARG A 1 405 ? -11.670 10.245 3.457 1.00 74.38 405 ARG A C 1
ATOM 3184 O O . ARG A 1 405 ? -11.515 9.023 3.376 1.00 74.38 405 ARG A O 1
ATOM 3191 N N . PRO A 1 406 ? -11.781 11.042 2.378 1.00 58.97 406 PRO A N 1
ATOM 3192 C CA . PRO A 1 406 ? -11.799 10.491 1.039 1.00 58.97 406 PRO A CA 1
ATOM 3193 C C . PRO A 1 406 ? -10.487 9.749 0.795 1.00 58.97 406 PRO A C 1
ATOM 3195 O O . PRO A 1 406 ? -9.392 10.303 0.896 1.00 58.97 406 PRO A O 1
ATOM 3198 N N . MET A 1 407 ? -10.624 8.457 0.514 1.00 65.00 407 MET A N 1
ATOM 3199 C CA . MET A 1 407 ? -9.559 7.638 -0.051 1.00 65.00 407 MET A CA 1
ATOM 3200 C C . MET A 1 407 ? -9.522 7.783 -1.575 1.00 65.00 407 MET A C 1
ATOM 3202 O O . MET A 1 407 ? -8.562 7.357 -2.193 1.00 65.00 407 MET A O 1
ATOM 3206 N N . ALA A 1 408 ? -10.524 8.397 -2.202 1.00 53.22 408 ALA A N 1
ATOM 3207 C CA . ALA A 1 408 ? -10.428 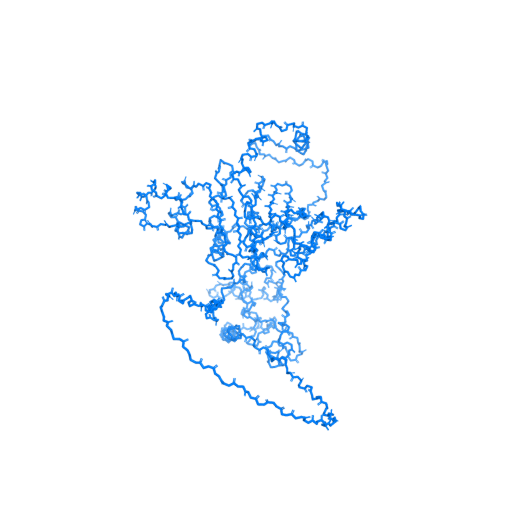8.797 -3.597 1.00 53.22 408 ALA A CA 1
ATOM 3208 C C . ALA A 1 408 ? -9.635 10.104 -3.690 1.00 53.22 408 ALA A C 1
ATOM 3210 O O . ALA A 1 408 ? -9.839 11.017 -2.888 1.00 53.22 408 ALA A O 1
ATOM 3211 N N . GLU A 1 409 ? -8.751 10.211 -4.678 1.00 51.06 409 GLU A N 1
ATOM 3212 C CA . GLU A 1 409 ? -8.362 11.536 -5.140 1.00 51.06 409 GLU A CA 1
ATOM 3213 C C . GLU A 1 409 ? -9.638 12.169 -5.690 1.00 51.06 409 GLU A C 1
ATOM 3215 O O . GLU A 1 409 ? -10.252 11.607 -6.601 1.00 51.06 409 GLU A O 1
ATOM 3220 N N . GLU A 1 410 ? -10.093 13.285 -5.110 1.00 49.28 410 GLU A N 1
ATOM 3221 C CA . GLU A 1 410 ? -11.009 14.139 -5.859 1.00 49.28 410 GLU A CA 1
ATOM 3222 C C . GLU A 1 410 ? -10.336 14.354 -7.204 1.00 49.28 410 GLU A C 1
ATOM 3224 O O . GLU A 1 410 ? -9.177 14.774 -7.255 1.00 49.28 410 GLU A O 1
ATOM 3229 N N . ARG A 1 411 ? -11.027 13.936 -8.269 1.00 41.28 411 ARG A N 1
ATOM 3230 C CA . ARG A 1 411 ? -10.570 14.103 -9.639 1.00 41.28 411 ARG A CA 1
ATOM 3231 C C . ARG A 1 411 ? -10.371 15.602 -9.790 1.00 41.28 411 ARG A C 1
ATOM 3233 O O . ARG A 1 411 ? -11.355 16.314 -9.968 1.00 41.28 411 ARG A O 1
ATOM 3240 N N . GLN A 1 412 ? -9.137 16.074 -9.609 1.00 40.06 412 GLN A N 1
ATOM 3241 C CA . GLN A 1 412 ? -8.819 17.460 -9.887 1.00 40.06 412 GLN A CA 1
ATOM 3242 C C . GLN A 1 412 ? -9.287 17.664 -11.318 1.00 40.06 412 GLN A C 1
ATOM 3244 O O . GLN A 1 412 ? -8.982 16.842 -12.193 1.00 40.06 412 GLN A O 1
ATOM 3249 N N . GLU A 1 413 ? -10.125 18.680 -11.531 1.00 38.56 413 GLU A N 1
ATOM 3250 C CA . GLU A 1 413 ? -10.400 19.122 -12.889 1.00 38.56 413 GLU A CA 1
ATOM 3251 C C . GLU A 1 413 ? -9.048 19.223 -13.595 1.00 38.56 413 GLU A C 1
ATOM 3253 O O . GLU A 1 413 ? -8.090 19.659 -12.942 1.00 38.56 413 GLU A O 1
ATOM 3258 N N . PRO A 1 414 ? -8.928 18.726 -14.843 1.00 41.34 414 PRO A N 1
ATOM 3259 C CA . PRO A 1 414 ? -7.669 18.777 -15.570 1.00 41.34 414 PRO A CA 1
ATOM 3260 C C . PRO A 1 414 ? -7.141 20.192 -15.411 1.00 41.34 414 PRO A C 1
ATOM 3262 O O . PRO A 1 414 ? -7.811 21.139 -15.829 1.00 41.34 414 PRO A O 1
ATOM 3265 N N . GLN A 1 415 ? -6.029 20.328 -14.678 1.00 39.59 415 GLN A N 1
ATOM 3266 C CA . GLN A 1 415 ? -5.492 21.643 -14.377 1.00 39.59 415 GLN A CA 1
ATOM 3267 C C . GLN A 1 415 ? -5.351 22.337 -15.725 1.00 39.59 415 GLN A C 1
ATOM 3269 O O . GLN A 1 415 ? -4.810 21.741 -16.666 1.00 39.59 415 GLN A O 1
ATOM 3274 N N . LYS A 1 416 ? -5.903 23.555 -15.842 1.00 36.81 416 LYS A N 1
ATOM 3275 C CA . LYS A 1 416 ? -5.599 24.427 -16.979 1.00 36.81 416 LYS A CA 1
ATOM 3276 C C . LYS A 1 416 ? -4.089 24.305 -17.227 1.00 36.81 416 LYS A C 1
ATOM 3278 O O . LYS A 1 416 ? -3.348 24.332 -16.238 1.00 36.81 416 LYS A O 1
ATOM 3283 N N . PRO A 1 417 ? -3.631 24.122 -18.481 1.00 42.50 417 PRO A N 1
ATOM 3284 C CA . PRO A 1 417 ? -2.204 24.139 -18.766 1.00 42.50 417 PRO A CA 1
ATOM 3285 C C . PRO A 1 417 ? -1.622 25.368 -18.079 1.00 42.50 417 PRO A C 1
ATOM 3287 O O . PRO A 1 417 ? -2.146 26.464 -18.256 1.00 42.50 417 PRO A O 1
ATOM 3290 N N . TYR A 1 418 ? -0.648 25.121 -17.204 1.00 40.84 418 TYR A N 1
ATOM 3291 C CA . TYR A 1 418 ? -0.047 26.112 -16.325 1.00 40.84 418 TYR A CA 1
ATOM 3292 C C . TYR A 1 418 ? 0.285 27.374 -17.127 1.00 40.84 418 TYR A C 1
ATOM 3294 O O . TYR A 1 418 ? 1.168 27.339 -17.984 1.00 40.84 418 TYR A O 1
ATOM 3302 N N . ASP A 1 419 ? -0.470 28.445 -16.877 1.00 45.41 419 ASP A N 1
ATOM 3303 C CA . ASP A 1 419 ? -0.200 29.770 -17.414 1.00 45.41 419 ASP A CA 1
ATOM 3304 C C . ASP A 1 419 ? 0.766 30.454 -16.434 1.00 45.41 419 ASP A C 1
ATOM 3306 O O . ASP A 1 419 ? 0.369 30.741 -15.299 1.00 45.41 419 ASP A O 1
ATOM 3310 N N . PRO A 1 420 ? 2.049 30.641 -16.801 1.00 43.09 420 PRO A N 1
ATOM 3311 C CA . PRO A 1 420 ? 3.049 31.212 -15.905 1.00 43.09 420 PRO A CA 1
ATOM 3312 C C . PRO A 1 420 ? 2.728 32.651 -15.465 1.00 43.09 420 PRO A C 1
ATOM 3314 O O . PRO A 1 420 ? 3.342 33.115 -14.503 1.00 43.09 420 PRO A O 1
ATOM 3317 N N . ASP A 1 421 ? 1.759 33.322 -16.102 1.00 49.06 421 ASP A N 1
ATOM 3318 C CA . ASP A 1 421 ? 1.400 34.717 -15.829 1.00 49.06 421 ASP A CA 1
ATOM 3319 C C . ASP A 1 421 ? 0.107 34.884 -14.991 1.00 49.06 421 ASP A C 1
ATOM 3321 O O . ASP A 1 421 ? -0.209 35.993 -14.547 1.00 49.06 421 ASP A O 1
ATOM 3325 N N . GLU A 1 422 ? -0.647 33.810 -14.707 1.00 39.25 422 GLU A N 1
ATOM 3326 C CA . GLU A 1 422 ? -1.922 33.877 -13.964 1.00 39.25 422 GLU A CA 1
ATOM 3327 C C . GLU A 1 422 ? -1.676 33.854 -12.433 1.00 39.25 422 GLU A C 1
ATOM 3329 O O . GLU A 1 422 ? -1.861 32.848 -11.747 1.00 39.25 422 GLU A O 1
ATOM 3334 N N . ILE A 1 423 ? -1.237 34.989 -11.867 1.00 35.75 423 ILE A N 1
ATOM 3335 C CA . ILE A 1 423 ? -1.135 35.192 -10.407 1.00 35.75 423 ILE A CA 1
ATOM 3336 C C . ILE A 1 423 ? -2.547 35.347 -9.822 1.00 35.75 423 ILE A C 1
ATOM 3338 O O . ILE A 1 423 ? -3.104 36.444 -9.761 1.00 35.75 423 ILE A O 1
ATOM 3342 N N . VAL A 1 424 ? -3.138 34.245 -9.361 1.00 34.94 424 VAL A N 1
ATOM 3343 C CA . VAL A 1 424 ? -4.395 34.274 -8.602 1.00 34.94 424 VAL A CA 1
ATOM 3344 C C . VAL A 1 424 ? -4.076 34.468 -7.122 1.00 34.94 424 VAL A C 1
ATOM 3346 O O . VAL A 1 424 ? -3.656 33.545 -6.426 1.00 34.94 424 VAL A O 1
ATOM 3349 N N . GLY A 1 425 ? -4.273 35.693 -6.636 1.00 34.62 425 GLY A N 1
ATOM 3350 C CA . GLY A 1 425 ? -4.174 36.017 -5.218 1.00 34.62 425 GLY A CA 1
ATOM 3351 C C . GLY A 1 425 ? -5.300 35.361 -4.420 1.00 34.62 425 GLY A C 1
ATOM 3352 O O . GLY A 1 425 ? -6.467 35.699 -4.605 1.00 34.62 425 GLY A O 1
ATOM 3353 N N . TYR A 1 426 ? -4.941 34.458 -3.507 1.00 29.61 426 TYR A N 1
ATOM 3354 C CA . TYR A 1 426 ? -5.791 34.072 -2.385 1.00 29.61 426 TYR A CA 1
ATOM 3355 C C . TYR A 1 426 ? -5.045 34.265 -1.068 1.00 29.61 426 TYR A C 1
ATOM 3357 O O . TYR A 1 426 ? -3.886 33.890 -0.904 1.00 29.61 426 TYR A O 1
ATOM 3365 N N . ASP A 1 427 ? -5.761 34.903 -0.155 1.00 38.34 427 ASP A N 1
ATOM 3366 C CA . ASP A 1 427 ? -5.329 35.411 1.134 1.00 38.34 427 ASP A CA 1
ATOM 3367 C C . ASP A 1 427 ? -5.359 34.295 2.195 1.00 38.34 427 ASP A C 1
ATOM 3369 O O . ASP A 1 427 ? -6.423 33.774 2.536 1.00 38.34 427 ASP A O 1
ATOM 3373 N N . SER A 1 428 ? -4.193 33.912 2.723 1.00 31.97 428 SER A N 1
ATOM 3374 C CA . SER A 1 428 ? -4.101 33.308 4.056 1.00 31.97 428 SER A CA 1
ATOM 3375 C C . SER A 1 428 ? -2.764 33.664 4.702 1.00 31.97 428 SER A C 1
ATOM 3377 O O . SER A 1 428 ? -1.704 33.153 4.333 1.00 31.97 428 SER A O 1
ATOM 3379 N N . ALA A 1 429 ? -2.830 34.578 5.663 1.00 40.56 429 ALA A N 1
ATOM 3380 C CA . ALA A 1 429 ? -1.719 35.017 6.485 1.00 40.56 429 ALA A CA 1
ATOM 3381 C C . ALA A 1 429 ? -1.142 33.886 7.366 1.00 40.56 429 ALA A C 1
ATOM 3383 O O . ALA A 1 429 ? -1.864 33.005 7.830 1.00 40.56 429 ALA A O 1
ATOM 3384 N N . VAL A 1 430 ? 0.151 34.032 7.691 1.00 39.00 430 VAL A N 1
ATOM 3385 C CA . VAL A 1 430 ? 0.947 33.288 8.695 1.00 39.00 430 VAL A CA 1
ATOM 3386 C C . VAL A 1 430 ? 1.679 32.026 8.206 1.00 39.00 430 VAL A C 1
ATOM 3388 O O . VAL A 1 430 ? 1.563 30.958 8.794 1.00 39.00 430 VAL A O 1
ATOM 3391 N N . LEU A 1 431 ? 2.488 32.180 7.154 1.00 33.25 431 LEU A N 1
ATOM 3392 C CA . LEU A 1 431 ? 3.877 31.695 6.993 1.00 33.25 431 LEU A CA 1
ATOM 3393 C C . LEU A 1 431 ? 4.273 31.989 5.537 1.00 33.25 431 LEU A C 1
ATOM 3395 O O . LEU A 1 431 ? 3.493 31.723 4.629 1.00 33.25 431 LEU A O 1
ATOM 3399 N N . GLY A 1 432 ? 5.425 32.628 5.319 1.00 36.53 432 GLY A N 1
ATOM 3400 C CA . GLY A 1 432 ? 5.862 33.045 3.981 1.00 36.53 432 GLY A CA 1
ATOM 3401 C C . GLY A 1 432 ? 5.870 31.869 3.002 1.00 36.53 432 GLY A C 1
ATOM 3402 O O . GLY A 1 432 ? 6.394 30.803 3.321 1.00 36.53 432 GLY A O 1
ATOM 3403 N N . TRP A 1 433 ? 5.250 32.061 1.841 1.00 40.34 433 TRP A N 1
ATOM 3404 C CA . TRP A 1 433 ? 5.143 31.052 0.793 1.00 40.34 433 TRP A CA 1
ATOM 3405 C C . TRP A 1 433 ? 6.523 30.796 0.184 1.00 40.34 433 TRP A C 1
ATOM 3407 O O . TRP A 1 433 ? 7.218 31.743 -0.171 1.00 40.34 433 TRP A O 1
ATOM 3417 N N . ILE A 1 434 ? 6.894 29.523 0.047 1.00 38.84 434 ILE A N 1
ATOM 3418 C CA . ILE A 1 434 ? 8.006 29.092 -0.803 1.00 38.84 434 ILE A CA 1
ATOM 3419 C C . ILE A 1 434 ? 7.466 29.126 -2.237 1.00 38.84 434 ILE A C 1
ATOM 3421 O O . ILE A 1 434 ? 6.561 28.372 -2.589 1.00 38.84 434 ILE A O 1
ATOM 3425 N N . THR A 1 435 ? 7.943 30.064 -3.045 1.00 54.47 435 THR A N 1
ATOM 3426 C CA . THR A 1 435 ? 7.608 30.173 -4.469 1.00 54.47 435 THR A CA 1
ATOM 3427 C C . THR A 1 435 ? 8.337 29.102 -5.288 1.00 54.47 435 THR A C 1
ATOM 3429 O O . THR A 1 435 ? 9.298 28.504 -4.820 1.00 54.47 435 THR A O 1
ATOM 3432 N N . ARG A 1 436 ? 7.966 28.889 -6.558 1.00 42.47 436 ARG A N 1
ATOM 3433 C CA . ARG A 1 436 ? 8.755 28.047 -7.484 1.00 42.47 436 ARG A CA 1
ATOM 3434 C C . ARG A 1 436 ? 10.189 28.563 -7.656 1.00 42.47 436 ARG A C 1
ATOM 3436 O O . ARG A 1 436 ? 11.111 27.777 -7.816 1.00 42.47 436 ARG A O 1
ATOM 3443 N N . ALA A 1 437 ? 10.385 29.881 -7.581 1.00 53.88 437 ALA A N 1
ATOM 3444 C CA . ALA A 1 437 ? 11.718 30.472 -7.561 1.00 53.88 437 ALA A CA 1
ATOM 3445 C C . ALA A 1 437 ? 12.469 30.126 -6.267 1.00 53.88 437 ALA A C 1
ATOM 3447 O O . ALA A 1 437 ? 13.684 29.941 -6.320 1.00 53.88 437 ALA A O 1
ATOM 3448 N N . ASP A 1 438 ? 11.759 29.987 -5.143 1.00 49.38 438 ASP A N 1
ATOM 3449 C CA . ASP A 1 438 ? 12.315 29.485 -3.889 1.00 49.38 438 ASP A CA 1
ATOM 3450 C C . ASP A 1 438 ? 12.571 27.979 -3.950 1.00 49.38 438 ASP A C 1
ATOM 3452 O O . ASP A 1 438 ? 13.612 27.565 -3.479 1.00 49.38 438 ASP A O 1
ATOM 3456 N N . GLU A 1 439 ? 11.728 27.156 -4.579 1.00 44.91 439 GLU A N 1
ATOM 3457 C CA . GLU A 1 439 ? 12.006 25.726 -4.805 1.00 44.91 439 GLU A CA 1
ATOM 3458 C C . GLU A 1 439 ? 13.212 25.530 -5.729 1.00 44.91 439 GLU A C 1
ATOM 3460 O O . GLU A 1 439 ? 14.129 24.802 -5.382 1.00 44.91 439 GLU A O 1
ATOM 3465 N N . GLU A 1 440 ? 13.301 26.259 -6.844 1.00 54.38 440 GLU A N 1
ATOM 3466 C CA . GLU A 1 440 ? 14.491 26.263 -7.702 1.00 54.38 440 GLU A CA 1
ATOM 3467 C C . GLU A 1 440 ? 15.707 26.864 -6.981 1.00 54.38 440 GLU A C 1
ATOM 3469 O O . GLU A 1 440 ? 16.850 26.511 -7.267 1.00 54.38 440 GLU A O 1
ATOM 3474 N N . ALA A 1 441 ? 15.513 27.809 -6.056 1.00 53.56 441 ALA A N 1
ATOM 3475 C CA . ALA A 1 441 ? 16.582 28.290 -5.186 1.00 53.56 441 ALA A CA 1
ATOM 3476 C C . ALA A 1 441 ? 16.974 27.232 -4.154 1.00 53.56 441 ALA A C 1
ATOM 3478 O O . ALA A 1 441 ? 18.158 27.098 -3.895 1.00 53.56 441 ALA A O 1
ATOM 3479 N N . TRP A 1 442 ? 16.036 26.456 -3.621 1.00 45.06 442 TRP A N 1
ATOM 3480 C CA . TRP A 1 442 ? 16.266 25.358 -2.693 1.00 45.06 442 TRP A CA 1
ATOM 3481 C C . TRP A 1 442 ? 16.946 24.184 -3.385 1.00 45.06 442 TRP A C 1
ATOM 3483 O O . TRP A 1 442 ? 17.893 23.663 -2.819 1.00 45.06 442 TRP A O 1
ATOM 3493 N N . ASP A 1 443 ? 16.561 23.826 -4.606 1.00 50.66 443 ASP A N 1
ATOM 3494 C CA . ASP A 1 443 ? 17.223 22.815 -5.432 1.00 50.66 443 ASP A CA 1
ATOM 3495 C C . ASP A 1 443 ? 18.618 23.288 -5.841 1.00 50.66 443 ASP A C 1
ATOM 3497 O O . ASP A 1 443 ? 19.579 22.548 -5.673 1.00 50.66 443 ASP A O 1
ATOM 3501 N N . ARG A 1 444 ? 18.791 24.557 -6.246 1.00 60.22 444 ARG A N 1
ATOM 3502 C CA . ARG A 1 444 ? 20.131 25.137 -6.468 1.00 60.22 444 ARG A CA 1
ATOM 3503 C C . ARG A 1 444 ? 20.948 25.210 -5.184 1.00 60.22 444 ARG A C 1
ATOM 3505 O O . ARG A 1 444 ? 22.164 25.062 -5.245 1.00 60.22 444 ARG A O 1
ATOM 3512 N N . VAL A 1 445 ? 20.322 25.476 -4.039 1.00 52.69 445 VAL A N 1
ATOM 3513 C CA . VAL A 1 445 ? 20.975 25.453 -2.730 1.00 52.69 445 VAL A CA 1
ATOM 3514 C C . VAL A 1 445 ? 21.345 24.021 -2.402 1.00 52.69 445 VAL A C 1
ATOM 3516 O O . VAL A 1 445 ? 22.480 23.824 -2.044 1.00 52.69 445 VAL A O 1
ATOM 3519 N N . TRP A 1 446 ? 20.501 23.015 -2.595 1.00 46.75 446 TRP A N 1
ATOM 3520 C CA . TRP A 1 446 ? 20.822 21.610 -2.336 1.00 46.75 446 TRP A CA 1
ATOM 3521 C C . TRP A 1 446 ? 21.865 21.040 -3.305 1.00 46.75 446 TRP A C 1
ATOM 3523 O O . TRP A 1 446 ? 22.730 20.287 -2.873 1.00 46.75 446 TRP A O 1
ATOM 3533 N N . GLU A 1 447 ? 21.844 21.438 -4.577 1.00 52.12 447 GLU A N 1
ATOM 3534 C CA . GLU A 1 447 ? 22.849 21.070 -5.582 1.00 52.12 447 GLU A CA 1
ATOM 3535 C C . GLU A 1 447 ? 24.202 21.758 -5.339 1.00 52.12 447 GLU A C 1
ATOM 3537 O O . GLU A 1 447 ? 25.248 21.177 -5.626 1.00 52.12 447 GLU A O 1
ATOM 3542 N N . LYS A 1 448 ? 24.211 22.994 -4.813 1.00 49.88 448 LYS A N 1
ATOM 3543 C CA . LYS A 1 448 ? 25.443 23.757 -4.519 1.00 49.88 448 LYS A CA 1
ATOM 3544 C C . LYS A 1 448 ? 25.905 23.652 -3.070 1.00 49.88 448 LYS A C 1
ATOM 3546 O O . LYS A 1 448 ? 27.045 24.007 -2.765 1.00 49.88 448 LYS A O 1
ATOM 3551 N N . ARG A 1 449 ? 25.040 23.209 -2.162 1.00 51.94 449 ARG A N 1
ATOM 3552 C CA . ARG A 1 449 ? 25.345 23.007 -0.752 1.00 51.94 449 ARG A CA 1
ATOM 3553 C C . ARG A 1 449 ? 26.222 21.784 -0.693 1.00 51.94 449 ARG A C 1
ATOM 3555 O O . ARG A 1 449 ? 25.782 20.657 -0.895 1.00 51.94 449 ARG A O 1
ATOM 3562 N N . GLN A 1 450 ? 27.487 22.033 -0.398 1.00 50.28 450 GLN A N 1
ATOM 3563 C CA . GLN A 1 450 ? 28.364 20.980 0.060 1.00 50.28 450 GLN A CA 1
ATOM 3564 C C . GLN A 1 450 ? 27.731 20.421 1.330 1.00 50.28 450 GLN A C 1
ATOM 3566 O O . GLN A 1 450 ? 27.680 21.107 2.352 1.00 50.28 450 GLN A O 1
ATOM 3571 N N . ILE A 1 451 ? 27.171 19.214 1.220 1.00 50.56 451 ILE A N 1
ATOM 3572 C CA . ILE A 1 451 ? 26.766 18.415 2.373 1.00 50.56 451 ILE A CA 1
ATOM 3573 C C . ILE A 1 451 ? 27.976 18.421 3.297 1.00 50.56 451 ILE A C 1
ATOM 3575 O O . ILE A 1 451 ? 29.061 17.988 2.891 1.00 50.56 451 ILE A O 1
ATOM 3579 N N . THR A 1 452 ? 27.823 18.994 4.490 1.00 74.56 452 THR A N 1
ATOM 3580 C CA . THR A 1 452 ? 28.951 19.059 5.414 1.00 74.56 452 THR A CA 1
ATOM 3581 C C . THR A 1 452 ? 29.337 17.637 5.784 1.00 74.56 452 THR A C 1
ATOM 3583 O O . THR A 1 452 ? 28.509 16.725 5.768 1.00 74.56 452 THR A O 1
ATOM 3586 N N . GLU A 1 453 ? 30.599 17.417 6.125 1.00 57.66 453 GLU A N 1
ATOM 3587 C CA . GLU A 1 453 ? 31.046 16.084 6.525 1.00 57.66 453 GLU A CA 1
ATOM 3588 C C . GLU A 1 453 ? 30.268 15.568 7.745 1.00 57.66 453 GLU A C 1
ATOM 3590 O O . GLU A 1 453 ? 30.025 14.376 7.859 1.00 57.66 453 GLU A O 1
ATOM 3595 N N . GLU A 1 454 ? 29.771 16.471 8.591 1.00 57.56 454 GLU A N 1
ATOM 3596 C CA . GLU A 1 454 ? 28.939 16.178 9.757 1.00 57.56 454 GLU A CA 1
ATOM 3597 C C . GLU A 1 454 ? 27.499 15.784 9.386 1.00 57.56 454 GLU A C 1
ATOM 3599 O O . GLU A 1 454 ? 26.963 14.834 9.947 1.00 57.56 454 GLU A O 1
ATOM 3604 N N . GLU A 1 455 ? 26.885 16.429 8.386 1.00 52.41 455 GLU A N 1
ATOM 3605 C CA . GLU A 1 455 ? 25.599 15.990 7.826 1.00 52.41 455 GLU A CA 1
ATOM 3606 C C . GLU A 1 455 ? 25.747 14.674 7.070 1.00 52.41 455 GLU A C 1
ATOM 3608 O O . GLU A 1 455 ? 24.914 13.785 7.220 1.00 52.41 455 GLU A O 1
ATOM 3613 N N . ARG A 1 456 ? 26.832 14.510 6.307 1.00 55.03 456 ARG A N 1
ATOM 3614 C CA . ARG A 1 456 ? 27.153 13.247 5.641 1.00 55.03 456 ARG A CA 1
ATOM 3615 C C . ARG A 1 456 ? 27.325 12.138 6.670 1.00 55.03 456 ARG A C 1
ATOM 3617 O O . ARG A 1 456 ? 26.754 11.076 6.480 1.00 55.03 456 ARG A O 1
ATOM 3624 N N . ARG A 1 457 ? 28.027 12.407 7.775 1.00 51.66 457 ARG A N 1
ATOM 3625 C CA . ARG A 1 457 ? 28.204 11.476 8.893 1.00 51.66 457 ARG A CA 1
ATOM 3626 C C . ARG A 1 457 ? 26.892 11.200 9.614 1.00 51.66 457 ARG A C 1
ATOM 3628 O O . ARG A 1 457 ? 26.638 10.054 9.921 1.00 51.66 457 ARG A O 1
ATOM 3635 N N . GLY A 1 458 ? 26.032 12.193 9.829 1.00 56.12 458 GLY A N 1
ATOM 3636 C CA . GLY A 1 458 ? 24.706 11.995 10.424 1.00 56.12 458 GLY A CA 1
ATOM 3637 C C . GLY A 1 458 ? 23.779 11.167 9.531 1.00 56.12 458 GLY A C 1
ATOM 3638 O O . GLY A 1 458 ? 23.038 10.321 10.021 1.00 56.12 458 GLY A O 1
ATOM 3639 N N . TRP A 1 459 ? 23.861 11.352 8.211 1.00 50.41 459 TRP A N 1
ATOM 3640 C CA . TRP A 1 459 ? 23.188 10.499 7.232 1.00 50.41 459 TRP A CA 1
ATOM 3641 C C . TRP A 1 459 ? 23.806 9.100 7.206 1.00 50.41 459 TRP A C 1
ATOM 3643 O O . TRP A 1 459 ? 23.070 8.126 7.224 1.00 50.41 459 TRP A O 1
ATOM 3653 N N . GLU A 1 460 ? 25.130 8.975 7.210 1.00 48.81 460 GLU A N 1
ATOM 3654 C CA . GLU A 1 460 ? 25.840 7.695 7.278 1.00 48.81 460 GLU A CA 1
ATOM 3655 C C . GLU A 1 460 ? 25.568 6.957 8.593 1.00 48.81 460 GLU A C 1
ATOM 3657 O O . GLU A 1 460 ? 25.387 5.756 8.545 1.00 48.81 460 GLU A O 1
ATOM 3662 N N . GLU A 1 461 ? 25.470 7.634 9.737 1.00 49.16 461 GLU A N 1
ATOM 3663 C CA . GLU A 1 461 ? 25.099 7.075 11.045 1.00 49.16 461 GLU A CA 1
ATOM 3664 C C . GLU A 1 461 ? 23.628 6.637 11.040 1.00 49.16 461 GLU A C 1
ATOM 3666 O O . GLU A 1 461 ? 23.321 5.496 11.385 1.00 49.16 461 GLU A O 1
ATOM 3671 N N . PHE A 1 462 ? 22.725 7.491 10.543 1.00 48.88 462 PHE A N 1
ATOM 3672 C CA . PHE A 1 462 ? 21.311 7.157 10.351 1.00 48.88 462 PHE A CA 1
ATOM 3673 C C . PHE A 1 462 ? 21.132 5.945 9.424 1.00 48.88 462 PHE A C 1
ATOM 3675 O O . PHE A 1 462 ? 20.342 5.048 9.720 1.00 48.88 462 PHE A O 1
ATOM 3682 N N . PHE A 1 463 ? 21.890 5.883 8.325 1.00 51.03 463 PHE A N 1
ATOM 3683 C CA . PHE A 1 463 ? 21.885 4.772 7.374 1.00 51.03 463 PHE A CA 1
ATOM 3684 C C . PHE A 1 463 ? 22.776 3.588 7.785 1.00 51.03 463 PHE A C 1
ATOM 3686 O O . PHE A 1 463 ? 22.652 2.530 7.178 1.00 51.03 463 PHE A O 1
ATOM 3693 N N . ALA A 1 464 ? 23.645 3.721 8.789 1.00 45.25 464 ALA A N 1
ATOM 3694 C CA . ALA A 1 464 ? 24.444 2.628 9.347 1.00 45.25 464 ALA A CA 1
ATOM 3695 C C . ALA A 1 464 ? 23.635 1.835 10.379 1.00 45.25 464 ALA A C 1
ATOM 3697 O O . ALA A 1 464 ? 23.675 0.601 10.372 1.00 45.25 464 ALA A O 1
ATOM 3698 N N . ASP A 1 465 ? 22.841 2.529 11.201 1.00 43.81 465 ASP A N 1
ATOM 3699 C CA . ASP A 1 465 ? 21.830 1.916 12.074 1.00 43.81 465 ASP A CA 1
ATOM 3700 C C . ASP A 1 465 ? 20.646 1.372 11.269 1.00 43.81 465 ASP A C 1
ATOM 3702 O O . ASP A 1 465 ? 20.000 0.383 11.640 1.00 43.81 465 ASP A O 1
ATOM 3706 N N . TRP A 1 466 ? 20.378 1.972 10.110 1.00 50.94 466 TRP A N 1
ATOM 3707 C CA . TRP A 1 466 ? 19.539 1.348 9.108 1.00 50.94 466 TRP A CA 1
ATOM 3708 C C . TRP A 1 466 ? 20.280 0.139 8.552 1.00 50.94 466 TRP A C 1
ATOM 3710 O O . TRP A 1 466 ? 21.184 0.256 7.745 1.00 50.94 466 TRP A O 1
ATOM 3720 N N . HIS A 1 467 ? 19.938 -1.058 9.010 1.00 53.44 467 HIS A N 1
ATOM 3721 C CA . HIS A 1 467 ? 20.509 -2.276 8.454 1.00 53.44 467 HIS A CA 1
ATOM 3722 C C . HIS A 1 467 ? 19.697 -2.723 7.225 1.00 53.44 467 HIS A C 1
ATOM 3724 O O . HIS A 1 467 ? 18.754 -3.516 7.403 1.00 53.44 467 HIS A O 1
ATOM 3730 N N . PRO A 1 468 ? 20.115 -2.384 5.979 1.00 55.75 468 PRO A N 1
ATOM 3731 C CA . PRO A 1 468 ? 19.714 -3.132 4.793 1.00 55.75 468 PRO A CA 1
ATOM 3732 C C . PRO A 1 468 ? 20.292 -4.552 4.836 1.00 55.75 468 PRO A C 1
ATOM 3734 O O . PRO A 1 468 ? 20.176 -5.275 3.864 1.00 55.75 468 PRO A O 1
ATOM 3737 N N . GLY A 1 469 ? 20.914 -4.982 5.944 1.00 57.03 469 GLY A N 1
ATOM 3738 C CA . GLY A 1 469 ? 21.580 -6.270 6.115 1.00 57.03 469 GLY A CA 1
ATOM 3739 C C . GLY A 1 469 ? 20.708 -7.498 5.869 1.00 57.03 469 GLY A C 1
ATOM 3740 O O . GLY A 1 469 ? 21.251 -8.591 5.786 1.00 57.03 469 GLY A O 1
ATOM 3741 N N . SER A 1 470 ? 19.392 -7.335 5.707 1.00 76.94 470 SER A N 1
ATOM 3742 C CA . SER A 1 470 ? 18.549 -8.408 5.194 1.00 76.94 470 SER A CA 1
ATOM 3743 C C . SER A 1 470 ? 18.407 -8.405 3.678 1.00 76.94 470 SER A C 1
ATOM 3745 O O . SER A 1 470 ? 17.686 -9.250 3.208 1.00 76.94 470 SER A O 1
ATOM 3747 N N . ARG A 1 471 ? 18.998 -7.513 2.878 1.00 90.69 471 ARG A N 1
ATOM 3748 C CA . ARG A 1 471 ? 18.927 -7.578 1.408 1.00 90.69 471 ARG A CA 1
ATOM 3749 C C . ARG A 1 471 ? 19.980 -8.534 0.876 1.00 90.69 471 ARG A C 1
ATOM 3751 O O . ARG A 1 471 ? 21.141 -8.513 1.293 1.00 90.69 471 ARG A O 1
ATOM 3758 N N . LYS A 1 472 ? 19.598 -9.349 -0.100 1.00 89.44 472 LYS A N 1
ATOM 3759 C CA . LYS A 1 472 ? 20.564 -10.125 -0.870 1.00 89.44 472 LYS A CA 1
ATOM 3760 C C . LYS A 1 472 ? 21.379 -9.161 -1.736 1.00 89.44 472 LYS A C 1
ATOM 3762 O O . LYS A 1 472 ? 20.828 -8.451 -2.571 1.00 89.44 472 LYS A O 1
ATOM 3767 N N . LYS A 1 473 ? 22.697 -9.121 -1.535 1.00 90.44 473 LYS A N 1
ATOM 3768 C CA . LYS A 1 473 ? 23.582 -8.169 -2.234 1.00 90.44 473 LYS A CA 1
ATOM 3769 C C . LYS A 1 473 ? 23.950 -8.601 -3.651 1.00 90.44 473 LYS A C 1
ATOM 3771 O O . LYS A 1 473 ? 24.294 -7.769 -4.482 1.00 90.44 473 LYS A O 1
ATOM 3776 N N . THR A 1 474 ? 23.925 -9.903 -3.918 1.00 93.00 474 THR A N 1
ATOM 3777 C CA . THR A 1 474 ? 24.368 -10.463 -5.194 1.00 93.00 474 THR A CA 1
ATOM 3778 C C . THR A 1 474 ? 23.229 -10.507 -6.197 1.00 93.00 474 THR A C 1
ATOM 3780 O O . THR A 1 474 ? 22.153 -11.038 -5.914 1.00 93.00 474 THR A O 1
ATOM 3783 N N . LEU A 1 475 ? 23.490 -9.977 -7.391 1.00 93.25 475 LEU A N 1
ATOM 3784 C CA . LEU A 1 475 ? 22.571 -10.101 -8.509 1.00 93.25 475 LEU A CA 1
ATOM 3785 C C . LEU A 1 475 ? 22.389 -11.575 -8.892 1.00 93.25 475 LEU A C 1
ATOM 3787 O O . LEU A 1 475 ? 23.356 -12.344 -8.880 1.00 93.25 475 LEU A O 1
ATOM 3791 N N . PRO A 1 476 ? 21.168 -11.984 -9.261 1.00 93.56 476 PRO A N 1
ATOM 3792 C CA . PRO A 1 476 ? 20.941 -13.301 -9.831 1.00 93.56 476 PRO A CA 1
ATOM 3793 C C . PRO A 1 476 ? 21.805 -13.511 -11.087 1.00 93.56 476 PRO A C 1
ATOM 3795 O O . PRO A 1 476 ? 21.946 -12.573 -11.878 1.00 93.56 476 PRO A O 1
ATOM 3798 N N . PRO A 1 477 ? 22.364 -14.716 -11.326 1.00 96.00 477 PRO A N 1
ATOM 3799 C CA . PRO A 1 477 ? 23.346 -14.937 -12.394 1.00 96.00 477 PRO A CA 1
ATOM 3800 C C . PRO A 1 477 ? 22.883 -14.486 -13.784 1.00 96.00 477 PRO A C 1
ATOM 3802 O O . PRO A 1 477 ? 23.669 -13.937 -14.552 1.00 96.00 477 PRO A O 1
ATOM 3805 N N . ARG A 1 478 ? 21.594 -14.673 -14.097 1.00 96.62 478 ARG A N 1
ATOM 3806 C CA . ARG A 1 478 ? 20.993 -14.239 -15.365 1.00 96.62 478 ARG A CA 1
ATOM 3807 C C . ARG A 1 478 ? 20.989 -12.714 -15.512 1.00 96.62 478 ARG A C 1
ATOM 3809 O O . ARG A 1 478 ? 21.310 -12.208 -16.584 1.00 96.62 478 ARG A O 1
ATOM 3816 N N . VAL A 1 479 ? 20.634 -11.996 -14.447 1.00 96.69 479 VAL A N 1
ATOM 3817 C CA . VAL A 1 479 ? 20.594 -10.526 -14.432 1.00 96.69 479 VAL A CA 1
ATOM 3818 C C . VAL A 1 479 ? 22.011 -9.960 -14.494 1.00 96.69 479 VAL A C 1
ATOM 3820 O O . VAL A 1 479 ? 22.268 -9.033 -15.257 1.00 96.69 479 VAL A O 1
ATOM 3823 N N . GLU A 1 480 ? 22.951 -10.559 -13.762 1.00 97.38 480 GLU A N 1
ATOM 3824 C CA . GLU A 1 480 ? 24.362 -10.162 -13.782 1.00 97.38 480 GLU A CA 1
ATOM 3825 C C . GLU A 1 480 ? 24.999 -10.367 -15.164 1.00 97.38 480 GLU A C 1
ATOM 3827 O O . GLU A 1 480 ? 25.678 -9.475 -15.671 1.00 97.38 480 GLU A O 1
ATOM 3832 N N . ALA A 1 481 ? 24.731 -11.499 -15.824 1.00 97.69 481 ALA A N 1
ATOM 3833 C CA . ALA A 1 481 ? 25.206 -11.747 -17.184 1.00 97.69 481 ALA A CA 1
ATOM 3834 C C . ALA A 1 481 ? 24.657 -10.712 -18.182 1.00 97.69 481 ALA A C 1
ATOM 3836 O O . ALA A 1 481 ? 25.405 -10.205 -19.020 1.00 97.69 481 ALA A O 1
ATOM 3837 N N . LEU A 1 482 ? 23.372 -10.353 -18.067 1.00 97.56 482 LEU A N 1
ATOM 3838 C CA . LEU A 1 482 ? 22.760 -9.311 -18.893 1.00 97.56 482 LEU A CA 1
ATOM 3839 C C . LEU A 1 482 ? 23.367 -7.928 -18.610 1.00 97.56 482 LEU A C 1
ATOM 3841 O O . LEU A 1 482 ? 23.625 -7.178 -19.549 1.00 97.56 482 LEU A O 1
ATOM 3845 N N . ARG A 1 483 ? 23.647 -7.599 -17.343 1.00 97.31 483 ARG A N 1
ATOM 3846 C CA . ARG A 1 483 ? 24.316 -6.347 -16.950 1.00 97.31 483 ARG A CA 1
ATOM 3847 C C . ARG A 1 483 ? 25.688 -6.231 -17.608 1.00 97.31 483 ARG A C 1
ATOM 3849 O O . ARG A 1 483 ? 25.958 -5.235 -18.271 1.00 97.31 483 ARG A O 1
ATOM 3856 N N . GLN A 1 484 ? 26.507 -7.277 -17.501 1.00 97.75 484 GLN A N 1
ATOM 3857 C CA . GLN A 1 484 ? 27.832 -7.333 -18.126 1.00 97.75 484 GLN A CA 1
ATOM 3858 C C . GLN A 1 484 ? 27.759 -7.265 -19.656 1.00 97.75 484 GLN A C 1
ATOM 3860 O O . GLN A 1 484 ? 28.639 -6.691 -20.296 1.00 97.75 484 GLN A O 1
ATOM 3865 N N . GLN A 1 485 ? 26.726 -7.855 -20.262 1.00 97.81 485 GLN A N 1
ATOM 3866 C CA . GLN A 1 485 ? 26.498 -7.745 -21.700 1.00 97.81 485 GLN A CA 1
ATOM 3867 C C . GLN A 1 485 ? 26.201 -6.295 -22.106 1.00 97.81 485 GLN A C 1
ATOM 3869 O O . GLN A 1 485 ? 26.849 -5.779 -23.012 1.00 97.81 485 GLN A O 1
ATOM 3874 N N . LEU A 1 486 ? 25.256 -5.629 -21.435 1.00 96.44 486 LEU A N 1
ATOM 3875 C CA . LEU A 1 486 ? 24.900 -4.237 -21.732 1.00 96.44 486 LEU A CA 1
ATOM 3876 C C . LEU A 1 486 ? 26.079 -3.285 -21.514 1.00 96.44 486 LEU A C 1
ATOM 3878 O O . LEU A 1 486 ? 26.280 -2.372 -22.311 1.00 96.44 486 LEU A O 1
ATOM 3882 N N . GLU A 1 487 ? 26.888 -3.531 -20.484 1.00 96.88 487 GLU A N 1
ATOM 3883 C CA . GLU A 1 487 ? 28.124 -2.794 -20.220 1.00 96.88 487 GLU A CA 1
ATOM 3884 C C . GLU A 1 487 ? 29.131 -2.942 -21.371 1.00 96.88 487 GLU A C 1
ATOM 3886 O O . GLU A 1 487 ? 29.618 -1.942 -21.893 1.00 96.88 487 GLU A O 1
ATOM 3891 N N . LYS A 1 488 ? 29.379 -4.172 -21.847 1.00 97.69 488 LYS A N 1
ATOM 3892 C CA . LYS A 1 488 ? 30.250 -4.427 -23.011 1.00 97.69 488 LYS A CA 1
ATOM 3893 C C . LYS A 1 488 ? 29.733 -3.786 -24.299 1.00 97.69 488 LYS A C 1
ATOM 3895 O O . LYS A 1 488 ? 30.531 -3.399 -25.147 1.00 97.69 488 LYS A O 1
ATOM 3900 N N . GLU A 1 489 ? 28.416 -3.694 -24.456 1.00 97.62 489 GLU A N 1
ATOM 3901 C CA . GLU A 1 489 ? 27.773 -3.043 -25.602 1.00 97.62 489 GLU A CA 1
ATOM 3902 C C . GLU A 1 489 ? 27.739 -1.507 -25.488 1.00 97.62 489 GLU A C 1
ATOM 3904 O O . GLU A 1 489 ? 27.320 -0.852 -26.441 1.00 97.62 489 GLU A O 1
ATOM 3909 N N . GLY A 1 490 ? 28.150 -0.923 -24.353 1.00 96.31 490 GLY A N 1
ATOM 3910 C CA . GLY A 1 490 ? 28.050 0.519 -24.102 1.00 96.31 490 GLY A CA 1
ATOM 3911 C C . GLY A 1 490 ? 26.607 1.021 -23.966 1.00 96.31 490 GLY A C 1
ATOM 3912 O O . GLY A 1 490 ? 26.341 2.189 -24.227 1.00 96.31 490 GLY A O 1
ATOM 3913 N N . LYS A 1 491 ? 25.675 0.132 -23.597 1.00 95.94 491 LYS A N 1
ATOM 3914 C CA . LYS A 1 491 ? 24.228 0.398 -23.474 1.00 95.94 491 LYS A CA 1
ATOM 3915 C C . LYS A 1 491 ? 23.735 0.475 -22.030 1.00 95.94 491 LYS A C 1
ATOM 3917 O O . LYS A 1 491 ? 22.537 0.585 -21.797 1.00 95.94 491 LYS A O 1
ATOM 3922 N N . LEU A 1 492 ? 24.637 0.355 -21.059 1.00 94.56 492 LEU A N 1
ATOM 3923 C CA . LEU A 1 492 ? 24.297 0.536 -19.652 1.00 94.56 492 LEU A CA 1
ATOM 3924 C C . LEU A 1 492 ? 24.010 2.021 -19.376 1.00 94.56 492 LEU A C 1
ATOM 3926 O O . LEU A 1 492 ? 24.758 2.890 -19.821 1.00 94.56 492 LEU A O 1
ATOM 3930 N N . GLY A 1 493 ? 22.947 2.308 -18.631 1.00 89.88 493 GLY A N 1
ATOM 3931 C CA . GLY A 1 493 ? 22.456 3.658 -18.362 1.00 89.88 493 GLY A CA 1
ATOM 3932 C C . GLY A 1 493 ? 21.420 4.170 -19.370 1.00 89.88 493 GLY A C 1
ATOM 3933 O O . GLY A 1 493 ? 21.078 5.352 -19.332 1.00 89.88 493 GLY A O 1
ATOM 3934 N N . GLU A 1 494 ? 20.900 3.321 -20.263 1.00 93.50 494 GLU A N 1
ATOM 3935 C CA . GLU A 1 494 ? 19.831 3.709 -21.191 1.00 93.50 494 GLU A CA 1
ATOM 3936 C C . GLU A 1 494 ? 18.548 4.064 -20.420 1.00 93.50 494 GLU A C 1
ATOM 3938 O O . GLU A 1 494 ? 18.024 3.266 -19.638 1.00 93.50 494 GLU A O 1
ATOM 3943 N N . ILE A 1 495 ? 18.001 5.257 -20.667 1.00 94.50 495 ILE A N 1
ATOM 3944 C CA . ILE A 1 495 ? 16.756 5.719 -20.043 1.00 94.50 495 ILE A CA 1
ATOM 3945 C C . ILE A 1 495 ? 15.589 5.451 -20.990 1.00 94.50 495 ILE A C 1
ATOM 3947 O O . ILE A 1 495 ? 15.567 5.930 -22.121 1.00 94.50 495 ILE A O 1
ATOM 3951 N N . THR A 1 496 ? 14.578 4.727 -20.511 1.00 95.44 496 THR A N 1
ATOM 3952 C CA . THR A 1 496 ? 13.303 4.551 -21.221 1.00 95.44 496 THR A CA 1
ATOM 3953 C C . THR A 1 496 ? 12.184 5.257 -20.474 1.00 95.44 496 THR A C 1
ATOM 3955 O O . THR A 1 496 ? 12.077 5.119 -19.258 1.00 95.44 496 THR A O 1
ATOM 3958 N N . ARG A 1 497 ? 11.327 5.971 -21.208 1.00 96.12 497 ARG A N 1
ATOM 3959 C CA . ARG A 1 497 ? 10.142 6.644 -20.667 1.00 96.12 497 ARG A CA 1
ATOM 3960 C C . ARG A 1 497 ? 8.874 6.009 -21.222 1.00 96.12 497 ARG A C 1
ATOM 3962 O O . ARG A 1 497 ? 8.800 5.703 -22.411 1.00 96.12 497 ARG A O 1
ATOM 3969 N N . THR A 1 498 ? 7.877 5.774 -20.382 1.00 96.00 498 THR A N 1
ATOM 3970 C CA . THR A 1 498 ? 6.557 5.281 -20.802 1.00 96.00 498 THR A CA 1
ATOM 3971 C C . THR A 1 498 ? 5.488 5.943 -19.948 1.00 96.00 498 THR A C 1
ATOM 3973 O O . THR A 1 498 ? 5.618 5.967 -18.733 1.00 96.00 498 THR A O 1
ATOM 3976 N N . ARG A 1 499 ? 4.440 6.498 -20.563 1.00 94.62 499 ARG A N 1
ATOM 3977 C CA . ARG A 1 499 ? 3.361 7.177 -19.838 1.00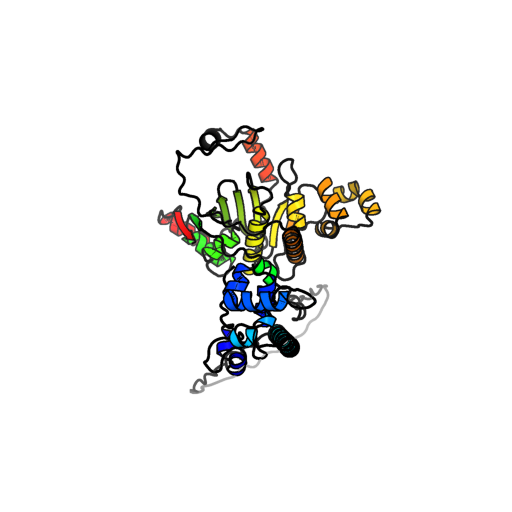 94.62 499 ARG A CA 1
ATOM 3978 C C . ARG A 1 499 ? 2.124 6.290 -19.776 1.00 94.62 499 ARG A C 1
ATOM 3980 O O . ARG A 1 499 ? 1.653 5.836 -20.819 1.00 94.62 499 ARG A O 1
ATOM 3987 N N . LEU A 1 500 ? 1.616 6.054 -18.569 1.00 92.31 500 LEU A N 1
ATOM 3988 C CA . LEU A 1 500 ? 0.322 5.412 -18.366 1.00 92.31 500 LEU A CA 1
ATOM 3989 C C . LEU A 1 500 ? -0.816 6.426 -18.565 1.00 92.31 500 LEU A C 1
ATOM 3991 O O . LEU A 1 500 ? -0.648 7.592 -18.196 1.00 92.31 500 LEU A O 1
ATOM 3995 N N . PRO A 1 501 ? -1.938 5.996 -19.170 1.00 85.88 501 PRO A N 1
ATOM 3996 C CA . PRO A 1 501 ? -3.084 6.858 -19.449 1.00 85.88 501 PRO A CA 1
ATOM 3997 C C . PRO A 1 501 ? -3.894 7.256 -18.207 1.00 85.88 501 PRO A C 1
ATOM 3999 O O . PRO A 1 501 ? -3.651 6.715 -17.102 1.00 85.88 501 PRO A O 1
#

Radius of gyration: 31.71 Å; chains: 1; bounding box: 84×105×68 Å

Secondary structure (DSSP, 8-state):
-----PPPPGGGGG-HHHHHHSB-TTS-B---HHHHHHHHHHS-HHHHHHHH-HHHHHHHHHHHTTSSS--PPPGGGGB-TTSPBPPHHHHHH--HHHHHHHHHHHHHHHHHHHHHHHHHHHH-------------PPP-------------------------------PPP-PPPPPPPTT----HHHHHHS---SPSS-EEEEESHHHHHHHHHHHHSSPPPHHHHHHHTTPPTT-EEEEEEETTEEEEEEEETTEEEEEEEEEBTTS-EEEEEEEEEESS-TTSSHHHHHHHHHHHHHHHTT--EEEEEE--SSS--HHHHHHHTT-B-BPPHHHHHHTHHHHHHTT---SBHHHHHTSHHHHHHHHHH---EEEEEE-STT-HHHHHHHHHHHHHHHTT---SPP---------TT--------SS----HHHHHHHHHHHHHS---HHHHHHHHHHHHHS-GGGB--SPPHHHHHHHHHHHHTT-TT-EEEEE--

pLDDT: mean 77.83, std 23.16, range [29.61, 98.5]